Protein AF-A0A8T0FVZ6-F1 (afdb_monomer_lite)

Organism: Argiope bruennichi (NCBI:txid94029)

Radius of gyration: 33.04 Å; chains: 1; bounding box: 65×60×113 Å

Sequence (460 aa):
MGGFFSVVAVYLDGWFRRFFGYTQTLSFTSQSTEALIKEFCECDEVSAKNFYSQILTEIKLAVSIDDLNRFRVLLDVLNSINTYKIPEKVHDYKLHAYKLLGNINLIILACKSVAIKVLEHLCSNDNNVYNLPFLIDGNSISPENTDEDGHNAFYYAIRSNAIKCLKLLTEKWPNSYFEENPDAMDDILSNEYNELMIRRVPLSKDMELFLKKILVDLRFFQDNTAKKSIQNSTEVQDRKTLFFTRMDFVLEKIANITDQFWNKDPDEQFILEAKFIAKNLHVLKCHFSTTKFTYDKLPWEEIEFCLIIFNRACMNRFESDPLYHFVLNKKRILTHLRNFSDRLYALKEELAILNFDNIPMLQLLQRQKVIENEENAIFKDLYEDFAQVRDLYTLEAIRKNVDLALSVDATQKDGQLLIIRVLQVIGENFKNTLDSPKLTDGTAKLLFSALQSGTKDIIS

Foldseek 3Di:
DDDDDDDDPDPPPPPVVPPDPDPDLDPPPDDALVRLLVVLVPDDLSRNLVSLLSLVVQLLVCLLVLPPVSNVSSVSSLVCVCPPDDVVSLVVSQVSSCVVPNKDFSLLSNLQNVNLNSNLVCLDPPHQAGIPPDRDGQVPDDQCDADPVNDGSLLSNLLVLPLSSNVSCVPRPGPPVCVVVVVVVLVNLVVSVVVCVVVVRDGDPVSVVSSVVVNCCSVQVPPPVPDDDDPDVVVLVVVLVVLLVLLVLLLVLLVVLLVPPVPPDDDPVNLVSLVSNLVSLVRNCVLCVQQCLCLLQALSVLLSVLSVLVSCVVVVVDDDDCVNCVLRPPNVNSLLSVLRSVSSVVVSVVCVPDDPVPRHRDPFDAPVCSLPDPSCPSCVSSVVSSQVNLQVVLVVVLVVLVVVLVVDDCVDPVSVVSVLVSLVSNLLQLDCGSNRHHHDPVSSVVVLVPDDPVSNVSSD

pLDDT: mean 79.55, std 16.87, range [24.59, 97.12]

Secondary structure (DSSP, 8-state):
-------STTSSTTTGGGTS--------TT--HHHHHHHHHH--HHHHHHHHHHHHHHHHHHHHTT-HHHHHHHHHHHHHHHHHS-HHHHHHHHHHHHHHH--EEHHHHHHHHT-HHHHHHHTSTT----EESSPPPGGG--TT---TTS--HHHHHHHTT-HHHHHHHHH--GGGHHHH-HHHHHHHHHHHHHHHHHTT----HHHHHHHHHHHHHHHHHS-TTS------HHHHHHHHHHHHHHHHHHHHHHHHHHHHHSSS---HHHHHHHHHHHHHHHHHHHHTTTT-TTTTT--HHHHHHHHHHHHHHHTT-S-S-THHHHHS-HHHHHHHHHHHHHHHHHHHHHHHHS-GGGPPPPP---HHHHHT-GGGGGGHHHHHHHHHHHHHHHHHHHHHHHHHHHTS-TTSHHHHHHHHHHHHHHHHHT-B-SS-B-S-HHHHHHHHHHS-HHHHHHH-

InterPro domains:
  IPR036770 Ankyrin repeat-containing domain superfamily [SSF48403] (60-172)

Structure (mmCIF, N/CA/C/O backbone):
data_AF-A0A8T0FVZ6-F1
#
_entry.id   AF-A0A8T0FVZ6-F1
#
loop_
_atom_site.group_PDB
_atom_site.id
_atom_site.type_symbol
_atom_site.label_atom_id
_atom_site.label_alt_id
_atom_site.label_comp_id
_atom_site.label_asym_id
_atom_site.label_entity_id
_atom_site.label_seq_id
_atom_site.pdbx_PDB_ins_code
_atom_site.Cartn_x
_atom_site.Cartn_y
_atom_site.Cartn_z
_atom_site.occupancy
_atom_site.B_iso_or_equiv
_atom_site.auth_seq_id
_atom_site.auth_comp_id
_atom_site.auth_asym_id
_atom_site.auth_atom_id
_atom_site.pdbx_PDB_model_num
ATOM 1 N N . MET A 1 1 ? 7.847 -33.514 -78.717 1.00 31.59 1 MET A N 1
ATOM 2 C CA . MET A 1 1 ? 8.830 -32.815 -79.575 1.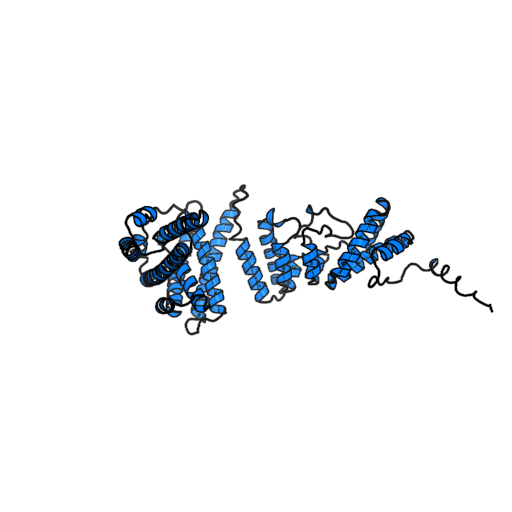00 31.59 1 MET A CA 1
ATOM 3 C C . MET A 1 1 ? 8.555 -31.329 -79.405 1.00 31.59 1 MET A C 1
ATOM 5 O O . MET A 1 1 ? 7.417 -30.955 -79.607 1.00 31.59 1 MET A O 1
ATOM 9 N N . GLY A 1 2 ? 9.419 -30.439 -78.938 1.00 26.64 2 GLY A N 1
ATOM 10 C CA . GLY A 1 2 ? 10.866 -30.455 -78.791 1.00 26.64 2 GLY A CA 1
ATOM 11 C C . GLY A 1 2 ? 11.390 -29.104 -79.290 1.00 26.64 2 GLY A C 1
ATOM 12 O O . GLY A 1 2 ? 11.477 -28.930 -80.495 1.00 26.64 2 GLY A O 1
ATOM 13 N N . GLY A 1 3 ? 11.748 -28.202 -78.367 1.00 28.25 3 GLY A N 1
ATOM 14 C CA . GLY A 1 3 ? 12.878 -27.274 -78.527 1.00 28.25 3 GLY A CA 1
ATOM 15 C C . GLY A 1 3 ? 12.628 -25.795 -78.873 1.00 28.25 3 GLY A C 1
ATOM 16 O O . GLY A 1 3 ? 11.850 -25.486 -79.767 1.00 28.25 3 GLY A O 1
ATOM 17 N N . PHE A 1 4 ? 13.465 -24.963 -78.216 1.00 24.59 4 PHE A N 1
ATOM 18 C CA . PHE A 1 4 ? 13.988 -23.623 -78.573 1.00 24.59 4 PHE A CA 1
ATOM 19 C C . PHE A 1 4 ? 13.168 -22.379 -78.148 1.00 24.59 4 PHE A C 1
ATOM 21 O O . PHE A 1 4 ? 12.011 -22.261 -78.508 1.00 24.59 4 PHE A O 1
ATOM 28 N N . PHE A 1 5 ? 13.662 -21.378 -77.395 1.00 25.83 5 PHE A N 1
ATOM 29 C CA . PHE A 1 5 ? 14.993 -21.015 -76.873 1.00 25.83 5 PHE A CA 1
ATOM 30 C C . PHE A 1 5 ? 14.855 -20.275 -75.520 1.00 25.83 5 PHE A C 1
ATOM 32 O O . PHE A 1 5 ? 14.103 -19.312 -75.397 1.00 25.83 5 PHE A O 1
ATOM 39 N N . SER A 1 6 ? 15.649 -20.704 -74.537 1.00 34.59 6 SER A N 1
ATOM 40 C CA . SER A 1 6 ? 16.190 -19.895 -73.435 1.00 34.59 6 SER A CA 1
ATOM 41 C C . SER A 1 6 ? 17.512 -19.288 -73.922 1.00 34.59 6 SER A C 1
ATOM 43 O O . SER A 1 6 ? 18.196 -19.967 -74.684 1.00 34.59 6 SER A O 1
ATOM 45 N N . VAL A 1 7 ? 17.824 -18.046 -73.519 1.00 31.62 7 VAL A N 1
ATOM 46 C CA . VAL A 1 7 ? 19.154 -17.406 -73.308 1.00 31.62 7 VAL A CA 1
ATOM 47 C C . VAL A 1 7 ? 18.979 -15.891 -73.507 1.00 31.62 7 VAL A C 1
ATOM 49 O O . VAL A 1 7 ? 19.192 -15.417 -74.610 1.00 31.62 7 VAL A O 1
ATOM 52 N N . VAL A 1 8 ? 18.589 -15.137 -72.464 1.00 27.84 8 VAL A N 1
ATOM 53 C CA . VAL A 1 8 ? 18.944 -13.695 -72.295 1.00 27.84 8 VAL A CA 1
ATOM 54 C C . VAL A 1 8 ? 18.952 -13.266 -70.808 1.00 27.84 8 VAL A C 1
ATOM 56 O O . VAL A 1 8 ? 19.707 -12.377 -70.439 1.00 27.84 8 VAL A O 1
ATOM 59 N N . ALA A 1 9 ? 18.201 -13.887 -69.895 1.00 27.88 9 ALA A N 1
ATOM 60 C CA . ALA A 1 9 ? 17.912 -13.235 -68.604 1.00 27.88 9 ALA A CA 1
ATOM 61 C C . ALA A 1 9 ? 18.897 -13.461 -67.426 1.00 27.88 9 ALA A C 1
ATOM 63 O O . ALA A 1 9 ? 18.558 -13.098 -66.307 1.00 27.88 9 ALA A O 1
ATOM 64 N N . VAL A 1 10 ? 20.090 -14.045 -67.614 1.00 32.50 10 VAL A N 1
ATOM 65 C CA . VAL A 1 10 ? 20.961 -14.450 -66.473 1.00 32.50 10 VAL A CA 1
ATOM 66 C C . VAL A 1 10 ? 22.217 -13.581 -66.279 1.00 32.50 10 VAL A C 1
ATOM 68 O O . VAL A 1 10 ? 22.915 -13.734 -65.285 1.00 32.50 10 VAL A O 1
ATOM 71 N N . TYR A 1 11 ? 22.506 -12.608 -67.148 1.00 27.02 11 TYR A N 1
ATOM 72 C CA . TYR A 1 11 ? 23.798 -11.893 -67.093 1.00 27.02 11 TYR A CA 1
ATOM 73 C C . TYR A 1 11 ? 23.769 -10.409 -66.696 1.00 27.02 11 TYR A C 1
ATOM 75 O O . TYR A 1 11 ? 24.818 -9.770 -66.713 1.00 27.02 11 TYR A O 1
ATOM 83 N N . LEU A 1 12 ? 22.626 -9.852 -66.278 1.00 26.50 12 LEU A N 1
ATOM 84 C CA . LEU A 1 12 ? 22.534 -8.425 -65.914 1.00 26.50 12 LEU A CA 1
ATOM 85 C C . LEU A 1 12 ? 22.507 -8.125 -64.405 1.00 26.50 12 LEU A C 1
ATOM 87 O O . LEU A 1 12 ? 22.742 -6.981 -64.025 1.00 26.50 12 LEU A O 1
ATOM 91 N N . ASP A 1 13 ? 22.326 -9.127 -63.541 1.00 33.75 13 ASP A N 1
ATOM 92 C CA . ASP A 1 13 ? 22.116 -8.894 -62.099 1.00 33.75 13 ASP A CA 1
ATOM 93 C C . ASP A 1 13 ? 23.424 -8.789 -61.283 1.00 33.75 13 ASP A C 1
ATOM 95 O O . ASP A 1 13 ? 23.475 -8.207 -60.201 1.00 33.75 13 ASP A O 1
ATOM 99 N N . GLY A 1 14 ? 24.537 -9.298 -61.825 1.00 29.52 14 GLY A N 1
ATOM 100 C CA . GLY A 1 14 ? 25.835 -9.292 -61.139 1.00 29.52 14 GLY A CA 1
ATOM 101 C C . GLY A 1 14 ? 26.641 -7.995 -61.280 1.00 29.52 14 GLY A C 1
ATOM 102 O O . GLY A 1 14 ? 27.536 -7.742 -60.475 1.00 29.52 14 GLY A O 1
ATOM 103 N N . TRP A 1 15 ? 26.362 -7.168 -62.294 1.00 29.00 15 TRP A N 1
ATOM 104 C CA . TRP A 1 15 ? 27.219 -6.017 -62.623 1.00 29.00 15 TRP A CA 1
ATOM 105 C C . TRP A 1 15 ? 26.774 -4.712 -61.950 1.00 29.00 15 TRP A C 1
ATOM 107 O O . TRP A 1 15 ? 27.616 -3.905 -61.561 1.00 29.00 15 TRP A O 1
ATOM 117 N N . PHE A 1 16 ? 25.469 -4.536 -61.714 1.00 26.89 16 PHE A N 1
ATOM 118 C CA . PHE A 1 16 ? 24.936 -3.334 -61.063 1.00 26.89 16 PHE A CA 1
ATOM 119 C C . PHE A 1 16 ? 25.205 -3.271 -59.547 1.00 26.89 16 PHE A C 1
ATOM 121 O O . PHE A 1 16 ? 25.293 -2.174 -59.000 1.00 26.89 16 PHE A O 1
ATOM 128 N N . ARG A 1 17 ? 25.440 -4.410 -58.872 1.00 32.56 17 ARG A N 1
ATOM 129 C CA . ARG A 1 17 ? 25.782 -4.463 -57.432 1.00 32.56 17 ARG A CA 1
ATOM 130 C C . ARG A 1 17 ? 27.179 -3.931 -57.080 1.00 32.56 17 ARG A C 1
ATOM 132 O O . ARG A 1 17 ? 27.451 -3.696 -55.911 1.00 32.56 17 ARG A O 1
ATOM 139 N N . ARG A 1 18 ? 28.080 -3.751 -58.054 1.00 32.06 18 ARG A N 1
ATOM 140 C CA . ARG A 1 18 ? 29.494 -3.411 -57.791 1.00 32.06 18 ARG A CA 1
ATOM 141 C C . ARG A 1 18 ? 29.824 -1.915 -57.776 1.00 32.06 18 ARG A C 1
ATOM 143 O O . ARG A 1 18 ? 30.929 -1.578 -57.370 1.00 32.06 18 ARG A O 1
ATOM 150 N N . PHE A 1 19 ? 28.921 -1.035 -58.218 1.00 28.14 19 PHE A N 1
ATOM 151 C CA . PHE A 1 19 ? 29.257 0.379 -58.468 1.00 28.14 19 PHE A CA 1
ATOM 152 C C . PHE A 1 19 ? 28.488 1.416 -57.642 1.00 28.14 19 PHE A C 1
ATOM 154 O O . PHE A 1 19 ? 28.951 2.549 -57.538 1.00 28.14 19 PHE A O 1
ATOM 161 N N . PHE A 1 20 ? 27.367 1.056 -57.018 1.00 29.03 20 PHE A N 1
ATOM 162 C CA . PHE A 1 20 ? 26.589 1.984 -56.198 1.00 29.03 20 PHE A CA 1
ATOM 163 C C . PHE A 1 20 ? 26.435 1.408 -54.795 1.00 29.03 20 PHE A C 1
ATOM 165 O O . PHE A 1 20 ? 25.881 0.326 -54.621 1.00 29.03 20 PHE A O 1
ATOM 172 N N . GLY A 1 21 ? 26.995 2.110 -53.806 1.00 31.20 21 GLY A N 1
ATOM 173 C CA . GLY A 1 21 ? 26.925 1.723 -52.401 1.00 31.20 21 GLY A CA 1
ATOM 174 C C . GLY A 1 21 ? 25.486 1.472 -51.956 1.00 31.20 21 GLY A C 1
ATOM 175 O O . GLY A 1 21 ? 24.566 2.154 -52.400 1.00 31.20 21 GLY A O 1
ATOM 176 N N . TYR A 1 22 ? 25.317 0.474 -51.089 1.00 35.41 22 TYR A N 1
ATOM 177 C CA . TYR A 1 22 ? 24.046 0.049 -50.507 1.00 35.41 22 TYR A CA 1
ATOM 178 C C . TYR A 1 22 ? 23.214 1.240 -49.991 1.00 35.41 22 TYR A C 1
ATOM 180 O O . TYR A 1 22 ? 23.437 1.740 -48.891 1.00 35.41 22 TYR A O 1
ATOM 188 N N . THR A 1 23 ? 22.226 1.665 -50.778 1.00 33.66 23 THR A N 1
ATOM 189 C CA . THR A 1 23 ? 21.124 2.556 -50.377 1.00 33.66 23 THR A CA 1
ATOM 190 C C . THR A 1 23 ? 19.773 1.903 -50.680 1.00 33.66 23 THR A C 1
ATOM 192 O O . THR A 1 23 ? 18.840 2.544 -51.155 1.00 33.66 23 THR A O 1
ATOM 195 N N . GLN A 1 24 ? 19.649 0.602 -50.404 1.00 41.09 24 GLN A N 1
ATOM 196 C CA . GLN A 1 24 ? 18.349 -0.061 -50.315 1.00 41.09 24 GLN A CA 1
ATOM 197 C C . GLN A 1 24 ? 17.987 -0.248 -48.844 1.00 41.09 24 GLN A C 1
ATOM 199 O O . GLN A 1 24 ? 18.669 -0.951 -48.105 1.00 41.09 24 GLN A O 1
ATOM 204 N N . THR A 1 25 ? 16.898 0.392 -48.429 1.00 39.31 25 THR A N 1
ATOM 205 C CA . THR A 1 25 ? 16.180 0.107 -47.190 1.00 39.31 25 THR A CA 1
ATOM 206 C C . THR A 1 25 ? 15.667 -1.333 -47.239 1.00 39.31 25 THR A C 1
ATOM 208 O O . THR A 1 25 ? 14.602 -1.615 -47.784 1.00 39.31 25 THR A O 1
ATOM 211 N N . LEU A 1 26 ? 16.453 -2.270 -46.704 1.00 48.34 26 LEU A N 1
ATOM 212 C CA . LEU A 1 26 ? 16.016 -3.647 -46.467 1.00 48.34 26 LEU A CA 1
ATOM 213 C C . LEU A 1 26 ? 14.758 -3.668 -45.590 1.00 48.34 26 LEU A C 1
ATOM 215 O O . LEU A 1 26 ? 14.773 -3.258 -44.433 1.00 48.34 26 LEU A O 1
ATOM 219 N N . SER A 1 27 ? 13.656 -4.146 -46.160 1.00 50.47 27 SER A N 1
ATOM 220 C CA . SER A 1 27 ? 12.403 -4.388 -45.451 1.00 50.47 27 SER A CA 1
ATOM 221 C C . SER A 1 27 ? 12.475 -5.755 -44.768 1.00 50.47 27 SER A C 1
ATOM 223 O O . SER A 1 27 ? 12.150 -6.775 -45.372 1.00 50.47 27 SER A O 1
ATOM 225 N N . PHE A 1 28 ? 12.878 -5.784 -43.496 1.00 59.81 28 PHE A N 1
ATOM 226 C CA . PHE A 1 28 ? 13.009 -7.009 -42.684 1.00 59.81 28 PHE A CA 1
ATOM 227 C C . PHE A 1 28 ? 11.670 -7.698 -42.340 1.00 59.81 28 PHE A C 1
ATOM 229 O O . PHE A 1 28 ? 11.648 -8.707 -41.643 1.00 59.81 28 PHE A O 1
ATOM 236 N N . THR A 1 29 ? 10.535 -7.157 -42.787 1.00 52.75 29 THR A N 1
ATOM 237 C CA . THR A 1 29 ? 9.183 -7.472 -42.289 1.00 52.75 29 THR A CA 1
ATOM 238 C C . THR A 1 29 ? 8.629 -8.849 -42.678 1.00 52.75 29 THR A C 1
ATOM 240 O O . THR A 1 29 ? 7.516 -9.175 -42.274 1.00 52.75 29 THR A O 1
ATOM 243 N N . SER A 1 30 ? 9.372 -9.690 -43.407 1.00 55.31 30 SER A N 1
ATOM 244 C CA . SER A 1 30 ? 8.887 -11.016 -43.834 1.00 55.31 30 SER A CA 1
ATOM 245 C C . SER A 1 30 ? 9.951 -12.117 -43.917 1.00 55.31 30 SER A C 1
ATOM 247 O O . SER A 1 30 ? 9.683 -13.169 -44.497 1.00 55.31 30 SER A O 1
ATOM 249 N N . GLN A 1 31 ? 11.164 -11.890 -43.412 1.00 63.78 31 GLN A N 1
ATOM 250 C CA . GLN A 1 31 ? 12.279 -12.828 -43.583 1.00 63.78 31 GLN A CA 1
ATOM 251 C C . GLN A 1 31 ? 12.558 -13.610 -42.293 1.00 63.78 31 GLN A C 1
ATOM 253 O O . GLN A 1 31 ? 12.496 -13.052 -41.200 1.00 63.78 31 GLN A O 1
ATOM 258 N N . SER A 1 32 ? 12.851 -14.909 -42.413 1.00 73.00 32 SER A N 1
ATOM 259 C CA . SER A 1 32 ? 13.257 -15.736 -41.271 1.00 73.00 32 SER A CA 1
ATOM 260 C C . SER A 1 32 ? 14.644 -15.325 -40.762 1.00 73.00 32 SER A C 1
ATOM 262 O O . SER A 1 32 ? 15.465 -14.809 -41.522 1.00 73.00 32 SER A O 1
ATOM 264 N N . THR A 1 33 ? 14.936 -15.609 -39.489 1.00 76.62 33 THR A N 1
ATOM 265 C CA . THR A 1 33 ? 16.260 -15.404 -38.871 1.00 76.62 33 THR A CA 1
ATOM 266 C C . THR A 1 33 ? 17.389 -15.975 -39.741 1.00 76.62 33 THR A C 1
ATOM 268 O O . THR A 1 33 ? 18.405 -15.325 -39.965 1.00 76.62 33 THR A O 1
ATOM 271 N N . GLU A 1 34 ? 17.178 -17.164 -40.310 1.00 78.50 34 GLU A N 1
ATOM 272 C CA . GLU A 1 34 ? 18.126 -17.854 -41.194 1.00 78.50 34 GLU A CA 1
ATOM 273 C C . GLU A 1 34 ? 18.381 -17.103 -42.508 1.00 78.50 34 GLU A C 1
ATOM 275 O O . GLU A 1 34 ? 19.521 -17.035 -42.970 1.00 78.50 34 GLU A O 1
ATOM 280 N N . ALA A 1 35 ? 17.340 -16.513 -43.105 1.00 80.62 35 ALA A N 1
ATOM 281 C CA . ALA A 1 35 ? 17.468 -15.733 -44.333 1.00 80.62 35 ALA A CA 1
ATOM 282 C C . ALA A 1 35 ? 18.298 -14.461 -44.101 1.00 80.62 35 ALA A C 1
ATOM 284 O O . ALA A 1 35 ? 19.191 -14.158 -44.892 1.00 80.62 35 ALA A O 1
ATOM 285 N N . LEU A 1 36 ? 18.069 -13.782 -42.974 1.00 82.44 36 LEU A N 1
ATOM 286 C CA . LEU A 1 36 ? 18.789 -12.565 -42.594 1.00 82.44 36 LEU A CA 1
ATOM 287 C C . LEU A 1 36 ? 20.259 -12.827 -42.256 1.00 82.44 36 LEU A C 1
ATOM 289 O O . LEU A 1 36 ? 21.135 -12.047 -42.629 1.00 82.44 36 LEU A O 1
ATOM 293 N N . ILE A 1 37 ? 20.554 -13.949 -41.594 1.00 81.75 37 ILE A N 1
ATOM 294 C CA . ILE A 1 37 ? 21.938 -14.367 -41.332 1.00 81.75 37 ILE A CA 1
ATOM 295 C C . ILE A 1 37 ? 22.650 -14.698 -42.645 1.00 81.75 37 ILE A C 1
ATOM 297 O O . ILE A 1 37 ? 23.793 -14.284 -42.842 1.00 81.75 37 ILE A O 1
ATOM 301 N N . LYS A 1 38 ? 21.981 -15.410 -43.560 1.00 83.25 38 LYS A N 1
ATOM 302 C CA . LYS A 1 38 ? 22.553 -15.742 -44.868 1.00 83.25 38 LYS A CA 1
ATOM 303 C C . LYS A 1 38 ? 22.879 -14.484 -45.673 1.00 83.25 38 LYS A C 1
ATOM 305 O O . LYS A 1 38 ? 23.983 -14.385 -46.201 1.00 83.25 38 LYS A O 1
ATOM 310 N N . GLU A 1 39 ? 21.964 -13.517 -45.712 1.00 82.38 39 GLU A N 1
ATOM 311 C CA . GLU A 1 39 ? 22.196 -12.231 -46.374 1.00 82.38 39 GLU A CA 1
ATOM 312 C C . GLU A 1 39 ? 23.404 -11.497 -45.773 1.00 82.38 39 GLU A C 1
ATOM 314 O O . GLU A 1 39 ? 24.283 -11.039 -46.503 1.00 82.38 39 GLU A O 1
ATOM 319 N N . PHE A 1 40 ? 23.522 -11.480 -44.443 1.00 82.81 40 PHE A N 1
ATOM 320 C CA . PHE A 1 40 ? 24.686 -10.907 -43.770 1.00 82.81 40 PHE A CA 1
ATOM 321 C C . PHE A 1 40 ? 26.006 -11.621 -44.113 1.00 82.81 40 PHE A C 1
ATOM 323 O O . PHE A 1 40 ? 27.053 -10.975 -44.228 1.00 82.81 40 PHE A O 1
ATOM 330 N N . CYS A 1 41 ? 25.994 -12.949 -44.272 1.00 81.62 41 CYS A N 1
ATOM 331 C CA . CYS A 1 41 ? 27.178 -13.716 -44.668 1.00 81.62 41 CYS A CA 1
ATOM 332 C C . CYS A 1 41 ? 27.658 -13.387 -46.090 1.00 81.62 41 CYS A C 1
ATOM 334 O O . CYS A 1 41 ? 28.847 -13.541 -46.371 1.00 81.62 41 CYS A O 1
ATOM 336 N N . GLU A 1 42 ? 26.762 -12.929 -46.964 1.00 84.81 42 GLU A N 1
ATOM 337 C CA . GLU A 1 42 ? 27.065 -12.546 -48.346 1.00 84.81 42 GLU A CA 1
ATOM 338 C C . GLU A 1 42 ? 27.591 -11.099 -48.466 1.00 84.81 42 GLU A C 1
ATOM 340 O O . GLU A 1 42 ? 28.120 -10.719 -49.513 1.00 84.81 42 GLU A O 1
ATOM 345 N N . CYS A 1 43 ? 27.496 -10.289 -47.404 1.00 82.88 43 CYS A N 1
ATOM 346 C CA . CYS A 1 43 ? 27.966 -8.904 -47.394 1.00 82.88 43 CYS A CA 1
ATOM 347 C C . CYS A 1 43 ? 29.501 -8.772 -47.382 1.00 82.88 43 CYS A C 1
ATOM 349 O O . CYS A 1 43 ? 30.205 -9.436 -46.612 1.00 82.88 43 CYS A O 1
ATOM 351 N N . ASP A 1 44 ? 30.016 -7.800 -48.144 1.00 84.31 44 ASP A N 1
ATOM 352 C CA . ASP A 1 44 ? 31.373 -7.279 -47.948 1.00 84.31 44 ASP A CA 1
ATOM 353 C C . ASP A 1 44 ? 31.487 -6.464 -46.643 1.00 84.31 44 ASP A C 1
ATOM 355 O O . ASP A 1 44 ? 30.519 -6.282 -45.905 1.00 84.31 44 ASP A O 1
ATOM 359 N N . GLU A 1 45 ? 32.686 -5.985 -46.305 1.00 81.88 45 GLU A N 1
ATOM 360 C CA . GLU A 1 45 ? 32.914 -5.326 -45.014 1.00 81.88 45 GLU A CA 1
ATOM 361 C C . GLU A 1 45 ? 32.128 -4.014 -44.838 1.00 81.88 45 GLU A C 1
ATOM 363 O O . GLU A 1 45 ? 31.652 -3.726 -43.738 1.00 81.88 45 GLU A O 1
ATOM 368 N N . VAL A 1 46 ? 31.969 -3.231 -45.908 1.00 84.25 46 VAL A N 1
ATOM 369 C CA . VAL A 1 46 ? 31.226 -1.960 -45.881 1.00 84.25 46 VAL A CA 1
ATOM 370 C C . VAL A 1 46 ? 29.729 -2.236 -45.751 1.00 84.25 46 VAL A C 1
ATOM 372 O O . VAL A 1 46 ? 29.045 -1.637 -44.921 1.00 84.25 46 VAL A O 1
ATOM 375 N N . SER A 1 47 ? 29.232 -3.201 -46.520 1.00 85.12 47 SER A N 1
ATOM 376 C CA . SER A 1 47 ? 27.831 -3.617 -46.514 1.00 85.12 47 SER A CA 1
ATOM 377 C C . SER A 1 47 ? 27.451 -4.257 -45.180 1.00 85.12 47 SER A C 1
ATOM 379 O O . SER A 1 47 ? 26.388 -3.961 -44.646 1.00 85.12 47 SER A O 1
ATOM 381 N N . ALA A 1 48 ? 28.350 -5.038 -44.571 1.00 85.62 48 ALA A N 1
ATOM 382 C CA . ALA A 1 48 ? 28.143 -5.629 -43.250 1.00 85.62 48 ALA A CA 1
ATOM 383 C C . ALA A 1 48 ? 28.045 -4.568 -42.137 1.00 85.62 48 ALA A C 1
ATOM 385 O O . ALA A 1 48 ? 27.213 -4.709 -41.240 1.00 85.62 48 ALA A O 1
ATOM 386 N N . LYS A 1 49 ? 28.843 -3.488 -42.206 1.00 87.44 49 LYS A N 1
ATOM 387 C CA . LYS A 1 49 ? 28.750 -2.340 -41.279 1.00 87.44 49 LYS A CA 1
ATOM 388 C C . LYS A 1 49 ? 27.388 -1.651 -41.376 1.00 87.44 49 LYS A C 1
ATOM 390 O O . LYS A 1 49 ? 26.778 -1.362 -40.348 1.00 87.44 49 LYS A O 1
ATOM 395 N N . ASN A 1 50 ? 26.906 -1.421 -42.597 1.00 86.69 50 ASN A N 1
ATOM 396 C CA . ASN A 1 50 ? 25.602 -0.799 -42.832 1.00 86.69 50 ASN A CA 1
ATOM 397 C C . ASN A 1 50 ? 24.447 -1.714 -42.416 1.00 86.69 50 ASN A C 1
ATOM 399 O O . ASN A 1 50 ? 23.518 -1.249 -41.763 1.00 86.69 50 ASN A O 1
ATOM 403 N N . PHE A 1 51 ? 24.539 -3.010 -42.718 1.00 87.50 51 PHE A N 1
ATOM 404 C CA . PHE A 1 51 ? 23.550 -4.011 -42.319 1.00 87.50 51 PHE A CA 1
ATOM 405 C C . PHE A 1 51 ? 23.414 -4.090 -40.793 1.00 87.50 51 PHE A C 1
ATOM 407 O O . PHE A 1 51 ? 22.303 -4.079 -40.268 1.00 87.50 51 PHE A O 1
ATOM 414 N N . TYR A 1 52 ? 24.540 -4.084 -40.067 1.00 89.69 52 TYR A N 1
ATOM 415 C CA . TYR A 1 52 ? 24.540 -4.066 -38.602 1.00 89.69 52 TYR A CA 1
ATOM 416 C C . TYR A 1 52 ? 23.842 -2.814 -38.051 1.00 89.69 52 TYR A C 1
ATOM 418 O O . TYR A 1 52 ? 22.957 -2.927 -37.204 1.00 89.69 52 TYR A O 1
ATOM 426 N N . SER A 1 53 ? 24.181 -1.623 -38.561 1.00 89.44 53 SER A N 1
ATOM 427 C CA . SER A 1 53 ? 23.496 -0.380 -38.178 1.00 89.44 53 SER A CA 1
ATOM 428 C C . SER A 1 53 ? 21.998 -0.432 -38.491 1.00 89.44 53 SER A C 1
ATOM 430 O O . SER A 1 53 ? 21.188 0.011 -37.680 1.00 89.44 53 SER A O 1
ATOM 432 N N . GLN A 1 54 ? 21.619 -1.011 -39.631 1.00 89.00 54 GLN A N 1
ATOM 433 C CA . GLN A 1 54 ? 20.225 -1.108 -40.039 1.00 89.00 54 GLN A CA 1
ATOM 434 C C . GLN A 1 54 ? 19.413 -2.028 -39.117 1.00 89.00 54 GLN A C 1
ATOM 436 O O . GLN A 1 54 ? 18.304 -1.658 -38.737 1.00 89.00 54 GLN A O 1
ATOM 441 N N . ILE A 1 55 ? 19.970 -3.165 -38.680 1.00 90.38 55 ILE A N 1
ATOM 442 C CA . ILE A 1 55 ? 19.324 -4.024 -37.671 1.00 90.38 55 ILE A CA 1
ATOM 443 C C . ILE A 1 55 ? 19.003 -3.221 -36.410 1.00 90.38 55 ILE A C 1
ATOM 445 O O . ILE A 1 55 ? 17.890 -3.301 -35.896 1.00 90.38 55 ILE A O 1
ATOM 449 N N . LEU A 1 56 ? 19.945 -2.413 -35.919 1.00 91.62 56 LEU A N 1
ATOM 450 C CA . LEU A 1 56 ? 19.719 -1.607 -34.718 1.00 91.62 56 LEU A CA 1
ATOM 451 C C . LEU A 1 56 ? 18.645 -0.539 -34.925 1.00 91.62 56 LEU A C 1
ATOM 453 O O . LEU A 1 56 ? 17.832 -0.311 -34.030 1.00 91.62 56 LEU A O 1
ATOM 457 N N . THR A 1 57 ? 18.609 0.099 -36.097 1.00 91.62 57 THR A N 1
ATOM 458 C CA . THR A 1 57 ? 17.530 1.027 -36.458 1.00 91.62 57 THR A CA 1
ATOM 459 C C . THR A 1 57 ? 16.173 0.328 -36.431 1.00 91.62 57 THR A C 1
ATOM 461 O O . THR A 1 57 ? 15.224 0.854 -35.854 1.00 91.62 57 THR A O 1
ATOM 464 N N . GLU A 1 58 ? 16.081 -0.879 -36.981 1.00 90.69 58 GLU A N 1
ATOM 465 C CA . GLU A 1 58 ? 14.838 -1.649 -36.990 1.00 90.69 58 GLU A CA 1
ATOM 466 C C . GLU A 1 58 ? 14.442 -2.158 -35.602 1.00 90.69 58 GLU A C 1
ATOM 468 O O . GLU A 1 58 ? 13.254 -2.208 -35.293 1.00 90.69 58 GLU A O 1
ATOM 473 N N . ILE A 1 59 ? 15.409 -2.448 -34.725 1.00 92.62 59 ILE A N 1
ATOM 474 C CA . ILE A 1 59 ? 15.145 -2.723 -33.307 1.00 92.62 59 ILE A CA 1
ATOM 475 C C . ILE A 1 59 ? 14.554 -1.481 -32.627 1.00 92.62 59 ILE A C 1
ATOM 477 O O . ILE A 1 59 ? 13.533 -1.601 -31.948 1.00 92.62 59 ILE A O 1
ATOM 481 N N . LYS A 1 60 ? 15.132 -0.283 -32.837 1.00 93.44 60 LYS A N 1
ATOM 482 C CA . LYS A 1 60 ? 14.565 0.975 -32.302 1.00 93.44 60 LYS A CA 1
ATOM 483 C C . LYS A 1 60 ? 13.127 1.173 -32.780 1.00 93.44 60 LYS A C 1
ATOM 485 O O . LYS A 1 60 ? 12.268 1.552 -31.984 1.00 93.44 60 LYS A O 1
ATOM 490 N N . LEU A 1 61 ? 12.857 0.908 -34.060 1.00 93.12 61 LEU A N 1
ATOM 491 C CA . LEU A 1 61 ? 11.517 1.023 -34.634 1.00 93.12 61 LEU A CA 1
ATOM 492 C C . LEU A 1 61 ? 10.551 0.000 -34.032 1.00 93.12 61 LEU A C 1
ATOM 494 O O . LEU A 1 61 ? 9.464 0.393 -33.624 1.00 93.12 61 LEU A O 1
ATOM 498 N N . ALA A 1 62 ? 10.954 -1.269 -33.921 1.00 92.94 62 ALA A N 1
ATOM 499 C CA . ALA A 1 62 ? 10.141 -2.332 -33.331 1.00 92.94 62 ALA A CA 1
ATOM 500 C C . ALA A 1 62 ? 9.756 -2.022 -31.876 1.00 92.94 62 ALA A C 1
ATOM 502 O O . ALA A 1 62 ? 8.595 -2.192 -31.510 1.00 92.94 62 ALA A O 1
ATOM 503 N N . VAL A 1 63 ? 10.695 -1.497 -31.076 1.00 94.25 63 VAL A N 1
ATOM 504 C CA . VAL A 1 63 ? 10.402 -1.004 -29.720 1.00 94.25 63 VAL A CA 1
ATOM 505 C C . VAL A 1 63 ? 9.404 0.147 -29.787 1.00 94.25 63 VAL A C 1
ATOM 507 O O . VAL A 1 63 ? 8.383 0.098 -29.118 1.00 94.25 63 VAL A O 1
ATOM 510 N N . SER A 1 64 ? 9.647 1.143 -30.642 1.00 92.81 64 SER A N 1
ATOM 511 C CA . SER A 1 64 ? 8.809 2.350 -30.722 1.00 92.81 64 SER A CA 1
ATOM 512 C C . SER A 1 64 ? 7.347 2.077 -31.105 1.00 92.81 64 SER A C 1
ATOM 514 O O . SER A 1 64 ? 6.482 2.885 -30.781 1.00 92.81 64 SER A O 1
ATOM 516 N N . ILE A 1 65 ? 7.066 0.967 -31.799 1.00 93.69 65 ILE A N 1
ATOM 517 C CA . ILE A 1 65 ? 5.706 0.547 -32.188 1.00 93.69 65 ILE A CA 1
ATOM 518 C C . ILE A 1 65 ? 5.151 -0.614 -31.340 1.00 93.69 65 ILE A C 1
ATOM 520 O O . ILE A 1 65 ? 4.086 -1.139 -31.658 1.00 93.69 65 ILE A O 1
ATOM 524 N N . ASP A 1 66 ? 5.862 -1.026 -30.284 1.00 94.06 66 ASP A N 1
ATOM 525 C CA . ASP A 1 66 ? 5.518 -2.151 -29.398 1.00 94.06 66 ASP A CA 1
ATOM 526 C C . ASP A 1 66 ? 5.353 -3.518 -30.110 1.00 94.06 66 ASP A C 1
ATOM 528 O O . ASP A 1 66 ? 4.523 -4.356 -29.731 1.00 94.06 66 ASP A O 1
ATOM 532 N N . ASP A 1 67 ? 6.150 -3.770 -31.158 1.00 93.50 67 ASP A N 1
ATOM 533 C CA . ASP A 1 67 ? 6.168 -5.039 -31.901 1.00 93.50 67 ASP A CA 1
ATOM 534 C C . ASP A 1 67 ? 7.178 -6.030 -31.298 1.00 93.50 67 ASP A C 1
ATOM 536 O O . ASP A 1 67 ? 8.332 -6.147 -31.724 1.00 93.50 67 ASP A O 1
ATOM 540 N N . LEU A 1 68 ? 6.711 -6.777 -30.295 1.00 91.56 68 LEU A N 1
ATOM 541 C CA . LEU A 1 68 ? 7.501 -7.779 -29.574 1.00 91.56 68 LEU A CA 1
ATOM 542 C C . LEU A 1 68 ? 8.036 -8.909 -30.473 1.00 91.56 68 LEU A C 1
ATOM 544 O O . LEU A 1 68 ? 9.140 -9.402 -30.243 1.00 91.56 68 LEU A O 1
ATOM 548 N N . ASN A 1 69 ? 7.274 -9.338 -31.483 1.00 90.25 69 ASN A N 1
ATOM 549 C CA . ASN A 1 69 ? 7.683 -10.457 -32.339 1.00 90.25 69 ASN A CA 1
ATOM 550 C C . ASN A 1 69 ? 8.857 -10.045 -33.221 1.00 90.25 69 ASN A C 1
ATOM 552 O O . ASN A 1 69 ? 9.872 -10.741 -33.278 1.00 90.25 69 ASN A O 1
ATOM 556 N N . ARG A 1 70 ? 8.738 -8.877 -33.860 1.00 89.38 70 ARG A N 1
ATOM 557 C CA . ARG A 1 70 ? 9.810 -8.318 -34.680 1.00 89.38 70 ARG A CA 1
ATOM 558 C C . ARG A 1 70 ? 11.048 -8.001 -33.849 1.00 89.38 70 ARG A C 1
ATOM 560 O O . ARG A 1 70 ? 12.158 -8.295 -34.285 1.00 89.38 70 ARG A O 1
ATOM 567 N N . PHE A 1 71 ? 10.856 -7.459 -32.648 1.00 91.44 71 PHE A N 1
ATOM 568 C CA . PHE A 1 71 ? 11.938 -7.195 -31.704 1.00 91.44 71 PHE A CA 1
ATOM 569 C C . PHE A 1 71 ? 12.755 -8.459 -31.385 1.00 91.44 71 PHE A C 1
ATOM 571 O O . PHE A 1 71 ? 13.978 -8.436 -31.511 1.00 91.44 71 PHE A O 1
ATOM 578 N N . ARG A 1 72 ? 12.092 -9.579 -31.059 1.00 89.56 72 ARG A N 1
ATOM 579 C CA . ARG A 1 72 ? 12.758 -10.861 -30.760 1.00 89.56 72 ARG A CA 1
ATOM 580 C C . ARG A 1 72 ? 13.550 -11.406 -31.942 1.00 89.56 72 ARG A C 1
ATOM 582 O O . ARG A 1 72 ? 14.729 -11.703 -31.792 1.00 89.56 72 ARG A O 1
ATOM 589 N N . VAL A 1 73 ? 12.934 -11.453 -33.126 1.00 88.69 73 VAL A N 1
ATOM 590 C CA . VAL A 1 73 ? 13.604 -11.939 -34.345 1.00 88.69 73 VAL A CA 1
ATOM 591 C C . VAL A 1 73 ? 14.866 -11.124 -34.635 1.00 88.69 73 VAL A C 1
ATOM 593 O O . VAL A 1 73 ? 15.916 -11.691 -34.930 1.00 88.69 73 VAL A O 1
ATOM 596 N N . LEU A 1 74 ? 14.796 -9.796 -34.518 1.00 90.00 74 LEU A N 1
ATOM 597 C CA . LEU A 1 74 ? 15.947 -8.928 -34.773 1.00 90.00 74 LEU A CA 1
ATOM 598 C C . LEU A 1 74 ? 17.051 -9.080 -33.716 1.00 90.00 74 LEU A C 1
ATOM 600 O O . LEU A 1 74 ? 18.229 -9.033 -34.073 1.00 90.00 74 LEU A O 1
ATOM 604 N N . LEU A 1 75 ? 16.700 -9.296 -32.443 1.00 89.19 75 LEU A N 1
ATOM 605 C CA . LEU A 1 75 ? 17.680 -9.609 -31.399 1.00 89.19 75 LEU A CA 1
ATOM 606 C C . LEU A 1 75 ? 18.375 -10.954 -31.642 1.00 89.19 75 LEU A C 1
ATOM 608 O O . LEU A 1 75 ? 19.592 -11.036 -31.487 1.00 89.19 75 LEU A O 1
ATOM 612 N N . ASP A 1 76 ? 17.644 -11.979 -32.080 1.00 88.12 76 ASP A N 1
ATOM 613 C CA . ASP A 1 76 ? 18.219 -13.290 -32.399 1.00 88.12 76 ASP A CA 1
ATOM 614 C C . ASP A 1 76 ? 19.206 -13.205 -33.570 1.00 88.12 76 ASP A C 1
ATOM 616 O O . ASP A 1 76 ? 20.302 -13.775 -33.515 1.00 88.12 76 ASP A O 1
ATOM 620 N N . VAL A 1 77 ? 18.862 -12.437 -34.611 1.00 87.94 77 VAL A N 1
ATOM 621 C CA . VAL A 1 77 ? 19.776 -12.147 -35.728 1.00 87.94 77 VAL A CA 1
ATOM 622 C C . VAL A 1 77 ? 21.014 -11.402 -35.228 1.00 87.94 77 VAL A C 1
ATOM 624 O O . VAL A 1 77 ? 22.136 -11.782 -35.564 1.00 87.94 77 VAL A O 1
ATOM 627 N N . LEU A 1 78 ? 20.838 -10.373 -34.394 1.00 89.12 78 LEU A N 1
ATOM 628 C CA . LEU A 1 78 ? 21.944 -9.588 -33.844 1.00 89.12 78 LEU A CA 1
ATOM 629 C C . LEU A 1 78 ? 22.894 -10.450 -32.996 1.00 89.12 78 LEU A C 1
ATOM 631 O O . LEU A 1 78 ? 24.115 -10.364 -33.147 1.00 89.12 78 LEU A O 1
ATOM 635 N N . ASN A 1 79 ? 22.344 -11.308 -32.136 1.00 87.25 79 ASN A N 1
ATOM 636 C CA . ASN A 1 79 ? 23.105 -12.254 -31.324 1.00 87.25 79 ASN A CA 1
ATOM 637 C C . ASN A 1 79 ? 23.861 -13.251 -32.207 1.00 87.25 79 ASN A C 1
ATOM 639 O O . ASN A 1 79 ? 25.059 -13.456 -32.016 1.00 87.25 79 ASN A O 1
ATOM 643 N N . SER A 1 80 ? 23.203 -13.784 -33.237 1.00 85.81 80 SER A N 1
ATOM 644 C CA . SER A 1 80 ? 23.833 -14.686 -34.204 1.00 85.81 80 SER A CA 1
ATOM 645 C C . SER A 1 80 ? 25.019 -14.015 -34.902 1.00 85.81 80 SER A C 1
ATOM 647 O O . SER A 1 80 ? 26.116 -14.570 -34.917 1.00 85.81 80 SER A O 1
ATOM 649 N N . ILE A 1 81 ? 24.858 -12.777 -35.380 1.00 84.88 81 ILE A N 1
ATOM 650 C CA . ILE A 1 81 ? 25.943 -11.992 -35.992 1.00 84.88 81 ILE A CA 1
ATOM 651 C C . ILE A 1 81 ? 27.111 -11.791 -35.019 1.00 84.88 81 ILE A C 1
ATOM 653 O O . ILE A 1 81 ? 28.271 -11.956 -35.408 1.00 84.88 81 ILE A O 1
ATOM 657 N N . ASN A 1 82 ? 26.809 -11.474 -33.757 1.00 83.31 82 ASN A N 1
ATOM 658 C CA . ASN A 1 82 ? 27.816 -11.283 -32.715 1.00 83.31 82 ASN A CA 1
ATOM 659 C C . ASN A 1 82 ? 28.600 -12.568 -32.400 1.00 83.31 82 ASN A C 1
ATOM 661 O O . ASN A 1 82 ? 29.772 -12.476 -32.046 1.00 83.31 82 ASN A O 1
ATOM 665 N N . THR A 1 83 ? 27.981 -13.743 -32.549 1.00 80.06 83 THR A N 1
ATOM 666 C CA . THR A 1 83 ? 28.640 -15.049 -32.344 1.00 80.06 83 THR A CA 1
ATOM 667 C C . THR A 1 83 ? 29.386 -15.572 -33.576 1.00 80.06 83 THR A C 1
ATOM 669 O O . THR A 1 83 ? 30.332 -16.342 -33.434 1.00 80.06 83 THR A O 1
ATOM 672 N N . TYR A 1 84 ? 28.982 -15.169 -34.785 1.00 69.56 84 TYR A N 1
ATOM 673 C CA . TYR A 1 84 ? 29.420 -15.799 -36.035 1.00 69.56 84 TYR A CA 1
ATOM 674 C C . TYR A 1 84 ? 30.766 -15.285 -36.584 1.00 69.56 84 TYR A C 1
ATOM 676 O O . TYR A 1 84 ? 31.458 -16.017 -37.290 1.00 69.56 84 TYR A O 1
ATOM 684 N N . LYS A 1 85 ? 31.161 -14.030 -36.315 1.00 64.50 85 LYS A N 1
ATOM 685 C CA . LYS A 1 85 ? 32.388 -13.429 -36.889 1.00 64.50 85 LYS A CA 1
ATOM 686 C C . LYS A 1 85 ? 33.525 -13.269 -35.875 1.00 64.50 85 LYS A C 1
ATOM 688 O O . LYS A 1 85 ? 33.309 -13.216 -34.672 1.00 64.50 85 LYS A O 1
ATOM 693 N N . ILE A 1 86 ? 34.748 -13.136 -36.408 1.00 67.69 86 ILE A N 1
ATOM 694 C CA . ILE A 1 86 ? 35.967 -12.786 -35.658 1.00 67.69 86 ILE A CA 1
ATOM 695 C C . ILE A 1 86 ? 35.657 -11.577 -34.748 1.00 67.69 86 ILE A C 1
ATOM 697 O O . ILE A 1 86 ? 35.216 -10.551 -35.281 1.00 67.69 86 ILE A O 1
ATOM 701 N N . PRO A 1 87 ? 35.894 -11.667 -33.424 1.00 71.50 87 PRO A N 1
ATOM 702 C CA . PRO A 1 87 ? 35.498 -10.647 -32.446 1.00 71.50 87 PRO A CA 1
ATOM 703 C C . PRO A 1 87 ? 35.915 -9.213 -32.804 1.00 71.50 87 PRO A C 1
ATOM 705 O O . PRO A 1 87 ? 35.154 -8.272 -32.588 1.00 71.50 87 PRO A O 1
ATOM 708 N N . GLU A 1 88 ? 37.085 -9.050 -33.424 1.00 71.81 88 GLU A N 1
ATOM 709 C CA . GLU A 1 88 ? 37.634 -7.761 -33.869 1.00 71.81 88 GLU A CA 1
ATOM 710 C C . GLU A 1 88 ? 36.755 -7.079 -34.934 1.00 71.81 88 GLU A C 1
ATOM 712 O O . GLU A 1 88 ? 36.461 -5.891 -34.834 1.00 71.81 88 GLU A O 1
ATOM 717 N N . LYS A 1 89 ? 36.231 -7.835 -35.911 1.00 79.94 89 LYS A N 1
ATOM 718 C CA . LYS A 1 89 ? 35.359 -7.276 -36.963 1.00 79.94 89 LYS A CA 1
ATOM 719 C C . LYS A 1 89 ? 33.988 -6.877 -36.424 1.00 79.94 89 LYS A C 1
ATOM 721 O O . LYS A 1 89 ? 33.420 -5.879 -36.855 1.00 79.94 89 LYS A O 1
ATOM 726 N N . VAL A 1 90 ? 33.453 -7.651 -35.480 1.00 82.06 90 VAL A N 1
ATOM 727 C CA . VAL A 1 90 ? 32.186 -7.328 -34.803 1.00 82.06 90 VAL A CA 1
ATOM 728 C C . VAL A 1 90 ? 32.342 -6.061 -33.962 1.00 82.06 90 VAL A C 1
ATOM 730 O O . VAL A 1 90 ? 31.436 -5.227 -33.930 1.00 82.06 90 VAL A O 1
ATOM 733 N N . HIS A 1 91 ? 33.496 -5.882 -33.315 1.00 85.19 91 HIS A N 1
ATOM 734 C CA . HIS A 1 91 ? 33.801 -4.662 -32.578 1.00 85.19 91 HIS A CA 1
ATOM 735 C C . HIS A 1 91 ? 33.786 -3.423 -33.487 1.00 85.19 91 HIS A C 1
ATOM 737 O O . HIS A 1 91 ? 33.136 -2.433 -33.151 1.00 85.19 91 HIS A O 1
ATOM 743 N N . ASP A 1 92 ? 34.388 -3.503 -34.678 1.00 86.88 92 ASP A N 1
ATOM 744 C CA . ASP A 1 92 ? 34.352 -2.411 -35.660 1.00 86.88 92 ASP A CA 1
ATOM 745 C C . ASP A 1 92 ? 32.927 -2.068 -36.120 1.00 86.88 92 ASP A C 1
ATOM 747 O O . ASP A 1 92 ? 32.594 -0.895 -36.312 1.00 86.88 92 ASP A O 1
ATOM 751 N N . TYR A 1 93 ? 32.060 -3.074 -36.275 1.00 88.50 93 TYR A N 1
ATOM 752 C CA . TYR A 1 93 ? 30.653 -2.861 -36.633 1.00 88.50 93 TYR A CA 1
ATOM 753 C C . TYR A 1 93 ? 29.894 -2.151 -35.509 1.00 88.50 93 TYR A C 1
ATOM 755 O O . TYR A 1 93 ? 29.159 -1.196 -35.767 1.00 88.50 93 TYR A O 1
ATOM 763 N N . LYS A 1 94 ? 30.127 -2.556 -34.255 1.00 88.38 94 LYS A N 1
ATOM 764 C CA . LYS A 1 94 ? 29.562 -1.901 -33.068 1.00 88.38 94 LYS A CA 1
ATOM 765 C C . LYS A 1 94 ? 30.030 -0.454 -32.942 1.00 88.38 94 LYS A C 1
ATOM 767 O O . LYS A 1 94 ? 29.206 0.424 -32.703 1.00 88.38 94 LYS A O 1
ATOM 772 N N . LEU A 1 95 ? 31.319 -0.186 -33.160 1.00 88.00 95 LEU A N 1
ATOM 773 C CA . LEU A 1 95 ? 31.877 1.167 -33.116 1.00 88.00 95 LEU A CA 1
ATOM 774 C C . LEU A 1 95 ? 31.275 2.062 -34.210 1.00 88.00 95 LEU A C 1
ATOM 776 O O . LEU A 1 95 ? 30.950 3.222 -33.959 1.00 88.00 95 LEU A O 1
ATOM 780 N N . HIS A 1 96 ? 31.110 1.525 -35.422 1.00 88.62 96 HIS A N 1
ATOM 781 C CA . HIS A 1 96 ? 30.455 2.229 -36.522 1.00 88.62 96 HIS A CA 1
ATOM 782 C C . HIS A 1 96 ? 28.996 2.567 -36.188 1.00 88.62 96 HIS A C 1
ATOM 784 O O . HIS A 1 96 ? 28.587 3.720 -36.311 1.00 88.62 96 HIS A O 1
ATOM 790 N N . ALA A 1 97 ? 28.236 1.585 -35.703 1.00 88.56 97 ALA A N 1
ATOM 791 C CA . ALA A 1 97 ? 26.857 1.781 -35.281 1.00 88.56 97 ALA A CA 1
ATOM 792 C C . ALA A 1 97 ? 26.723 2.800 -34.142 1.00 88.56 97 ALA A C 1
ATOM 794 O O . ALA A 1 97 ? 25.839 3.649 -34.191 1.00 88.56 97 ALA A O 1
ATOM 795 N N . TYR A 1 98 ? 27.623 2.765 -33.158 1.00 88.19 98 TYR A N 1
ATOM 796 C CA . TYR A 1 98 ? 27.633 3.708 -32.040 1.00 88.19 98 TYR A CA 1
ATOM 797 C C . TYR A 1 98 ? 27.824 5.152 -32.513 1.00 88.19 98 TYR A C 1
ATOM 799 O O . TYR A 1 98 ? 27.108 6.046 -32.075 1.00 88.19 98 TYR A O 1
ATOM 807 N N . LYS A 1 99 ? 28.741 5.382 -33.463 1.00 88.25 99 LYS A N 1
ATOM 808 C CA . LYS A 1 99 ? 28.956 6.714 -34.052 1.00 88.25 99 LYS A CA 1
ATOM 809 C C . LYS A 1 99 ? 27.724 7.251 -34.787 1.00 88.25 99 LYS A C 1
ATOM 811 O O . LYS A 1 99 ? 27.572 8.463 -34.875 1.00 88.25 99 LYS A O 1
ATOM 816 N N . LEU A 1 100 ? 26.888 6.371 -35.339 1.00 87.06 100 LEU A N 1
ATOM 817 C CA . LEU A 1 100 ? 25.703 6.751 -36.112 1.00 87.06 100 LEU A CA 1
ATOM 818 C C . LEU A 1 100 ? 24.442 6.905 -35.258 1.00 87.06 100 LEU A C 1
ATOM 820 O O . LEU A 1 100 ? 23.642 7.797 -35.516 1.00 87.06 100 LEU A O 1
ATOM 824 N N . LEU A 1 101 ? 24.233 6.003 -34.299 1.00 85.81 101 LEU A N 1
ATOM 825 C CA . LEU A 1 101 ? 22.959 5.848 -33.589 1.00 85.81 101 LEU A CA 1
ATOM 826 C C . LEU A 1 101 ? 23.031 6.181 -32.097 1.00 85.81 101 LEU A C 1
ATOM 828 O O . LEU A 1 101 ? 21.987 6.149 -31.442 1.00 85.81 101 LEU A O 1
ATOM 832 N N . GLY A 1 102 ? 24.230 6.453 -31.578 1.00 85.44 102 GLY A N 1
ATOM 833 C CA . GLY A 1 102 ? 24.472 6.639 -30.154 1.00 85.44 102 GLY A CA 1
ATOM 834 C C . GLY A 1 102 ? 24.299 5.349 -29.352 1.00 85.44 102 GLY A C 1
ATOM 835 O O . GLY A 1 102 ? 24.272 4.239 -29.896 1.00 85.44 102 GLY A O 1
ATOM 836 N N . ASN A 1 103 ? 24.192 5.506 -28.032 1.00 86.88 103 ASN A N 1
ATOM 837 C CA . ASN A 1 103 ? 23.791 4.419 -27.148 1.00 86.88 103 ASN A CA 1
ATOM 838 C C . ASN A 1 103 ? 22.262 4.320 -27.120 1.00 86.88 103 ASN A C 1
ATOM 840 O O . ASN A 1 103 ? 21.562 5.312 -26.932 1.00 86.88 103 ASN A O 1
ATOM 844 N N . ILE A 1 104 ? 21.741 3.111 -27.279 1.00 89.00 104 ILE A N 1
ATOM 845 C CA . ILE A 1 104 ? 20.309 2.837 -27.285 1.00 89.00 104 ILE A CA 1
ATOM 846 C C . ILE A 1 104 ? 19.989 2.066 -26.011 1.00 89.00 104 ILE A C 1
ATOM 848 O O . ILE A 1 104 ? 20.181 0.852 -25.961 1.00 89.00 104 ILE A O 1
ATOM 852 N N . ASN A 1 105 ? 19.469 2.764 -25.003 1.00 91.75 105 ASN A N 1
ATOM 853 C CA . ASN A 1 105 ? 18.889 2.119 -23.831 1.00 91.75 105 ASN A CA 1
ATOM 854 C C . ASN A 1 105 ? 17.449 1.693 -24.149 1.00 91.75 105 ASN A C 1
ATOM 856 O O . ASN A 1 105 ? 16.557 2.528 -24.328 1.00 91.75 105 ASN A O 1
ATOM 860 N N . LEU A 1 106 ? 17.230 0.382 -24.238 1.00 92.50 106 LEU A N 1
ATOM 861 C CA . LEU A 1 106 ? 15.958 -0.197 -24.663 1.00 92.50 106 LEU A CA 1
ATOM 862 C C . LEU A 1 106 ? 14.837 0.023 -23.638 1.00 92.50 106 LEU A C 1
ATOM 864 O O . LEU A 1 106 ? 13.689 0.187 -24.046 1.00 92.50 106 LEU A O 1
ATOM 868 N N . ILE A 1 107 ? 15.152 0.094 -22.338 1.00 93.62 107 ILE A N 1
ATOM 869 C CA . ILE A 1 107 ? 14.159 0.365 -21.282 1.00 93.62 107 ILE A CA 1
ATOM 870 C C . ILE A 1 107 ? 13.677 1.812 -21.377 1.00 93.62 107 ILE A C 1
ATOM 872 O O . ILE A 1 107 ? 12.471 2.058 -21.403 1.00 93.62 107 ILE A O 1
ATOM 876 N N . ILE A 1 108 ? 14.604 2.772 -21.491 1.00 94.25 108 ILE A N 1
ATOM 877 C CA . ILE A 1 108 ? 14.246 4.191 -21.636 1.00 94.25 108 ILE A CA 1
ATOM 878 C C . ILE A 1 108 ? 13.426 4.393 -22.914 1.00 94.25 108 ILE A C 1
ATOM 880 O O . ILE A 1 108 ? 12.378 5.037 -22.875 1.00 94.25 108 ILE A O 1
ATOM 884 N N . LEU A 1 109 ? 13.849 3.787 -24.031 1.00 94.50 109 LEU A N 1
ATOM 885 C CA . LEU A 1 109 ? 13.131 3.872 -25.303 1.00 94.50 109 LEU A CA 1
ATOM 886 C C . LEU A 1 109 ? 11.716 3.283 -25.210 1.00 94.50 109 LEU A C 1
ATOM 888 O O . LEU A 1 109 ? 10.770 3.895 -25.712 1.00 94.50 109 LEU A O 1
ATOM 892 N N . ALA A 1 110 ? 11.553 2.132 -24.551 1.00 95.50 110 ALA A N 1
ATOM 893 C CA . ALA A 1 110 ? 10.249 1.508 -24.354 1.00 95.50 110 ALA A CA 1
ATOM 894 C C . ALA A 1 110 ? 9.328 2.378 -23.482 1.00 95.50 110 ALA A C 1
ATOM 896 O O . ALA A 1 110 ? 8.164 2.570 -23.824 1.00 95.50 110 ALA A O 1
ATOM 897 N N . CYS A 1 111 ? 9.844 2.990 -22.412 1.00 95.88 111 CYS A N 1
ATOM 898 C CA . CYS A 1 111 ? 9.069 3.922 -21.588 1.00 95.88 111 CYS A CA 1
ATOM 899 C C . CYS A 1 111 ? 8.689 5.199 -22.348 1.00 95.88 111 CYS A C 1
ATOM 901 O O . CYS A 1 111 ? 7.548 5.650 -22.258 1.00 95.88 111 CYS A O 1
ATOM 903 N N . LYS A 1 112 ? 9.617 5.754 -23.137 1.00 94.94 112 LYS A N 1
ATOM 904 C CA . LYS A 1 112 ? 9.405 6.952 -23.966 1.00 94.94 112 LYS A CA 1
ATOM 905 C C . LYS A 1 112 ? 8.324 6.751 -25.029 1.00 94.94 112 LYS A C 1
ATOM 907 O O . LYS A 1 112 ? 7.570 7.677 -25.314 1.00 94.94 112 LYS A O 1
ATOM 912 N N . SER A 1 113 ? 8.240 5.546 -25.590 1.00 94.19 113 SER A N 1
ATOM 913 C CA . SER A 1 113 ? 7.257 5.159 -26.614 1.00 94.19 113 SER A CA 1
ATOM 914 C C . SER A 1 113 ? 6.007 4.464 -26.060 1.00 94.19 113 SER A C 1
ATOM 916 O O . SER A 1 113 ? 5.084 4.181 -26.818 1.00 94.19 113 SER A O 1
ATOM 918 N N . VAL A 1 114 ? 5.938 4.227 -24.744 1.00 94.69 114 VAL A N 1
ATOM 919 C CA . VAL A 1 114 ? 4.848 3.484 -24.081 1.00 94.69 114 VAL A CA 1
ATOM 920 C C . VAL A 1 114 ? 4.691 2.058 -24.646 1.00 94.69 114 VAL A C 1
ATOM 922 O O . VAL A 1 114 ? 3.589 1.525 -24.780 1.00 94.69 114 VAL A O 1
ATOM 925 N N . ALA A 1 115 ? 5.813 1.416 -24.973 1.00 95.56 115 ALA A N 1
ATOM 926 C CA . ALA A 1 115 ? 5.875 0.072 -25.538 1.00 95.56 115 ALA A CA 1
ATOM 927 C C . ALA A 1 115 ? 5.779 -1.005 -24.447 1.00 95.56 115 ALA A C 1
ATOM 929 O O . ALA A 1 115 ? 6.779 -1.551 -23.977 1.00 95.56 115 ALA A O 1
ATOM 930 N N . ILE A 1 116 ? 4.554 -1.276 -23.994 1.00 94.44 116 ILE A N 1
ATOM 931 C CA . ILE A 1 116 ? 4.276 -2.133 -22.835 1.00 94.44 116 ILE A CA 1
ATOM 932 C C . ILE A 1 116 ? 4.734 -3.580 -23.035 1.00 94.44 116 ILE A C 1
ATOM 934 O O . ILE A 1 116 ? 5.287 -4.163 -22.103 1.00 94.44 116 ILE A O 1
ATOM 938 N N . LYS A 1 117 ? 4.475 -4.189 -24.199 1.00 94.50 117 LYS A N 1
ATOM 939 C CA . LYS A 1 117 ? 4.808 -5.604 -24.444 1.00 94.50 117 LYS A CA 1
ATOM 940 C C . LYS A 1 117 ? 6.314 -5.800 -24.519 1.00 94.50 117 LYS A C 1
ATOM 942 O O . LYS A 1 117 ? 6.835 -6.780 -23.987 1.00 94.50 117 LYS A O 1
ATOM 947 N N . VAL A 1 118 ? 7.004 -4.870 -25.175 1.00 93.69 118 VAL A N 1
ATOM 948 C CA . VAL A 1 118 ? 8.465 -4.878 -25.258 1.00 93.69 118 VAL A CA 1
ATOM 949 C C . VAL A 1 118 ? 9.072 -4.617 -23.879 1.00 93.69 118 VAL A C 1
ATOM 951 O O . VAL A 1 118 ? 9.949 -5.371 -23.472 1.00 93.69 118 VAL A O 1
ATOM 954 N N . LEU A 1 119 ? 8.561 -3.644 -23.114 1.00 94.69 119 LEU A N 1
ATOM 955 C CA . LEU A 1 119 ? 9.019 -3.373 -21.746 1.00 94.69 119 LEU A CA 1
ATOM 956 C C . LEU A 1 119 ? 8.833 -4.584 -20.821 1.00 94.69 119 LEU A C 1
ATOM 958 O O . LEU A 1 119 ? 9.744 -4.942 -20.084 1.00 94.69 119 LEU A O 1
ATOM 962 N N . GLU A 1 120 ? 7.679 -5.249 -20.884 1.00 93.62 120 GLU A N 1
ATOM 963 C CA . GLU A 1 120 ? 7.402 -6.451 -20.091 1.00 93.62 120 GLU A CA 1
ATOM 964 C C . GLU A 1 120 ? 8.376 -7.594 -20.414 1.00 93.62 120 GLU A C 1
ATOM 966 O O . GLU A 1 120 ? 8.799 -8.316 -19.512 1.00 93.62 120 GLU A O 1
ATOM 971 N N . HIS A 1 121 ? 8.780 -7.731 -21.681 1.00 91.94 121 HIS A N 1
ATOM 972 C CA . HIS A 1 121 ? 9.817 -8.681 -22.074 1.00 91.94 121 HIS A CA 1
ATOM 973 C C . HIS A 1 121 ? 11.217 -8.251 -21.617 1.00 91.94 121 HIS A C 1
ATOM 975 O O . HIS A 1 121 ? 11.976 -9.093 -21.141 1.00 91.94 121 HIS A O 1
ATOM 981 N N . LEU A 1 122 ? 11.557 -6.964 -21.709 1.00 90.69 122 LEU A N 1
ATOM 982 C CA . LEU A 1 122 ? 12.843 -6.448 -21.233 1.00 90.69 122 LEU A CA 1
ATOM 983 C C . LEU A 1 122 ? 13.011 -6.656 -19.721 1.00 90.69 122 LEU A C 1
ATOM 985 O O . LEU A 1 122 ? 14.093 -7.021 -19.286 1.00 90.69 122 LEU A O 1
ATOM 989 N N . CYS A 1 123 ? 11.941 -6.483 -18.946 1.00 87.44 123 CYS A N 1
ATOM 990 C CA . CYS A 1 123 ? 11.890 -6.705 -17.497 1.00 87.44 123 CYS A CA 1
ATOM 991 C C . CYS A 1 123 ? 11.712 -8.184 -17.089 1.00 87.44 123 CYS A C 1
ATOM 993 O O . CYS A 1 123 ? 11.482 -8.476 -15.916 1.00 87.44 123 CYS A O 1
ATOM 995 N N . SER A 1 124 ? 11.742 -9.127 -18.036 1.00 85.50 124 SER A N 1
ATOM 996 C CA . SER A 1 124 ? 11.655 -10.560 -17.728 1.00 85.50 124 SER A CA 1
ATOM 997 C C . SER A 1 124 ? 13.031 -11.146 -17.402 1.00 85.50 124 SER A C 1
ATOM 999 O O . SER A 1 124 ? 14.040 -10.703 -17.944 1.00 85.50 124 SER A O 1
ATOM 1001 N N . ASN A 1 125 ? 13.066 -12.180 -16.554 1.00 71.75 125 ASN A N 1
ATOM 1002 C CA . ASN A 1 125 ? 14.309 -12.835 -16.115 1.00 71.75 125 ASN A CA 1
ATOM 1003 C C . ASN A 1 125 ? 15.127 -13.456 -17.262 1.00 71.75 125 ASN A C 1
ATOM 1005 O O . ASN A 1 125 ? 16.303 -13.753 -17.078 1.00 71.75 125 ASN A O 1
ATOM 1009 N N . ASP A 1 126 ? 14.511 -13.643 -18.429 1.00 71.62 126 ASP A N 1
ATOM 1010 C CA . ASP A 1 126 ? 15.126 -14.267 -19.601 1.00 71.62 126 ASP A CA 1
ATOM 1011 C C . ASP A 1 126 ? 15.837 -13.253 -20.518 1.00 71.62 126 ASP A C 1
ATOM 1013 O O . ASP A 1 126 ? 16.353 -13.643 -21.566 1.00 71.62 126 ASP A O 1
ATOM 1017 N N . ASN A 1 127 ? 15.834 -11.954 -20.177 1.00 78.06 127 ASN A N 1
ATOM 1018 C CA . ASN A 1 127 ? 16.454 -10.913 -20.995 1.00 78.06 127 ASN A CA 1
ATOM 1019 C C . ASN A 1 127 ? 17.784 -10.403 -20.418 1.00 78.06 127 ASN A C 1
ATOM 1021 O O . ASN A 1 127 ? 17.922 -10.103 -19.233 1.00 78.06 127 ASN A O 1
ATOM 1025 N N . ASN A 1 128 ? 18.758 -10.222 -21.310 1.00 75.38 128 ASN A N 1
ATOM 1026 C CA . ASN A 1 128 ? 20.129 -9.831 -20.972 1.00 75.38 128 ASN A CA 1
ATOM 1027 C C . ASN A 1 128 ? 20.575 -8.610 -21.793 1.00 75.38 128 ASN A C 1
ATOM 1029 O O . ASN A 1 128 ? 21.683 -8.105 -21.619 1.00 75.38 128 ASN A O 1
ATOM 1033 N N . VAL A 1 129 ? 19.742 -8.169 -22.741 1.00 83.69 129 VAL A N 1
ATOM 1034 C CA . VAL A 1 129 ? 20.077 -7.127 -23.709 1.00 83.69 129 VAL A CA 1
ATOM 1035 C C . VAL A 1 129 ? 19.291 -5.875 -23.363 1.00 83.69 129 VAL A C 1
ATOM 1037 O O . VAL A 1 129 ? 18.084 -5.797 -23.584 1.00 83.69 129 VAL A O 1
ATOM 1040 N N . TYR A 1 130 ? 19.996 -4.891 -22.814 1.00 85.56 130 TYR A N 1
ATOM 1041 C CA . TYR A 1 130 ? 19.396 -3.629 -22.381 1.00 85.56 130 TYR A CA 1
ATOM 1042 C C . TYR A 1 130 ? 19.958 -2.406 -23.100 1.00 85.56 130 TYR A C 1
ATOM 1044 O O . TYR A 1 130 ? 19.260 -1.405 -23.251 1.00 85.56 130 TYR A O 1
ATOM 1052 N N . ASN A 1 131 ? 21.207 -2.495 -23.559 1.00 87.44 131 ASN A N 1
ATOM 1053 C CA . ASN A 1 131 ? 21.894 -1.430 -24.272 1.00 87.44 131 ASN A CA 1
ATOM 1054 C C . ASN A 1 131 ? 22.449 -1.957 -25.593 1.00 87.44 131 ASN A C 1
ATOM 1056 O O . ASN A 1 131 ? 22.927 -3.091 -25.676 1.00 87.44 131 ASN A O 1
ATOM 1060 N N . LEU A 1 132 ? 22.372 -1.124 -26.626 1.00 88.50 132 LEU A N 1
ATOM 1061 C CA . LEU A 1 132 ? 22.896 -1.391 -27.961 1.00 88.50 132 LEU A CA 1
ATOM 1062 C C . LEU A 1 132 ? 23.696 -0.173 -28.445 1.00 88.50 132 LEU A C 1
ATOM 1064 O O . LEU A 1 132 ? 23.321 0.952 -28.126 1.00 88.50 132 LEU A O 1
ATOM 1068 N N . PRO A 1 133 ? 24.770 -0.349 -29.238 1.00 82.25 133 PRO A N 1
ATOM 1069 C CA . PRO A 1 133 ? 25.261 -1.598 -29.839 1.00 82.25 133 PRO A CA 1
ATOM 1070 C C . PRO A 1 133 ? 26.158 -2.444 -28.924 1.00 82.25 133 PRO A C 1
ATOM 1072 O O . PRO A 1 133 ? 26.508 -3.574 -29.280 1.00 82.25 133 PRO A O 1
ATOM 1075 N N . PHE A 1 134 ? 26.565 -1.895 -27.779 1.00 81.94 134 PHE A N 1
ATOM 1076 C CA . PHE A 1 134 ? 27.404 -2.577 -26.805 1.00 81.94 134 PHE A CA 1
ATOM 1077 C C . PHE A 1 134 ? 26.535 -3.180 -25.708 1.00 81.94 134 PHE A C 1
ATOM 1079 O O . PHE A 1 134 ? 25.809 -2.468 -25.019 1.00 81.94 134 PHE A O 1
ATOM 1086 N N . LEU A 1 135 ? 26.644 -4.498 -25.551 1.00 68.81 135 LEU A N 1
ATOM 1087 C CA . LEU A 1 135 ? 26.067 -5.200 -24.417 1.00 68.81 135 LEU A CA 1
ATOM 1088 C C . LEU A 1 135 ? 26.856 -4.781 -23.179 1.00 68.81 135 LEU A C 1
ATOM 1090 O O . LEU A 1 135 ? 28.078 -4.935 -23.156 1.00 68.81 135 LEU A O 1
ATOM 1094 N N . ILE A 1 136 ? 26.169 -4.226 -22.188 1.00 62.72 136 ILE A N 1
ATOM 1095 C CA . ILE A 1 136 ? 26.744 -4.048 -20.858 1.00 62.72 136 ILE A CA 1
ATOM 1096 C C . ILE A 1 136 ? 26.358 -5.284 -20.043 1.00 62.72 136 ILE A C 1
ATOM 1098 O O . ILE A 1 136 ? 25.252 -5.800 -20.223 1.00 62.72 136 ILE A O 1
ATOM 1102 N N . ASP A 1 137 ? 27.257 -5.777 -19.190 1.00 57.50 137 ASP A N 1
ATOM 1103 C CA . ASP A 1 137 ? 26.963 -6.907 -18.301 1.00 57.50 137 ASP A CA 1
ATOM 1104 C C . ASP A 1 137 ? 25.680 -6.634 -17.513 1.00 57.50 137 ASP A C 1
ATOM 1106 O O . ASP A 1 137 ? 25.480 -5.514 -17.043 1.00 57.50 137 ASP A O 1
ATOM 1110 N N . GLY A 1 138 ? 24.810 -7.640 -17.367 1.00 52.12 138 GLY A N 1
ATOM 1111 C CA . GLY A 1 138 ? 23.472 -7.491 -16.775 1.00 52.12 138 GLY A CA 1
ATOM 1112 C C . GLY A 1 138 ? 23.457 -6.640 -15.501 1.00 52.12 138 GLY A C 1
ATOM 1113 O O . GLY A 1 138 ? 22.630 -5.743 -15.392 1.00 52.12 138 GLY A O 1
ATOM 1114 N N . ASN A 1 139 ? 24.459 -6.793 -14.630 1.00 54.69 139 ASN A N 1
ATOM 1115 C CA . ASN A 1 139 ? 24.619 -6.084 -13.350 1.00 54.69 139 ASN A CA 1
ATOM 1116 C C . ASN A 1 139 ? 24.872 -4.561 -13.436 1.00 54.69 139 ASN A C 1
ATOM 1118 O O . ASN A 1 139 ? 25.079 -3.918 -12.413 1.00 54.69 139 ASN A O 1
ATOM 1122 N N . SER A 1 140 ? 24.908 -3.971 -14.628 1.00 62.25 140 SER A N 1
ATOM 1123 C CA . SER A 1 140 ? 25.333 -2.578 -14.846 1.00 62.25 140 SER A CA 1
ATOM 1124 C C . SER A 1 140 ? 24.209 -1.607 -15.221 1.00 62.25 140 SER A C 1
ATOM 1126 O O . SER A 1 140 ? 24.468 -0.410 -15.377 1.00 62.25 140 SER A O 1
ATOM 1128 N N . ILE A 1 141 ? 22.973 -2.086 -15.419 1.00 80.25 141 ILE A N 1
ATOM 1129 C CA . ILE A 1 141 ? 21.874 -1.196 -15.804 1.00 80.25 141 ILE A CA 1
ATOM 1130 C C . ILE A 1 141 ? 21.368 -0.396 -14.603 1.00 80.25 141 ILE A C 1
ATOM 1132 O O . ILE A 1 141 ? 20.592 -0.883 -13.782 1.00 80.25 141 ILE A O 1
ATOM 1136 N N . SER A 1 142 ? 21.798 0.862 -14.531 1.00 86.19 142 SER A N 1
ATOM 1137 C CA . SER A 1 142 ? 21.313 1.800 -13.524 1.00 86.19 142 SER A CA 1
ATOM 1138 C C . SER A 1 142 ? 19.971 2.417 -13.942 1.00 86.19 142 SER A C 1
ATOM 1140 O O . SER A 1 142 ? 19.823 2.833 -15.101 1.00 86.19 142 SER A O 1
ATOM 1142 N N . PRO A 1 143 ? 18.996 2.519 -13.020 1.00 89.25 143 PRO A N 1
ATOM 1143 C CA . PRO A 1 143 ? 17.749 3.250 -13.245 1.00 89.25 143 PRO A CA 1
ATOM 1144 C C . PRO A 1 143 ? 17.932 4.761 -13.420 1.00 89.25 143 PRO A C 1
ATOM 1146 O O . PRO A 1 143 ? 17.046 5.415 -13.968 1.00 89.25 143 PRO A O 1
ATOM 1149 N N . GLU A 1 144 ? 19.088 5.302 -13.033 1.00 87.56 144 GLU A N 1
ATOM 1150 C CA . GLU A 1 144 ? 19.440 6.713 -13.221 1.00 87.56 144 GLU A CA 1
ATOM 1151 C C . GLU A 1 144 ? 20.003 7.020 -14.614 1.00 87.56 144 GLU A C 1
ATOM 1153 O O . GLU A 1 144 ? 20.230 8.183 -14.941 1.00 87.56 144 GLU A O 1
ATOM 1158 N N . ASN A 1 145 ? 20.230 6.003 -15.454 1.00 89.25 145 ASN A N 1
ATOM 1159 C CA . ASN A 1 145 ? 20.708 6.229 -16.814 1.00 89.25 145 ASN A CA 1
ATOM 1160 C C . ASN A 1 145 ? 19.734 7.140 -17.573 1.00 89.25 145 ASN A C 1
ATOM 1162 O O . ASN A 1 145 ? 18.529 6.885 -17.613 1.00 89.25 145 ASN A O 1
ATOM 1166 N N . THR A 1 146 ? 20.278 8.169 -18.215 1.00 89.88 146 THR A N 1
ATOM 1167 C CA . THR A 1 146 ? 19.524 9.142 -19.006 1.00 89.88 146 THR A CA 1
ATOM 1168 C C . THR A 1 146 ? 19.757 8.943 -20.501 1.00 89.88 146 THR A C 1
ATOM 1170 O O . THR A 1 146 ? 20.788 8.412 -20.924 1.00 89.88 146 THR A O 1
ATOM 1173 N N . ASP A 1 147 ? 18.768 9.320 -21.312 1.00 88.62 147 ASP A N 1
ATOM 1174 C CA . ASP A 1 147 ? 18.929 9.409 -22.763 1.00 88.62 147 ASP A CA 1
ATOM 1175 C C . ASP A 1 147 ? 19.549 10.749 -23.194 1.00 88.62 147 ASP A C 1
ATOM 1177 O O . ASP A 1 147 ? 19.974 11.565 -22.377 1.00 88.62 147 ASP A O 1
ATOM 1181 N N . GLU A 1 148 ? 19.609 10.976 -24.507 1.00 86.12 148 GLU A N 1
ATOM 1182 C CA . GLU A 1 148 ? 20.135 12.206 -25.114 1.00 86.12 148 GLU A CA 1
ATOM 1183 C C . GLU A 1 148 ? 19.379 13.473 -24.671 1.00 86.12 148 GLU A C 1
ATOM 1185 O O . GLU A 1 148 ? 19.954 14.560 -24.692 1.00 86.12 148 GLU A O 1
ATOM 1190 N N . ASP A 1 149 ? 18.124 13.333 -24.223 1.00 85.88 149 ASP A N 1
ATOM 1191 C CA . ASP A 1 149 ? 17.310 14.434 -23.699 1.00 85.88 149 ASP A CA 1
ATOM 1192 C C . ASP A 1 149 ? 17.540 14.669 -22.192 1.00 85.88 149 ASP A C 1
ATOM 1194 O O . ASP A 1 149 ? 16.938 15.567 -21.600 1.00 85.88 149 ASP A O 1
ATOM 1198 N N . GLY A 1 150 ? 18.417 13.882 -21.559 1.00 87.75 150 GLY A N 1
ATOM 1199 C CA . GLY A 1 150 ? 18.741 13.991 -20.140 1.00 87.75 150 GLY A CA 1
ATOM 1200 C C . GLY A 1 150 ? 17.680 13.400 -19.211 1.00 87.75 150 GLY A C 1
ATOM 1201 O O . GLY A 1 150 ? 17.678 13.724 -18.026 1.00 87.75 150 GLY A O 1
ATOM 1202 N N . HIS A 1 151 ? 16.787 12.542 -19.717 1.00 92.12 151 HIS A N 1
ATOM 1203 C CA . HIS A 1 151 ? 15.702 11.945 -18.938 1.00 92.12 151 HIS A CA 1
ATOM 1204 C C . HIS A 1 151 ? 15.843 10.423 -18.831 1.00 92.12 151 HIS A C 1
ATOM 1206 O O . HIS A 1 151 ? 16.275 9.752 -19.770 1.00 92.12 151 HIS A O 1
ATOM 1212 N N . ASN A 1 152 ? 15.469 9.865 -17.678 1.00 94.38 152 ASN A N 1
ATOM 1213 C CA . ASN A 1 152 ? 15.529 8.424 -17.428 1.00 94.38 152 ASN A CA 1
ATOM 1214 C C . ASN A 1 152 ? 14.189 7.720 -17.718 1.00 94.38 152 ASN A C 1
ATOM 1216 O O . ASN A 1 152 ? 13.192 8.323 -18.124 1.00 94.38 152 ASN A O 1
ATOM 1220 N N . ALA A 1 153 ? 14.157 6.401 -17.515 1.00 95.06 153 ALA A N 1
ATOM 1221 C CA . ALA A 1 153 ? 12.973 5.585 -17.776 1.00 95.06 153 ALA A CA 1
ATOM 1222 C C . ALA A 1 153 ? 11.769 5.969 -16.894 1.00 95.06 153 ALA A C 1
ATOM 1224 O O . ALA A 1 153 ? 10.628 5.924 -17.364 1.00 95.06 153 ALA A O 1
ATOM 1225 N N . PHE A 1 154 ? 12.014 6.364 -15.640 1.00 95.69 154 PHE A N 1
ATOM 1226 C CA . PHE A 1 154 ? 10.972 6.743 -14.685 1.00 95.69 154 PHE A CA 1
ATOM 1227 C C . PHE A 1 154 ? 10.304 8.065 -15.069 1.00 95.69 154 PHE A C 1
ATOM 1229 O O . PHE A 1 154 ? 9.073 8.139 -15.050 1.00 95.69 154 PHE A O 1
ATOM 1236 N N . TYR A 1 155 ? 11.079 9.050 -15.537 1.00 95.94 155 TYR A N 1
ATOM 1237 C CA . TYR A 1 155 ? 10.552 10.294 -16.102 1.00 95.94 155 TYR A CA 1
ATOM 1238 C C . TYR A 1 155 ? 9.494 10.017 -17.174 1.00 95.94 155 TYR A C 1
ATOM 1240 O O . TYR A 1 155 ? 8.358 10.494 -17.096 1.00 95.94 155 TYR A O 1
ATOM 1248 N N . TYR A 1 156 ? 9.848 9.203 -18.174 1.00 96.00 156 TYR A N 1
ATOM 1249 C CA . TYR A 1 156 ? 8.960 8.894 -19.292 1.00 96.00 156 TYR A CA 1
ATOM 1250 C C . TYR A 1 156 ? 7.754 8.049 -18.868 1.00 96.00 156 TYR A C 1
ATOM 1252 O O . TYR A 1 156 ? 6.636 8.281 -19.343 1.00 96.00 156 TYR A O 1
ATOM 1260 N N . ALA A 1 157 ? 7.944 7.111 -17.936 1.00 95.88 157 ALA A N 1
ATOM 1261 C CA . ALA A 1 157 ? 6.854 6.306 -17.397 1.00 95.88 157 ALA A CA 1
ATOM 1262 C C . ALA A 1 157 ? 5.801 7.170 -16.681 1.00 95.88 157 ALA A C 1
ATOM 1264 O O . ALA A 1 157 ? 4.608 6.995 -16.929 1.00 95.88 157 ALA A O 1
ATOM 1265 N N . ILE A 1 158 ? 6.222 8.140 -15.862 1.00 95.19 158 ILE A N 1
ATOM 1266 C CA . ILE A 1 158 ? 5.303 9.059 -15.172 1.00 95.19 158 ILE A CA 1
ATOM 1267 C C . ILE A 1 158 ? 4.660 10.020 -16.184 1.00 95.19 158 ILE A C 1
ATOM 1269 O O . ILE A 1 158 ? 3.433 10.130 -16.247 1.00 95.19 158 ILE A O 1
ATOM 1273 N N . ARG A 1 159 ? 5.472 10.662 -17.037 1.00 94.81 159 ARG A N 1
ATOM 1274 C CA . ARG A 1 159 ? 5.028 11.633 -18.054 1.00 94.81 159 ARG A CA 1
ATOM 1275 C C . ARG A 1 159 ? 3.956 11.082 -18.991 1.00 94.81 159 ARG A C 1
ATOM 1277 O O . ARG A 1 159 ? 3.055 11.813 -19.396 1.00 94.81 159 ARG A O 1
ATOM 1284 N N . SER A 1 160 ? 4.069 9.813 -19.373 1.00 92.44 160 SER A N 1
ATOM 1285 C CA . SER A 1 160 ? 3.139 9.177 -20.311 1.00 92.44 160 SER A CA 1
ATOM 1286 C C . SER A 1 160 ? 1.745 8.920 -19.727 1.00 92.44 160 SER A C 1
ATOM 1288 O O . SER A 1 160 ? 0.843 8.545 -20.472 1.00 92.44 160 SER A O 1
ATOM 1290 N N . ASN A 1 161 ? 1.547 9.099 -18.412 1.00 89.75 161 ASN A N 1
ATOM 1291 C CA . ASN A 1 161 ? 0.341 8.683 -17.685 1.00 89.75 161 ASN A CA 1
ATOM 1292 C C . ASN A 1 161 ? 0.017 7.178 -17.807 1.00 89.75 161 ASN A C 1
ATOM 1294 O O . ASN A 1 161 ? -1.061 6.733 -17.412 1.00 89.75 161 ASN A O 1
ATOM 1298 N N . ALA A 1 162 ? 0.956 6.362 -18.292 1.00 91.38 162 ALA A N 1
ATOM 1299 C CA . ALA A 1 162 ? 0.789 4.923 -18.397 1.00 91.38 162 ALA A CA 1
ATOM 1300 C C . ALA A 1 162 ? 1.165 4.245 -17.073 1.00 91.38 162 ALA A C 1
ATOM 1302 O O . ALA A 1 162 ? 2.299 3.811 -16.874 1.00 91.38 162 ALA A O 1
ATOM 1303 N N . ILE A 1 163 ? 0.189 4.097 -16.171 1.00 90.25 163 ILE A N 1
ATOM 1304 C CA . ILE A 1 163 ? 0.371 3.443 -14.857 1.00 90.25 163 ILE A CA 1
ATOM 1305 C C . ILE A 1 163 ? 1.037 2.066 -14.997 1.00 90.25 163 ILE A C 1
ATOM 1307 O O . ILE A 1 163 ? 1.876 1.693 -14.180 1.00 90.25 163 ILE A O 1
ATOM 1311 N N . LYS A 1 164 ? 0.708 1.319 -16.060 1.00 93.50 164 LYS A N 1
ATOM 1312 C CA . LYS A 1 164 ? 1.304 0.004 -16.324 1.00 93.50 164 LYS A CA 1
ATOM 1313 C C . LYS A 1 164 ? 2.816 0.076 -16.593 1.00 93.50 164 LYS A C 1
ATOM 1315 O O . LYS A 1 164 ? 3.516 -0.817 -16.129 1.00 93.50 164 LYS A O 1
ATOM 1320 N N . CYS A 1 165 ? 3.321 1.116 -17.270 1.00 93.19 165 CYS A N 1
ATOM 1321 C CA . CYS A 1 165 ? 4.767 1.324 -17.444 1.00 93.19 165 CYS A CA 1
ATOM 1322 C C . CYS A 1 165 ? 5.444 1.483 -16.088 1.00 93.19 165 CYS A C 1
ATOM 1324 O O . CYS A 1 165 ? 6.360 0.735 -15.764 1.00 93.19 165 CYS A O 1
ATOM 1326 N N . LEU A 1 166 ? 4.954 2.430 -15.281 1.00 94.25 166 LEU A N 1
ATOM 1327 C CA . LEU A 1 166 ? 5.547 2.729 -13.982 1.00 94.25 166 LEU A CA 1
ATOM 1328 C C . LEU A 1 166 ? 5.512 1.505 -13.062 1.00 94.25 166 LEU A C 1
ATOM 1330 O O . LEU A 1 166 ? 6.516 1.177 -12.444 1.00 94.25 166 LEU A O 1
ATOM 1334 N N . LYS A 1 167 ? 4.391 0.778 -13.054 1.00 92.81 167 LYS A N 1
ATOM 1335 C CA . LYS A 1 167 ? 4.240 -0.460 -12.288 1.00 92.81 167 LYS A CA 1
ATOM 1336 C C . LYS A 1 167 ? 5.276 -1.522 -12.679 1.00 92.81 167 LYS A C 1
ATOM 1338 O O . LYS A 1 167 ? 5.867 -2.142 -11.800 1.00 92.81 167 LYS A O 1
ATOM 1343 N N . LEU A 1 168 ? 5.509 -1.724 -13.981 1.00 93.06 168 LEU A N 1
ATOM 1344 C CA . LEU A 1 168 ? 6.519 -2.671 -14.467 1.00 93.06 168 LEU A CA 1
ATOM 1345 C C . LEU A 1 168 ? 7.925 -2.284 -13.998 1.00 93.06 168 LEU A C 1
ATOM 1347 O O . LEU A 1 168 ? 8.653 -3.154 -13.530 1.00 93.06 168 LEU A O 1
ATOM 1351 N N . LEU A 1 169 ? 8.277 -0.995 -14.057 1.00 92.56 169 LEU A N 1
ATOM 1352 C CA . LEU A 1 169 ? 9.574 -0.521 -13.568 1.00 92.56 169 LEU A CA 1
ATOM 1353 C C . LEU A 1 169 ? 9.730 -0.719 -12.058 1.00 92.56 169 LEU A C 1
ATOM 1355 O O . LEU A 1 169 ? 10.794 -1.132 -11.611 1.00 92.56 169 LEU A O 1
ATOM 1359 N N . THR A 1 170 ? 8.680 -0.454 -11.276 1.00 89.62 170 THR A N 1
ATOM 1360 C CA . THR A 1 170 ? 8.754 -0.561 -9.814 1.00 89.62 170 THR A CA 1
ATOM 1361 C C . THR A 1 170 ? 8.782 -2.002 -9.310 1.00 89.62 170 THR A C 1
ATOM 1363 O O . THR A 1 170 ? 9.370 -2.267 -8.269 1.00 89.62 170 THR A O 1
ATOM 1366 N N . GLU A 1 171 ? 8.133 -2.933 -10.017 1.00 88.50 171 GLU A N 1
ATOM 1367 C CA . GLU A 1 171 ? 7.982 -4.326 -9.565 1.00 88.50 171 GLU A CA 1
ATOM 1368 C C . GLU A 1 171 ? 8.994 -5.288 -10.197 1.00 88.50 171 GLU A C 1
ATOM 1370 O O . GLU A 1 171 ? 9.266 -6.341 -9.629 1.00 88.50 171 GLU A O 1
ATOM 1375 N N . LYS A 1 172 ? 9.501 -4.974 -11.395 1.00 88.50 172 LYS A N 1
ATOM 1376 C CA . LYS A 1 172 ? 10.299 -5.898 -12.214 1.00 88.50 172 LYS A CA 1
ATOM 1377 C C . LYS A 1 172 ? 11.531 -5.229 -12.819 1.00 88.50 172 LYS A C 1
ATOM 1379 O O . LYS A 1 172 ? 11.900 -5.510 -13.960 1.00 88.50 172 LYS A O 1
ATOM 1384 N N . TRP A 1 173 ? 12.160 -4.307 -12.094 1.00 89.88 173 TRP A N 1
ATOM 1385 C CA . TRP A 1 173 ? 13.430 -3.769 -12.569 1.00 89.88 173 TRP A CA 1
ATOM 1386 C C . TRP A 1 173 ? 14.469 -4.898 -12.706 1.00 89.88 173 TRP A C 1
ATOM 1388 O O . TRP A 1 173 ? 14.564 -5.735 -11.802 1.00 89.88 173 TRP A O 1
ATOM 1398 N N . PRO A 1 174 ? 15.249 -4.943 -13.802 1.00 85.88 174 PRO A N 1
ATOM 1399 C CA . PRO A 1 174 ? 16.247 -5.986 -14.018 1.00 85.88 174 PRO A CA 1
ATOM 1400 C C . PRO A 1 174 ? 17.228 -6.189 -12.858 1.00 85.88 174 PRO A C 1
ATOM 1402 O O . PRO A 1 174 ? 17.637 -5.238 -12.190 1.00 85.88 174 PRO A O 1
ATOM 1405 N N . ASN A 1 175 ? 17.655 -7.441 -12.675 1.00 78.94 175 ASN A N 1
ATOM 1406 C CA . ASN A 1 175 ? 18.634 -7.883 -11.669 1.00 78.94 175 ASN A CA 1
ATOM 1407 C C . ASN A 1 175 ? 18.278 -7.530 -10.220 1.00 78.94 175 ASN A C 1
ATOM 1409 O O . ASN A 1 175 ? 19.176 -7.404 -9.395 1.00 78.94 175 ASN A O 1
ATOM 1413 N N . SER A 1 176 ? 16.994 -7.331 -9.910 1.00 78.38 176 SER A N 1
ATOM 1414 C CA . SER A 1 176 ? 16.556 -7.004 -8.550 1.00 78.38 176 SER A CA 1
ATOM 1415 C C . SER A 1 176 ? 17.254 -5.768 -7.954 1.00 78.38 176 SER A C 1
ATOM 1417 O O . SER A 1 176 ? 17.430 -5.682 -6.742 1.00 78.38 176 SER A O 1
ATOM 1419 N N . TYR A 1 177 ? 17.631 -4.780 -8.778 1.00 83.00 177 TYR A N 1
ATOM 1420 C CA . TYR A 1 177 ? 18.394 -3.596 -8.337 1.00 83.00 177 TYR A CA 1
ATOM 1421 C C . TYR A 1 177 ? 17.824 -2.925 -7.074 1.00 83.00 177 TYR A C 1
ATOM 1423 O O . TYR A 1 177 ? 18.568 -2.541 -6.171 1.00 83.00 177 TYR A O 1
ATOM 1431 N N . PHE A 1 178 ? 16.496 -2.807 -7.001 1.00 82.44 178 PHE A N 1
ATOM 1432 C CA . PHE A 1 178 ? 15.795 -2.181 -5.878 1.00 82.44 178 PHE A CA 1
ATOM 1433 C C . PHE A 1 178 ? 15.652 -3.084 -4.645 1.00 82.44 178 PHE A C 1
ATOM 1435 O O . PHE A 1 178 ? 15.373 -2.579 -3.564 1.00 82.44 178 PHE A O 1
ATOM 1442 N N . GLU A 1 179 ? 15.870 -4.397 -4.764 1.00 78.44 179 GLU A N 1
ATOM 1443 C CA . GLU A 1 179 ? 16.021 -5.273 -3.593 1.00 78.44 179 GLU A CA 1
ATOM 1444 C C . GLU A 1 179 ? 17.376 -5.028 -2.911 1.00 78.44 179 GLU A C 1
ATOM 1446 O O . GLU A 1 179 ? 17.486 -5.089 -1.687 1.00 78.44 179 GLU A O 1
ATOM 1451 N N . GLU A 1 180 ? 18.411 -4.710 -3.695 1.00 75.06 180 GLU A N 1
ATOM 1452 C CA . GLU A 1 180 ? 19.748 -4.399 -3.181 1.00 75.06 180 GLU A CA 1
ATOM 1453 C C . GLU A 1 180 ? 19.876 -2.948 -2.682 1.00 75.06 180 GLU A C 1
ATOM 1455 O O . GLU A 1 180 ? 20.647 -2.692 -1.747 1.00 75.06 180 GLU A O 1
ATOM 1460 N N . ASN A 1 181 ? 19.101 -2.030 -3.276 1.00 74.31 181 ASN A N 1
ATOM 1461 C CA . ASN A 1 181 ? 19.091 -0.586 -3.014 1.00 74.31 181 ASN A CA 1
ATOM 1462 C C . ASN A 1 181 ? 17.650 -0.083 -2.764 1.00 74.31 181 ASN A C 1
ATOM 1464 O O . ASN A 1 181 ? 17.068 0.563 -3.641 1.00 74.31 181 ASN A O 1
ATOM 1468 N N . PRO A 1 182 ? 17.051 -0.377 -1.594 1.00 67.12 182 PRO A N 1
ATOM 1469 C CA . PRO A 1 182 ? 15.644 -0.067 -1.317 1.00 67.12 182 PRO A CA 1
ATOM 1470 C C . PRO A 1 182 ? 15.340 1.439 -1.342 1.00 67.12 182 PRO A C 1
ATOM 1472 O O . PRO A 1 182 ? 14.318 1.851 -1.889 1.00 67.12 182 PRO A O 1
ATOM 1475 N N . ASP A 1 183 ? 16.264 2.268 -0.847 1.00 70.94 183 ASP A N 1
ATOM 1476 C CA . ASP A 1 183 ? 16.075 3.724 -0.777 1.00 70.94 183 ASP A CA 1
ATOM 1477 C C . ASP A 1 183 ? 16.133 4.401 -2.166 1.00 70.94 183 ASP A C 1
ATOM 1479 O O . ASP A 1 183 ? 15.480 5.418 -2.397 1.00 70.94 183 ASP A O 1
ATOM 1483 N N . ALA A 1 184 ? 16.828 3.795 -3.140 1.00 82.19 184 ALA A N 1
ATOM 1484 C CA . ALA A 1 184 ? 17.025 4.381 -4.471 1.00 82.19 184 ALA A CA 1
ATOM 1485 C C . ALA A 1 184 ? 15.709 4.581 -5.241 1.00 82.19 184 ALA A C 1
ATOM 1487 O O . ALA A 1 184 ? 15.593 5.487 -6.066 1.00 82.19 184 ALA A O 1
ATOM 1488 N N . MET A 1 185 ? 14.695 3.749 -4.981 1.00 86.50 185 MET A N 1
ATOM 1489 C CA . MET A 1 185 ? 13.392 3.891 -5.633 1.00 86.50 185 MET A CA 1
ATOM 1490 C C . MET A 1 185 ? 12.693 5.190 -5.217 1.00 86.50 185 MET A C 1
ATOM 1492 O O . MET A 1 185 ? 12.095 5.861 -6.060 1.00 86.50 185 MET A O 1
ATOM 1496 N N . ASP A 1 186 ? 12.751 5.544 -3.929 1.00 81.25 186 ASP A N 1
ATOM 1497 C CA . ASP A 1 186 ? 12.120 6.766 -3.429 1.00 81.25 186 ASP A CA 1
ATOM 1498 C C . ASP A 1 186 ? 12.798 8.005 -4.018 1.00 81.25 186 ASP A C 1
ATOM 1500 O O . ASP A 1 186 ? 12.114 8.885 -4.549 1.00 81.25 186 ASP A O 1
ATOM 1504 N N . ASP A 1 187 ? 14.131 8.033 -4.003 1.00 82.25 187 ASP A N 1
ATOM 1505 C CA . ASP A 1 187 ? 14.923 9.141 -4.538 1.00 82.25 187 ASP A CA 1
ATOM 1506 C C . ASP A 1 187 ? 14.630 9.382 -6.022 1.00 82.25 187 ASP A C 1
ATOM 1508 O O . ASP A 1 187 ? 14.313 10.505 -6.427 1.00 82.25 187 ASP A O 1
ATOM 1512 N N . ILE A 1 188 ? 14.653 8.322 -6.836 1.00 90.81 188 ILE A N 1
ATOM 1513 C CA . ILE A 1 188 ? 14.410 8.418 -8.281 1.00 90.81 188 ILE A CA 1
ATOM 1514 C C . ILE A 1 188 ? 12.988 8.903 -8.556 1.00 90.81 188 ILE A C 1
ATOM 1516 O O . ILE A 1 188 ? 12.795 9.874 -9.288 1.00 90.81 188 ILE A O 1
ATOM 1520 N N . LEU A 1 189 ? 11.978 8.278 -7.944 1.00 90.56 189 LEU A N 1
ATOM 1521 C CA . LEU A 1 189 ? 10.585 8.674 -8.161 1.00 90.56 189 LEU A CA 1
ATOM 1522 C C . LEU A 1 189 ? 10.320 10.114 -7.712 1.00 90.56 189 LEU A C 1
ATOM 1524 O O . LEU A 1 189 ? 9.574 10.836 -8.375 1.00 90.56 189 LEU A O 1
ATOM 1528 N N . SER A 1 190 ? 10.938 10.540 -6.612 1.00 80.44 190 SER A N 1
ATOM 1529 C CA . SER A 1 190 ? 10.812 11.899 -6.083 1.00 80.44 190 SER A CA 1
ATOM 1530 C C . SER A 1 190 ? 11.453 12.930 -6.996 1.00 80.44 190 SER A C 1
ATOM 1532 O O . SER A 1 190 ? 10.832 13.953 -7.293 1.00 80.44 190 SER A O 1
ATOM 1534 N N . ASN A 1 191 ? 12.672 12.654 -7.461 1.00 84.75 191 ASN A N 1
ATOM 1535 C CA . ASN A 1 191 ? 13.407 13.536 -8.356 1.00 84.75 191 ASN A CA 1
ATOM 1536 C C . ASN A 1 191 ? 12.664 13.707 -9.680 1.00 84.75 191 ASN A C 1
ATOM 1538 O O . ASN A 1 191 ? 12.395 14.840 -10.081 1.00 84.75 191 ASN A O 1
ATOM 1542 N N . GLU A 1 192 ? 12.228 12.611 -10.303 1.00 90.81 192 GLU A N 1
ATOM 1543 C CA . GLU A 1 192 ? 11.512 12.690 -11.578 1.00 90.81 192 GLU A CA 1
ATOM 1544 C C . GLU A 1 192 ? 10.144 13.356 -11.448 1.00 90.81 192 GLU A C 1
ATOM 1546 O O . GLU A 1 192 ? 9.734 14.129 -12.318 1.00 90.81 192 GLU A O 1
ATOM 1551 N N . TYR A 1 193 ? 9.435 13.115 -10.343 1.00 86.50 193 TYR A N 1
ATOM 1552 C CA . TYR A 1 193 ? 8.185 13.814 -10.071 1.00 86.50 193 TYR A CA 1
ATOM 1553 C C . TYR A 1 193 ? 8.398 15.320 -9.919 1.00 86.50 193 TYR A C 1
ATOM 1555 O O . TYR A 1 193 ? 7.692 16.109 -10.548 1.00 86.50 193 TYR A O 1
ATOM 1563 N N . ASN A 1 194 ? 9.388 15.730 -9.124 1.00 74.50 194 ASN A N 1
ATOM 1564 C CA . ASN A 1 194 ? 9.713 17.139 -8.928 1.00 74.50 194 ASN A CA 1
ATOM 1565 C C . ASN A 1 194 ? 10.117 17.806 -10.247 1.00 74.50 194 ASN A C 1
ATOM 1567 O O . ASN A 1 194 ? 9.636 18.898 -10.549 1.00 74.50 194 ASN A O 1
ATOM 1571 N N . GLU A 1 195 ? 10.921 17.130 -11.068 1.00 82.00 195 GLU A N 1
ATOM 1572 C CA . GLU A 1 195 ? 11.327 17.612 -12.389 1.00 82.00 195 GLU A CA 1
ATOM 1573 C C . GLU A 1 195 ? 10.112 17.827 -13.312 1.00 82.00 195 GLU A C 1
ATOM 1575 O O . GLU A 1 195 ? 9.998 18.857 -13.987 1.00 82.00 195 GLU A O 1
ATOM 1580 N N . LEU A 1 196 ? 9.143 16.904 -13.300 1.00 85.81 196 LEU A N 1
ATOM 1581 C CA . LEU A 1 196 ? 7.884 17.042 -14.044 1.00 85.81 196 LEU A CA 1
ATOM 1582 C C . LEU A 1 196 ? 7.039 18.222 -13.550 1.00 85.81 196 LEU A C 1
ATOM 1584 O O . LEU A 1 196 ? 6.488 18.965 -14.371 1.00 85.81 196 LEU A O 1
ATOM 1588 N N . MET A 1 197 ? 6.975 18.432 -12.233 1.00 71.88 197 MET A N 1
ATOM 1589 C CA . MET A 1 197 ? 6.253 19.554 -11.628 1.00 71.88 197 MET A CA 1
ATOM 1590 C C . MET A 1 197 ? 6.903 20.903 -11.964 1.00 71.88 197 MET A C 1
ATOM 1592 O O . MET A 1 197 ? 6.198 21.841 -12.346 1.00 71.88 197 MET A O 1
ATOM 1596 N N . ILE A 1 198 ? 8.238 20.997 -11.898 1.00 71.19 198 ILE A N 1
ATOM 1597 C CA . ILE A 1 198 ? 9.007 22.197 -12.277 1.00 71.19 198 ILE A CA 1
ATOM 1598 C C . ILE A 1 198 ? 8.746 22.548 -13.745 1.00 71.19 198 ILE A C 1
ATOM 1600 O O . ILE A 1 198 ? 8.483 23.706 -14.081 1.00 71.19 198 ILE A O 1
ATOM 1604 N N . ARG A 1 199 ? 8.741 21.535 -14.617 1.00 80.44 199 ARG A N 1
ATOM 1605 C CA . ARG A 1 199 ? 8.459 21.679 -16.054 1.00 80.44 199 ARG A CA 1
ATOM 1606 C C . ARG A 1 199 ? 6.972 21.842 -16.379 1.00 80.44 199 ARG A C 1
ATOM 1608 O O . ARG A 1 199 ? 6.630 21.993 -17.551 1.00 80.44 199 ARG A O 1
ATOM 1615 N N . ARG A 1 200 ? 6.095 21.841 -15.366 1.00 76.06 200 ARG A N 1
ATOM 1616 C CA . ARG A 1 200 ? 4.632 21.966 -15.486 1.00 76.06 200 ARG A CA 1
ATOM 1617 C C . ARG A 1 200 ? 4.027 20.957 -16.466 1.00 76.06 200 ARG A C 1
ATOM 1619 O O . ARG A 1 200 ? 3.124 21.290 -17.234 1.00 76.06 200 ARG A O 1
ATOM 1626 N N . VAL A 1 201 ? 4.542 19.729 -16.462 1.00 82.62 201 VAL A N 1
ATOM 1627 C CA . VAL A 1 201 ? 4.002 18.647 -17.287 1.00 82.62 201 VAL A CA 1
ATOM 1628 C C . VAL A 1 201 ? 2.686 18.173 -16.663 1.00 82.62 201 VAL A C 1
ATOM 1630 O O . VAL A 1 201 ? 2.683 17.794 -15.494 1.00 82.62 201 VAL A O 1
ATOM 1633 N N . PRO A 1 202 ? 1.558 18.198 -17.396 1.00 78.38 202 PRO A N 1
ATOM 1634 C CA . PRO A 1 202 ? 0.275 17.802 -16.836 1.00 78.38 202 PRO A CA 1
ATOM 1635 C C . PRO A 1 202 ? 0.236 16.291 -16.590 1.00 78.38 202 PRO A C 1
ATOM 1637 O O . PRO A 1 202 ? 0.440 15.490 -17.507 1.00 78.38 202 PRO A O 1
ATOM 1640 N N . LEU A 1 203 ? -0.081 15.910 -15.355 1.00 86.62 203 LEU A N 1
ATOM 1641 C CA . LEU A 1 203 ? -0.333 14.529 -14.966 1.00 86.62 203 LEU A CA 1
ATOM 1642 C C . LEU A 1 203 ? -1.833 14.309 -14.764 1.00 86.62 203 LEU A C 1
ATOM 1644 O O . LEU A 1 203 ? -2.589 15.201 -14.382 1.00 86.62 203 LEU A O 1
ATOM 1648 N N . SER A 1 204 ? -2.277 13.096 -15.066 1.00 83.25 204 SER A N 1
ATOM 164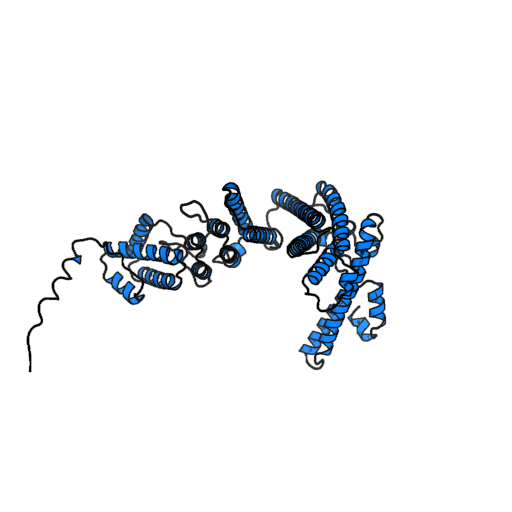9 C CA . SER A 1 204 ? -3.615 12.638 -14.721 1.00 83.25 204 SER A CA 1
ATOM 1650 C C . SER A 1 204 ? -3.716 12.445 -13.210 1.00 83.25 204 SER A C 1
ATOM 1652 O O . SER A 1 204 ? -2.751 12.044 -12.555 1.00 83.25 204 SER A O 1
ATOM 1654 N N . LYS A 1 205 ? -4.913 12.666 -12.657 1.00 72.62 205 LYS A N 1
ATOM 1655 C CA . LYS A 1 205 ? -5.173 12.431 -11.230 1.00 72.62 205 LYS A CA 1
ATOM 1656 C C . LYS A 1 205 ? -4.834 10.997 -10.817 1.00 72.62 205 LYS A C 1
ATOM 1658 O O . LYS A 1 205 ? -4.291 10.793 -9.738 1.00 72.62 205 LYS A O 1
ATOM 1663 N N . ASP A 1 206 ? -5.098 10.022 -11.685 1.00 67.75 206 ASP A N 1
ATOM 1664 C CA . ASP A 1 206 ? -4.820 8.611 -11.409 1.00 67.75 206 ASP A CA 1
ATOM 1665 C C . ASP A 1 206 ? -3.317 8.329 -11.309 1.00 67.75 206 ASP A C 1
ATOM 1667 O O . ASP A 1 206 ? -2.891 7.619 -10.398 1.00 67.75 206 ASP A O 1
ATOM 1671 N N . MET A 1 207 ? -2.500 8.922 -12.188 1.00 87.25 207 MET A N 1
ATOM 1672 C CA . MET A 1 207 ? -1.040 8.813 -12.108 1.00 87.25 207 MET A CA 1
ATOM 1673 C C . MET A 1 207 ? -0.498 9.498 -10.848 1.00 87.25 207 MET A C 1
ATOM 1675 O O . MET A 1 207 ? 0.316 8.908 -10.140 1.00 87.25 207 MET A O 1
ATOM 1679 N N . GLU A 1 208 ? -0.980 10.701 -10.516 1.00 75.25 208 GLU A N 1
ATOM 1680 C CA . GLU A 1 208 ? -0.575 11.396 -9.286 1.00 75.25 208 GLU A CA 1
ATOM 1681 C C . GLU A 1 208 ? -0.918 10.592 -8.028 1.00 75.25 208 GLU A C 1
ATOM 1683 O O . GLU A 1 208 ? -0.093 10.467 -7.122 1.00 75.25 208 GLU A O 1
ATOM 1688 N N . LEU A 1 209 ? -2.132 10.037 -7.960 1.00 67.38 209 LEU A N 1
ATOM 1689 C CA . LEU A 1 209 ? -2.567 9.200 -6.842 1.00 67.38 209 LEU A CA 1
ATOM 1690 C C . LEU A 1 209 ? -1.735 7.921 -6.748 1.00 67.38 209 LEU A C 1
ATOM 1692 O O . LEU A 1 209 ? -1.340 7.529 -5.649 1.00 67.38 209 LEU A O 1
ATOM 1696 N N . PHE A 1 210 ? -1.454 7.281 -7.884 1.00 75.62 210 PHE A N 1
ATOM 1697 C CA . PHE A 1 210 ? -0.647 6.067 -7.935 1.00 75.62 210 PHE A CA 1
ATOM 1698 C C . PHE A 1 210 ? 0.794 6.321 -7.476 1.00 75.62 210 PHE A C 1
ATOM 1700 O O . PHE A 1 210 ? 1.306 5.580 -6.639 1.00 75.62 210 PHE A O 1
ATOM 1707 N N . LEU A 1 211 ? 1.417 7.405 -7.937 1.00 80.62 211 LEU A N 1
ATOM 1708 C CA . LEU A 1 211 ? 2.773 7.783 -7.552 1.00 80.62 211 LEU A CA 1
ATOM 1709 C C . LEU A 1 211 ? 2.867 8.179 -6.076 1.00 80.62 211 LEU A C 1
ATOM 1711 O O . LEU A 1 211 ? 3.731 7.679 -5.361 1.00 80.62 211 LEU A O 1
ATOM 1715 N N . LYS A 1 212 ? 1.938 9.013 -5.587 1.00 76.19 212 LYS A N 1
ATOM 1716 C CA . LYS A 1 212 ? 1.861 9.371 -4.160 1.00 76.19 212 LYS A CA 1
ATOM 1717 C C . LYS A 1 212 ? 1.679 8.131 -3.294 1.00 76.19 212 LYS A C 1
ATOM 1719 O O . LYS A 1 212 ? 2.297 8.035 -2.240 1.00 76.19 212 LYS A O 1
ATOM 1724 N N . LYS A 1 213 ? 0.870 7.166 -3.743 1.00 75.12 213 LYS A N 1
ATOM 1725 C CA . LYS A 1 213 ? 0.724 5.881 -3.060 1.00 75.12 213 LYS A CA 1
ATOM 1726 C C . LYS A 1 213 ? 2.053 5.122 -3.012 1.00 75.12 213 LYS A C 1
ATOM 1728 O O . LYS A 1 213 ? 2.404 4.677 -1.929 1.00 75.12 213 LYS A O 1
ATOM 1733 N N . ILE A 1 214 ? 2.780 4.996 -4.127 1.00 78.00 214 ILE A N 1
ATOM 1734 C CA . ILE A 1 214 ? 4.083 4.305 -4.157 1.00 78.00 214 ILE A CA 1
ATOM 1735 C C . ILE A 1 214 ? 5.086 4.989 -3.225 1.00 78.00 214 ILE A C 1
ATOM 1737 O O . ILE A 1 214 ? 5.674 4.316 -2.392 1.00 78.00 214 ILE A O 1
ATOM 1741 N N . LEU A 1 215 ? 5.236 6.313 -3.300 1.00 77.06 215 LEU A N 1
ATOM 1742 C CA . LEU A 1 215 ? 6.156 7.068 -2.439 1.00 77.06 215 LEU A CA 1
ATOM 1743 C C . LEU A 1 215 ? 5.805 6.915 -0.950 1.00 77.06 215 LEU A C 1
ATOM 1745 O O . LEU A 1 215 ? 6.679 6.727 -0.108 1.00 77.06 215 LEU A O 1
ATOM 1749 N N . VAL A 1 216 ? 4.510 6.942 -0.613 1.00 67.00 216 VAL A N 1
ATOM 1750 C CA . VAL A 1 216 ? 4.030 6.664 0.750 1.00 67.00 216 VAL A CA 1
ATOM 1751 C C . VAL A 1 216 ? 4.253 5.203 1.144 1.00 67.00 216 VAL A C 1
ATOM 1753 O O . VAL A 1 216 ? 4.446 4.919 2.321 1.00 67.00 216 VAL A O 1
ATOM 1756 N N . ASP A 1 217 ? 4.212 4.272 0.199 1.00 69.19 217 ASP A N 1
ATOM 1757 C CA . ASP A 1 217 ? 4.467 2.862 0.471 1.00 69.19 217 ASP A CA 1
ATOM 1758 C C . ASP A 1 217 ? 5.968 2.618 0.736 1.00 69.19 217 ASP A C 1
ATOM 1760 O O . ASP A 1 217 ? 6.318 2.004 1.744 1.00 69.19 217 ASP A O 1
ATOM 1764 N N . LEU A 1 218 ? 6.851 3.192 -0.087 1.00 69.12 218 LEU A N 1
ATOM 1765 C CA . LEU A 1 218 ? 8.311 3.094 0.036 1.00 69.12 218 LEU A CA 1
ATOM 1766 C C . LEU A 1 218 ? 8.826 3.710 1.339 1.00 69.12 218 LEU A C 1
ATOM 1768 O O . LEU A 1 218 ? 9.444 3.023 2.144 1.00 69.12 218 LEU A O 1
ATOM 1772 N N . ARG A 1 219 ? 8.482 4.974 1.609 1.00 67.56 219 ARG A N 1
ATOM 1773 C CA . ARG A 1 219 ? 9.006 5.733 2.760 1.00 67.56 219 ARG A CA 1
ATOM 1774 C C . ARG A 1 219 ? 8.581 5.209 4.129 1.00 67.56 219 ARG A C 1
ATOM 1776 O O . ARG A 1 219 ? 9.032 5.726 5.149 1.00 67.56 219 ARG A O 1
ATOM 1783 N N . PHE A 1 220 ? 7.632 4.277 4.177 1.00 53.84 220 PHE A N 1
ATOM 1784 C CA . PHE A 1 220 ? 6.947 3.962 5.428 1.00 53.84 220 PHE A CA 1
ATOM 1785 C C . PHE A 1 220 ? 6.595 2.495 5.650 1.00 53.84 220 PHE A C 1
ATOM 1787 O O . PHE A 1 220 ? 6.275 2.151 6.786 1.00 53.84 220 PHE A O 1
ATOM 1794 N N . PHE A 1 221 ? 6.611 1.647 4.619 1.00 53.62 221 PHE A N 1
ATOM 1795 C CA . PHE A 1 221 ? 6.279 0.223 4.751 1.00 53.62 221 PHE A CA 1
ATOM 1796 C C . PHE A 1 221 ? 7.400 -0.712 4.287 1.00 53.62 221 PHE A C 1
ATOM 1798 O O . PHE A 1 221 ? 7.313 -1.909 4.558 1.00 53.62 221 PHE A O 1
ATOM 1805 N N . GLN A 1 222 ? 8.449 -0.211 3.623 1.00 56.03 222 GLN A N 1
ATOM 1806 C CA . GLN A 1 222 ? 9.674 -0.989 3.471 1.00 56.03 222 GLN A CA 1
ATOM 1807 C C . GLN A 1 222 ? 10.434 -0.945 4.798 1.00 56.03 222 GLN A C 1
ATOM 1809 O O . GLN A 1 222 ? 10.946 0.088 5.223 1.00 56.03 222 GLN A O 1
ATOM 1814 N N . ASP A 1 223 ? 10.436 -2.079 5.495 1.00 41.03 223 ASP A N 1
ATOM 1815 C CA . ASP A 1 223 ? 11.234 -2.292 6.692 1.00 41.03 223 ASP A CA 1
ATOM 1816 C C . ASP A 1 223 ? 12.722 -2.079 6.355 1.00 41.03 223 ASP A C 1
ATOM 1818 O O . ASP A 1 223 ? 13.402 -2.996 5.893 1.00 41.03 223 ASP A O 1
ATOM 1822 N N . ASN A 1 224 ? 13.280 -0.909 6.684 1.00 43.81 224 ASN A N 1
ATOM 1823 C CA . ASN A 1 224 ? 14.733 -0.677 6.749 1.00 43.81 224 ASN A CA 1
ATOM 1824 C C . ASN A 1 224 ? 15.380 -1.447 7.928 1.00 43.81 224 ASN A C 1
ATOM 1826 O O . ASN A 1 224 ? 16.294 -0.975 8.604 1.00 43.81 224 ASN A O 1
ATOM 1830 N N . THR A 1 225 ? 14.898 -2.661 8.212 1.00 38.16 225 THR A N 1
ATOM 1831 C CA . THR A 1 225 ? 15.418 -3.546 9.260 1.00 38.16 225 THR A CA 1
ATOM 1832 C C . THR A 1 225 ? 16.604 -4.386 8.784 1.00 38.16 225 THR A C 1
ATOM 1834 O O . THR A 1 225 ? 17.308 -4.964 9.611 1.00 38.16 225 THR A O 1
ATOM 1837 N N . ALA A 1 226 ? 16.912 -4.380 7.483 1.00 37.81 226 ALA A N 1
ATOM 1838 C CA . ALA A 1 226 ? 18.022 -5.130 6.902 1.00 37.81 226 ALA A CA 1
ATOM 1839 C C . ALA A 1 226 ? 19.118 -4.234 6.291 1.00 37.81 226 ALA A C 1
ATOM 1841 O O . ALA A 1 226 ? 19.505 -4.445 5.150 1.00 37.81 226 ALA A O 1
ATOM 1842 N N . LYS A 1 227 ? 19.636 -3.255 7.051 1.00 36.47 227 LYS A N 1
ATOM 1843 C CA . LYS A 1 227 ? 21.049 -2.796 7.026 1.00 36.47 227 LYS A CA 1
ATOM 1844 C C . LYS A 1 227 ? 21.253 -1.669 8.049 1.00 36.47 227 LYS A C 1
ATOM 1846 O O . LYS A 1 227 ? 20.962 -0.506 7.809 1.00 36.47 227 LYS A O 1
ATOM 1851 N N . LYS A 1 228 ? 21.799 -2.017 9.219 1.00 48.31 228 LYS A N 1
ATOM 1852 C CA . LYS A 1 228 ? 22.452 -1.045 10.110 1.00 48.31 228 LYS A CA 1
ATOM 1853 C C . LYS A 1 228 ? 23.791 -0.646 9.492 1.00 48.31 228 LYS A C 1
ATOM 1855 O O . LYS A 1 228 ? 24.606 -1.536 9.290 1.00 48.31 228 LYS A O 1
ATOM 1860 N N . SER A 1 229 ? 24.050 0.651 9.340 1.00 38.09 229 SER A N 1
ATOM 1861 C CA . SER A 1 229 ? 25.162 1.350 10.012 1.00 38.09 229 SER A CA 1
ATOM 1862 C C . SER A 1 229 ? 25.431 2.697 9.341 1.00 38.09 229 SER A C 1
ATOM 1864 O O . SER A 1 229 ? 26.055 2.741 8.289 1.00 38.09 229 SER A O 1
ATOM 1866 N N . ILE A 1 230 ? 24.966 3.771 9.975 1.00 35.78 230 ILE A N 1
ATOM 1867 C CA . ILE A 1 230 ? 25.656 5.032 10.292 1.00 35.78 230 ILE A CA 1
ATOM 1868 C C . ILE A 1 230 ? 24.518 5.947 10.755 1.00 35.78 230 ILE A C 1
ATOM 1870 O O . ILE A 1 230 ? 23.731 6.428 9.951 1.00 35.78 230 ILE A O 1
ATOM 1874 N N . GLN A 1 231 ? 24.380 6.127 12.071 1.00 41.38 231 GLN A N 1
ATOM 1875 C CA . GLN A 1 231 ? 23.508 7.167 12.611 1.00 41.38 231 GLN A CA 1
ATOM 1876 C C . GLN A 1 231 ? 24.096 8.520 12.206 1.00 41.38 231 GLN A C 1
ATOM 1878 O O . GLN A 1 231 ? 24.994 9.035 12.871 1.00 41.38 231 GLN A O 1
ATOM 1883 N N . ASN A 1 232 ? 23.594 9.080 11.110 1.00 37.69 232 ASN A N 1
ATOM 1884 C CA . ASN A 1 232 ? 23.747 10.495 10.821 1.00 37.69 232 ASN A CA 1
ATOM 1885 C C . ASN A 1 232 ? 22.566 11.237 11.455 1.00 37.69 232 ASN A C 1
ATOM 1887 O O . ASN A 1 232 ? 21.416 10.815 11.349 1.00 37.69 232 ASN A O 1
ATOM 1891 N N . SER A 1 233 ? 22.845 12.363 12.110 1.00 45.25 233 SER A N 1
ATOM 1892 C CA . SER A 1 233 ? 21.839 13.244 12.721 1.00 45.25 233 SER A CA 1
ATOM 1893 C C . SER A 1 233 ? 20.794 13.771 11.725 1.00 45.25 233 SER A C 1
ATOM 1895 O O . SER A 1 233 ? 19.711 14.180 12.137 1.00 45.25 233 SER A O 1
ATOM 1897 N N . THR A 1 234 ? 21.088 13.721 10.424 1.00 49.03 234 THR A N 1
ATOM 1898 C CA . THR A 1 234 ? 20.162 14.018 9.324 1.00 49.03 234 THR A CA 1
ATOM 1899 C C . THR A 1 234 ? 19.012 13.009 9.230 1.00 49.03 234 THR A C 1
ATOM 1901 O O . THR A 1 234 ? 17.868 13.421 9.104 1.00 49.03 234 THR A O 1
ATOM 1904 N N . GLU A 1 235 ? 19.262 11.710 9.422 1.00 45.56 235 GLU A N 1
ATOM 1905 C CA . GLU A 1 235 ? 18.243 10.657 9.255 1.00 45.56 235 GLU A CA 1
ATOM 1906 C C . GLU A 1 235 ? 17.165 10.695 10.362 1.00 45.56 235 GLU A C 1
ATOM 1908 O O . GLU A 1 235 ? 15.988 10.412 10.135 1.00 45.56 235 GLU A O 1
ATOM 1913 N N . VAL A 1 236 ? 17.543 11.096 11.584 1.00 47.12 236 VAL A N 1
ATOM 1914 C CA . VAL A 1 236 ? 16.606 11.292 12.710 1.00 47.12 236 VAL A CA 1
ATOM 1915 C C . VAL A 1 236 ? 15.746 12.540 12.495 1.00 47.12 236 VAL A C 1
ATOM 1917 O O . VAL A 1 236 ? 14.536 12.515 12.752 1.00 47.12 236 VAL A O 1
ATOM 1920 N N . GLN A 1 237 ? 16.350 13.614 11.977 1.00 52.34 237 GLN A N 1
ATOM 1921 C CA . GLN A 1 237 ? 15.633 14.827 11.592 1.00 52.34 237 GLN A CA 1
ATOM 1922 C C . GLN A 1 237 ? 14.628 14.532 10.468 1.00 52.34 237 GLN A C 1
ATOM 1924 O O . GLN A 1 237 ? 13.496 15.019 10.526 1.00 52.34 237 GLN A O 1
ATOM 1929 N N . ASP A 1 238 ? 14.990 13.668 9.519 1.00 61.44 238 ASP A N 1
ATOM 1930 C CA . ASP A 1 238 ? 14.111 13.235 8.432 1.00 61.44 238 ASP A CA 1
ATOM 1931 C C . ASP A 1 238 ? 12.944 12.383 8.946 1.00 61.44 238 ASP A C 1
ATOM 1933 O O . ASP A 1 238 ? 11.796 12.649 8.593 1.00 61.44 238 ASP A O 1
ATOM 1937 N N . ARG A 1 239 ? 13.171 11.446 9.880 1.00 64.00 239 ARG A N 1
ATOM 1938 C CA . ARG A 1 239 ? 12.091 10.639 10.493 1.00 64.00 239 ARG A CA 1
ATOM 1939 C C . ARG A 1 239 ? 11.090 11.478 11.283 1.00 64.00 239 ARG A C 1
ATOM 1941 O O . ARG A 1 239 ? 9.883 11.272 11.150 1.00 64.00 239 ARG A O 1
ATOM 1948 N N . LYS A 1 240 ? 11.566 12.433 12.090 1.00 74.19 240 LYS A N 1
ATOM 1949 C CA . LYS A 1 240 ? 10.699 13.355 12.845 1.00 74.19 240 LYS A CA 1
ATOM 1950 C C . LYS A 1 240 ? 9.907 14.258 11.891 1.00 74.19 240 LYS A C 1
ATOM 1952 O O . LYS A 1 240 ? 8.697 14.410 12.052 1.00 74.19 240 LYS A O 1
ATOM 1957 N N . THR A 1 241 ? 10.563 14.794 10.862 1.00 75.38 241 THR A N 1
ATOM 1958 C CA . THR A 1 241 ? 9.917 15.602 9.812 1.00 75.38 241 THR A CA 1
ATOM 1959 C C . THR A 1 241 ? 8.842 14.804 9.074 1.00 75.38 241 THR A C 1
ATOM 1961 O O . THR A 1 241 ? 7.721 15.282 8.886 1.00 75.38 241 THR A O 1
ATOM 1964 N N . LEU A 1 242 ? 9.142 13.558 8.718 1.00 73.25 242 LEU A N 1
ATOM 1965 C CA . LEU A 1 242 ? 8.233 12.654 8.028 1.00 73.25 242 LEU A CA 1
ATOM 1966 C C . LEU A 1 242 ? 7.025 12.269 8.901 1.00 73.25 242 LEU A C 1
ATOM 1968 O O . LEU A 1 242 ? 5.889 12.250 8.419 1.00 73.25 242 LEU A O 1
ATOM 1972 N N . PHE A 1 243 ? 7.251 12.021 10.195 1.00 80.81 243 PHE A N 1
ATOM 1973 C CA . PHE A 1 243 ? 6.193 11.775 11.173 1.00 80.81 243 PHE A CA 1
ATOM 1974 C C . PHE A 1 243 ? 5.221 12.962 11.254 1.00 80.81 243 PHE A C 1
ATOM 1976 O O . PHE A 1 243 ? 4.008 12.778 11.130 1.00 80.81 243 PHE A O 1
ATOM 1983 N N . PHE A 1 244 ? 5.740 14.190 11.364 1.00 84.56 244 PHE A N 1
ATOM 1984 C CA . PHE A 1 244 ? 4.897 15.389 11.368 1.00 84.56 244 PHE A CA 1
ATOM 1985 C C . PHE A 1 244 ? 4.181 15.628 10.045 1.00 84.56 244 PHE A C 1
ATOM 1987 O O . PHE A 1 244 ? 2.997 15.951 10.063 1.00 84.56 244 PHE A O 1
ATOM 1994 N N . THR A 1 245 ? 4.850 15.390 8.917 1.00 83.62 245 THR A N 1
ATOM 1995 C CA . THR A 1 245 ? 4.234 15.481 7.584 1.00 83.62 245 THR A CA 1
ATOM 1996 C C . THR A 1 245 ? 3.033 14.541 7.470 1.00 83.62 245 THR A C 1
ATOM 1998 O O . THR A 1 245 ? 2.006 14.890 6.892 1.00 83.62 245 THR A O 1
ATOM 2001 N N . ARG A 1 246 ? 3.119 13.348 8.069 1.00 83.94 246 ARG A N 1
ATOM 2002 C CA . ARG A 1 246 ? 2.005 12.398 8.110 1.00 83.94 246 ARG A CA 1
ATOM 2003 C C . ARG A 1 246 ? 0.874 12.859 9.025 1.00 83.94 246 ARG A C 1
ATOM 2005 O O . ARG A 1 246 ? -0.286 12.691 8.655 1.00 83.94 246 ARG A O 1
ATOM 2012 N N . MET A 1 247 ? 1.186 13.427 10.191 1.00 90.06 247 MET A N 1
ATOM 2013 C CA . MET A 1 247 ? 0.159 14.038 11.042 1.00 90.06 247 MET A CA 1
ATOM 2014 C C . MET A 1 247 ? -0.571 15.150 10.287 1.00 90.06 247 MET A C 1
ATOM 2016 O O . MET A 1 247 ? -1.797 15.156 10.280 1.00 90.06 247 MET A O 1
ATOM 2020 N N . ASP A 1 248 ? 0.164 16.019 9.589 1.00 89.69 248 ASP A N 1
ATOM 2021 C CA . ASP A 1 248 ? -0.411 17.087 8.764 1.00 89.69 248 ASP A CA 1
ATOM 2022 C C . ASP A 1 248 ? -1.302 16.543 7.657 1.00 89.69 248 ASP A C 1
ATOM 2024 O O . ASP A 1 248 ? -2.427 17.004 7.491 1.00 89.69 248 ASP A O 1
ATOM 2028 N N . PHE A 1 249 ? -0.851 15.500 6.961 1.00 87.88 249 PHE A N 1
ATOM 2029 C CA . PHE A 1 249 ? -1.661 14.839 5.948 1.00 87.88 249 PHE A CA 1
ATOM 2030 C C . PHE A 1 249 ? -2.960 14.264 6.532 1.00 87.88 249 PHE A C 1
ATOM 2032 O O . PHE A 1 249 ? -4.031 14.446 5.957 1.00 87.88 249 PHE A O 1
ATOM 2039 N N . VAL A 1 250 ? -2.901 13.586 7.685 1.00 93.38 250 VAL A N 1
ATOM 2040 C CA . VAL A 1 250 ? -4.103 13.059 8.356 1.00 93.38 250 VAL A CA 1
ATOM 2041 C C . VAL A 1 250 ? -5.049 14.191 8.748 1.00 93.38 250 VAL A C 1
ATOM 2043 O O . VAL A 1 250 ? -6.245 14.087 8.483 1.00 93.38 250 VAL A O 1
ATOM 2046 N N . LEU A 1 251 ? -4.526 15.273 9.329 1.00 95.25 251 LEU A N 1
ATOM 2047 C CA . LEU A 1 251 ? -5.305 16.454 9.702 1.00 95.25 251 LEU A CA 1
ATOM 2048 C C . LEU A 1 251 ? -5.980 17.089 8.479 1.00 95.25 251 LEU A C 1
ATOM 2050 O O . LEU A 1 251 ? -7.182 17.343 8.513 1.00 95.25 251 LEU A O 1
ATOM 2054 N N . GLU A 1 252 ? -5.244 17.268 7.379 1.00 92.38 252 GLU A N 1
ATOM 2055 C CA . GLU A 1 252 ? -5.769 17.798 6.117 1.00 92.38 252 GLU A CA 1
ATOM 2056 C C . GLU A 1 252 ? -6.892 16.910 5.570 1.00 92.38 252 GLU A C 1
ATOM 2058 O O . GLU A 1 252 ? -7.958 17.401 5.195 1.00 92.38 252 GLU A O 1
ATOM 2063 N N . LYS A 1 253 ? -6.694 15.586 5.560 1.00 91.56 253 LYS A N 1
ATOM 2064 C CA . LYS A 1 253 ? -7.711 14.650 5.070 1.00 91.56 253 LYS A CA 1
ATOM 2065 C C . LYS A 1 253 ? -8.949 14.611 5.955 1.00 91.56 253 LYS A C 1
ATOM 2067 O O . LYS A 1 253 ? -10.058 14.545 5.421 1.00 91.56 253 LYS A O 1
ATOM 2072 N N . ILE A 1 254 ? -8.785 14.689 7.275 1.00 96.56 254 ILE A N 1
ATOM 2073 C CA . ILE A 1 254 ? -9.911 14.783 8.211 1.00 96.56 254 ILE A CA 1
ATOM 2074 C C . ILE A 1 254 ? -10.681 16.091 8.001 1.00 96.56 254 ILE A C 1
ATOM 2076 O O . ILE A 1 254 ? -11.910 16.062 7.932 1.00 96.56 254 ILE A O 1
ATOM 2080 N N . ALA A 1 255 ? -9.993 17.224 7.853 1.00 93.88 255 ALA A N 1
ATOM 2081 C CA . ALA A 1 255 ? -10.646 18.498 7.561 1.00 93.88 255 ALA A CA 1
ATOM 2082 C C . ALA A 1 255 ? -11.433 18.410 6.245 1.00 93.88 255 ALA A C 1
ATOM 2084 O O . ALA A 1 255 ? -12.634 18.674 6.213 1.00 93.88 255 ALA A O 1
ATOM 2085 N N . ASN A 1 256 ? -10.794 17.899 5.190 1.00 91.12 256 ASN A N 1
ATOM 2086 C CA . ASN A 1 256 ? -11.406 17.758 3.876 1.00 91.12 256 ASN A CA 1
ATOM 2087 C C . ASN A 1 256 ? -12.663 16.870 3.894 1.00 91.12 256 ASN A C 1
ATOM 2089 O O . ASN A 1 256 ? -13.704 17.256 3.359 1.00 91.12 256 ASN A O 1
ATOM 2093 N N . ILE A 1 257 ? -12.598 15.692 4.529 1.00 93.94 257 ILE A N 1
ATOM 2094 C CA . ILE A 1 257 ? -13.752 14.784 4.589 1.00 93.94 257 ILE A CA 1
ATOM 2095 C C . ILE A 1 257 ? -14.880 15.374 5.445 1.00 93.94 257 ILE A C 1
ATOM 2097 O O . ILE A 1 257 ? -16.054 15.250 5.095 1.00 93.94 257 ILE A O 1
ATOM 2101 N N . THR A 1 258 ? -14.533 16.067 6.531 1.00 93.50 258 THR A N 1
ATOM 2102 C CA . THR A 1 258 ? -15.508 16.696 7.426 1.00 93.50 258 THR A CA 1
ATOM 2103 C C . THR A 1 258 ? -16.226 17.844 6.730 1.00 93.50 258 THR A C 1
ATOM 2105 O O . THR A 1 258 ? -17.452 17.898 6.781 1.00 93.50 258 THR A O 1
ATOM 2108 N N . ASP A 1 259 ? -15.504 18.708 6.019 1.00 91.88 259 ASP A N 1
ATOM 2109 C CA . ASP A 1 259 ? -16.076 19.881 5.355 1.00 91.88 259 ASP A CA 1
ATOM 2110 C C . ASP A 1 259 ? -16.908 19.503 4.126 1.00 91.88 259 ASP A C 1
ATOM 2112 O O . ASP A 1 259 ? -18.018 20.007 3.931 1.00 91.88 259 ASP A O 1
ATOM 2116 N N . GLN A 1 260 ? -16.409 18.580 3.298 1.00 91.50 260 GLN A N 1
ATOM 2117 C CA . GLN A 1 260 ? -17.092 18.199 2.062 1.00 91.50 260 GLN A CA 1
ATOM 2118 C C . GLN A 1 260 ? -18.314 17.303 2.303 1.00 91.50 260 GLN A C 1
ATOM 2120 O O . GLN A 1 260 ? -19.311 17.427 1.582 1.00 91.50 260 GLN A O 1
ATOM 2125 N N . PHE A 1 261 ? -18.257 16.411 3.301 1.00 91.69 261 PHE A N 1
ATOM 2126 C CA . PHE A 1 261 ? -19.242 15.337 3.480 1.00 91.69 261 PHE A CA 1
ATOM 2127 C C . PHE A 1 261 ? -20.119 15.463 4.725 1.00 91.69 261 PHE A C 1
ATOM 2129 O O . PHE A 1 261 ? -20.941 14.579 4.978 1.00 91.69 261 PHE A O 1
ATOM 2136 N N . TRP A 1 262 ? -20.055 16.578 5.462 1.00 91.50 262 TRP A N 1
ATOM 2137 C CA . TRP A 1 262 ? -20.981 16.808 6.579 1.00 91.50 262 TRP A CA 1
ATOM 2138 C C . TRP A 1 262 ? -22.448 16.648 6.146 1.00 91.50 262 TRP A C 1
ATOM 2140 O O . TRP A 1 262 ? -23.215 15.874 6.726 1.00 91.50 262 TRP A O 1
ATOM 2150 N N . ASN A 1 263 ? -22.809 17.312 5.043 1.00 89.75 263 ASN A N 1
ATOM 2151 C CA . ASN A 1 263 ? -24.173 17.362 4.509 1.00 89.75 263 ASN A CA 1
ATOM 2152 C C . ASN A 1 263 ? -24.388 16.496 3.256 1.00 89.75 263 ASN A C 1
ATOM 2154 O O . ASN A 1 263 ? -25.499 16.461 2.738 1.00 89.75 263 ASN A O 1
ATOM 2158 N N . LYS A 1 264 ? -23.352 15.805 2.764 1.00 88.62 264 LYS A N 1
ATOM 2159 C CA . LYS A 1 264 ? -23.431 14.930 1.580 1.00 88.62 264 LYS A CA 1
ATOM 2160 C C . LYS A 1 264 ? -23.307 13.469 1.971 1.00 88.62 264 LYS A C 1
ATOM 2162 O O . LYS A 1 264 ? -22.667 13.162 2.976 1.00 88.62 264 LYS A O 1
ATOM 2167 N N . ASP A 1 265 ? -23.926 12.580 1.213 1.00 85.75 265 ASP A N 1
ATOM 2168 C CA . ASP A 1 265 ? -23.774 11.148 1.452 1.00 85.75 265 ASP A CA 1
ATOM 2169 C C . ASP A 1 265 ? -22.372 10.663 1.059 1.00 85.75 265 ASP A C 1
ATOM 2171 O O . ASP A 1 265 ? -21.733 11.285 0.206 1.00 85.75 265 ASP A O 1
ATOM 2175 N N . PRO A 1 266 ? -21.863 9.593 1.698 1.00 85.88 266 PRO A N 1
ATOM 2176 C CA . PRO A 1 266 ? -20.559 9.041 1.363 1.00 85.88 266 PRO A CA 1
ATOM 2177 C C . PRO A 1 266 ? -20.559 8.510 -0.073 1.00 85.88 266 PRO A C 1
ATOM 2179 O O . PRO A 1 266 ? -21.358 7.639 -0.414 1.00 85.88 266 PRO A O 1
ATOM 2182 N N . ASP A 1 267 ? -19.647 9.015 -0.897 1.00 84.69 267 ASP A N 1
ATOM 2183 C CA . ASP A 1 267 ? -19.393 8.538 -2.255 1.00 84.69 267 ASP A CA 1
ATOM 2184 C C . ASP A 1 267 ? -18.027 7.827 -2.342 1.00 84.69 267 ASP A C 1
ATOM 2186 O O . ASP A 1 267 ? -17.370 7.541 -1.334 1.00 84.69 267 ASP A O 1
ATOM 2190 N N . GLU A 1 268 ? -17.576 7.517 -3.557 1.00 83.94 268 GLU A N 1
ATOM 2191 C CA . GLU A 1 268 ? -16.268 6.890 -3.778 1.00 83.94 268 GLU A CA 1
ATOM 2192 C C . GLU A 1 268 ? -15.103 7.746 -3.259 1.00 83.94 268 GLU A C 1
ATOM 2194 O O . GLU A 1 268 ? -14.124 7.198 -2.741 1.00 83.94 268 GLU A O 1
ATOM 2199 N N . GLN A 1 269 ? -15.221 9.077 -3.336 1.00 85.94 269 GLN A N 1
ATOM 2200 C CA . GLN A 1 269 ? -14.208 10.000 -2.835 1.00 85.94 269 GLN A CA 1
ATOM 2201 C C . GLN A 1 269 ? -14.150 9.961 -1.307 1.00 85.94 269 GLN A C 1
ATOM 2203 O O . GLN A 1 269 ? -13.052 9.879 -0.754 1.00 85.94 269 GLN A O 1
ATOM 2208 N N . PHE A 1 270 ? -15.299 9.940 -0.619 1.00 89.44 270 PHE A N 1
ATOM 2209 C CA . PHE A 1 270 ? -15.339 9.739 0.833 1.00 89.44 270 PHE A CA 1
ATOM 2210 C C . PHE A 1 270 ? -14.590 8.460 1.220 1.00 89.44 270 PHE A C 1
ATOM 2212 O O . PHE A 1 270 ? -13.715 8.482 2.086 1.00 89.44 270 PHE A O 1
ATOM 2219 N N . ILE A 1 271 ? -14.917 7.340 0.564 1.00 85.12 271 ILE A N 1
ATOM 2220 C CA . ILE A 1 271 ? -14.334 6.029 0.882 1.00 85.12 271 ILE A CA 1
ATOM 2221 C C . ILE A 1 271 ? -12.818 6.040 0.651 1.00 85.12 271 ILE A C 1
ATOM 2223 O O . ILE A 1 271 ? -12.067 5.446 1.428 1.00 85.12 271 ILE A O 1
ATOM 2227 N N . LEU A 1 272 ? -12.353 6.697 -0.413 1.00 81.56 272 LEU A N 1
ATOM 2228 C CA . LEU A 1 272 ? -10.931 6.828 -0.713 1.00 81.56 272 LEU A CA 1
ATOM 2229 C C . LEU A 1 272 ? -10.196 7.621 0.377 1.00 81.56 272 LEU A C 1
ATOM 2231 O O . LEU A 1 272 ? -9.187 7.146 0.901 1.00 81.56 272 LEU A O 1
ATOM 2235 N N . GLU A 1 273 ? -10.718 8.786 0.758 1.00 86.12 273 GLU A N 1
ATOM 2236 C CA . GLU A 1 273 ? -10.114 9.633 1.794 1.00 86.12 273 GLU A CA 1
ATOM 2237 C C . GLU A 1 273 ? -10.120 8.942 3.160 1.00 86.12 273 GLU A C 1
ATOM 2239 O O . GLU A 1 273 ? -9.097 8.888 3.843 1.00 86.12 273 GLU A O 1
ATOM 2244 N N . ALA A 1 274 ? -11.232 8.305 3.525 1.00 88.44 274 ALA A N 1
ATOM 2245 C CA . ALA A 1 274 ? -11.342 7.529 4.753 1.00 88.44 274 ALA A CA 1
ATOM 2246 C C . ALA A 1 274 ? -10.338 6.361 4.798 1.00 88.44 274 ALA A C 1
ATOM 2248 O O . ALA A 1 274 ? -9.766 6.072 5.850 1.00 88.44 274 ALA A O 1
ATOM 2249 N N . LYS A 1 275 ? -10.066 5.695 3.666 1.00 84.38 275 LYS A N 1
ATOM 2250 C CA . LYS A 1 275 ? -9.012 4.667 3.584 1.00 84.38 275 LYS A CA 1
ATOM 2251 C C . LYS A 1 275 ? -7.620 5.255 3.781 1.00 84.38 275 LYS A C 1
ATOM 2253 O O . LYS A 1 275 ? -6.804 4.638 4.465 1.00 84.38 275 LYS A O 1
ATOM 2258 N N . PHE A 1 276 ? -7.342 6.421 3.198 1.00 84.69 276 PHE A N 1
ATOM 2259 C CA . PHE A 1 276 ? -6.066 7.102 3.403 1.00 84.69 276 PHE A CA 1
ATOM 2260 C C . PHE A 1 276 ? -5.871 7.504 4.862 1.00 84.69 276 PHE A C 1
ATOM 2262 O O . PHE A 1 276 ? -4.790 7.268 5.399 1.00 84.69 276 PHE A O 1
ATOM 2269 N N . ILE A 1 277 ? -6.906 8.035 5.517 1.00 91.12 277 ILE A N 1
ATOM 2270 C CA . ILE A 1 277 ? -6.872 8.358 6.947 1.00 91.12 277 ILE A CA 1
ATOM 2271 C C . ILE A 1 277 ? -6.563 7.093 7.754 1.00 91.12 277 ILE A C 1
ATOM 2273 O O . ILE A 1 277 ? -5.551 7.065 8.449 1.00 91.12 277 ILE A O 1
ATOM 2277 N N . ALA A 1 278 ? -7.345 6.018 7.596 1.00 87.50 278 ALA A N 1
ATOM 2278 C CA . ALA A 1 278 ? -7.137 4.763 8.330 1.00 87.50 278 ALA A CA 1
ATOM 2279 C C . ALA A 1 278 ? -5.713 4.209 8.151 1.00 87.50 278 ALA A C 1
ATOM 2281 O O . ALA A 1 278 ? -5.042 3.866 9.123 1.00 87.50 278 ALA A O 1
ATOM 2282 N N . LYS A 1 279 ? -5.212 4.185 6.910 1.00 83.31 279 LYS A N 1
ATOM 2283 C CA . LYS A 1 279 ? -3.862 3.697 6.604 1.00 83.31 279 LYS A CA 1
ATOM 2284 C C . LYS A 1 279 ? -2.771 4.561 7.241 1.00 83.31 279 LYS A C 1
ATOM 2286 O O . LYS A 1 279 ? -1.755 4.036 7.686 1.00 83.31 279 LYS A O 1
ATOM 2291 N N . ASN A 1 280 ? -2.948 5.880 7.276 1.00 85.31 280 ASN A N 1
ATOM 2292 C CA . ASN A 1 280 ? -1.959 6.763 7.887 1.00 85.31 280 ASN A CA 1
ATOM 2293 C C . ASN A 1 280 ? -2.008 6.721 9.418 1.00 85.31 280 ASN A C 1
ATOM 2295 O O . ASN A 1 280 ? -0.943 6.730 10.034 1.00 85.31 280 ASN A O 1
ATOM 2299 N N . LEU A 1 281 ? -3.200 6.589 10.011 1.00 89.62 281 LEU A N 1
ATOM 2300 C CA . LEU A 1 281 ? -3.381 6.352 11.445 1.00 89.62 281 LEU A CA 1
ATOM 2301 C C . LEU A 1 281 ? -2.670 5.078 11.896 1.00 89.62 281 LEU A C 1
ATOM 2303 O O . LEU A 1 281 ? -1.921 5.133 12.864 1.00 89.62 281 LEU A O 1
ATOM 2307 N N . HIS A 1 282 ? -2.824 3.980 11.148 1.00 83.12 282 HIS A N 1
ATOM 2308 C CA . HIS A 1 282 ? -2.140 2.716 11.425 1.00 83.12 282 HIS A CA 1
ATOM 2309 C C . HIS A 1 282 ? -0.628 2.902 11.605 1.00 83.12 282 HIS A C 1
ATOM 2311 O O . HIS A 1 282 ? -0.035 2.452 12.580 1.00 83.12 282 HIS A O 1
ATOM 2317 N N . VAL A 1 283 ? 0.006 3.625 10.683 1.00 77.81 283 VAL A N 1
ATOM 2318 C CA . VAL A 1 283 ? 1.456 3.854 10.731 1.00 77.81 283 VAL A CA 1
ATOM 2319 C C . VAL A 1 283 ? 1.852 4.811 11.853 1.00 77.81 283 VAL A C 1
ATOM 2321 O O . VAL A 1 283 ? 2.835 4.551 12.543 1.00 77.81 283 VAL A O 1
ATOM 2324 N N . LEU A 1 284 ? 1.101 5.902 12.063 1.00 84.94 284 LEU A N 1
ATOM 2325 C CA . LEU A 1 284 ? 1.351 6.817 13.187 1.00 84.94 284 LEU A CA 1
ATOM 2326 C C . LEU A 1 284 ? 1.281 6.066 14.523 1.00 84.94 284 LEU A C 1
ATOM 2328 O O . LEU A 1 284 ? 2.136 6.243 15.389 1.00 84.94 284 LEU A O 1
ATOM 2332 N N . LYS A 1 285 ? 0.299 5.174 14.646 1.00 82.75 285 LYS A N 1
ATOM 2333 C CA . LYS A 1 285 ? 0.100 4.284 15.785 1.00 82.75 285 LYS A CA 1
ATOM 2334 C C . LYS A 1 285 ? 1.257 3.293 15.968 1.00 82.75 285 LYS A C 1
ATOM 2336 O O . LYS A 1 285 ? 1.712 3.097 17.096 1.00 82.75 285 LYS A O 1
ATOM 2341 N N . CYS A 1 286 ? 1.760 2.696 14.884 1.00 75.25 286 CYS A N 1
ATOM 2342 C CA . CYS A 1 286 ? 2.916 1.792 14.918 1.00 75.25 286 CYS A CA 1
ATOM 2343 C C . CYS A 1 286 ? 4.211 2.493 15.347 1.00 75.25 286 CYS A C 1
ATOM 2345 O O . CYS A 1 286 ? 5.038 1.876 16.009 1.00 75.25 286 CYS A O 1
ATOM 2347 N N . HIS A 1 287 ? 4.381 3.783 15.041 1.00 74.81 287 HIS A N 1
ATOM 2348 C CA . HIS A 1 287 ? 5.594 4.521 15.410 1.00 74.81 287 HIS A CA 1
ATOM 2349 C C . HIS A 1 287 ? 5.852 4.529 16.929 1.00 74.81 287 HIS A C 1
ATOM 2351 O O . HIS A 1 287 ? 6.997 4.447 17.369 1.00 74.81 287 HIS A O 1
ATOM 2357 N N . PHE A 1 288 ? 4.788 4.561 17.738 1.00 73.19 288 PHE A N 1
ATOM 2358 C CA . PHE A 1 288 ? 4.872 4.523 19.201 1.00 73.19 288 PHE A CA 1
ATOM 2359 C C . PHE A 1 288 ? 4.356 3.214 19.807 1.00 73.19 288 PHE A C 1
ATOM 2361 O O . PHE A 1 288 ? 4.067 3.178 21.000 1.00 73.19 288 PHE A O 1
ATOM 2368 N N . SER A 1 289 ? 4.233 2.124 19.040 1.00 67.69 289 SER A N 1
ATOM 2369 C CA . SER A 1 289 ? 3.685 0.864 19.573 1.00 67.69 289 SER A CA 1
ATOM 2370 C C . SER A 1 289 ? 4.567 0.246 20.665 1.00 67.69 289 SER A C 1
ATOM 2372 O O . SER A 1 289 ? 4.050 -0.303 21.637 1.00 67.69 289 SER A O 1
ATOM 2374 N N . THR A 1 290 ? 5.894 0.373 20.546 1.00 63.53 290 THR A N 1
ATOM 2375 C CA . THR A 1 290 ? 6.858 -0.172 21.519 1.00 63.53 290 THR A CA 1
ATOM 2376 C C . THR A 1 290 ? 6.901 0.644 22.810 1.00 63.53 290 THR A C 1
ATOM 2378 O O . THR A 1 290 ? 6.975 0.078 23.897 1.00 63.53 290 THR A O 1
ATOM 2381 N N . THR A 1 291 ? 6.845 1.976 22.710 1.00 68.50 291 THR A N 1
ATOM 2382 C CA . THR A 1 291 ? 6.909 2.878 23.874 1.00 68.50 291 THR A CA 1
ATOM 2383 C C . THR A 1 291 ? 5.537 3.153 24.476 1.00 68.50 291 THR A C 1
ATOM 2385 O O . THR A 1 291 ? 5.462 3.583 25.621 1.00 68.50 291 THR A O 1
ATOM 2388 N N . LYS A 1 292 ? 4.456 2.928 23.718 1.00 74.00 292 LYS A N 1
ATOM 2389 C CA . LYS A 1 292 ? 3.055 3.222 24.065 1.00 74.00 292 LYS A CA 1
ATOM 2390 C C . LYS A 1 292 ? 2.810 4.676 24.485 1.00 74.00 292 LYS A C 1
ATOM 2392 O O . LYS A 1 292 ? 1.776 4.982 25.062 1.00 74.00 292 LYS A O 1
ATOM 2397 N N . PHE A 1 293 ? 3.733 5.579 24.152 1.00 79.31 293 PHE A N 1
ATOM 2398 C CA . PHE A 1 293 ? 3.824 6.941 24.691 1.00 79.31 293 PHE A CA 1
ATOM 2399 C C . PHE A 1 293 ? 2.607 7.836 24.408 1.00 79.31 293 PHE A C 1
ATOM 2401 O O . PHE A 1 293 ? 2.395 8.824 25.100 1.00 79.31 293 PHE A O 1
ATOM 2408 N N . THR A 1 294 ? 1.833 7.523 23.369 1.00 84.19 294 THR A N 1
ATOM 2409 C CA . THR A 1 294 ? 0.675 8.322 22.946 1.00 84.19 294 THR A CA 1
ATOM 2410 C C . THR A 1 294 ? -0.659 7.603 23.141 1.00 84.19 294 THR A C 1
ATOM 2412 O O . THR A 1 294 ? -1.698 8.166 22.801 1.00 84.19 294 THR A O 1
ATOM 2415 N N . TYR A 1 295 ? -0.653 6.372 23.664 1.00 83.25 295 TYR A N 1
ATOM 2416 C CA . TYR A 1 295 ? -1.853 5.530 23.777 1.00 83.25 295 TYR A CA 1
ATOM 2417 C C . TYR A 1 295 ? -2.769 5.944 24.932 1.00 83.25 295 TYR A C 1
ATOM 2419 O O . TYR A 1 295 ? -3.927 5.549 24.964 1.00 83.25 295 TYR A O 1
ATOM 2427 N N . ASP A 1 296 ? -2.265 6.730 25.878 1.00 85.12 296 ASP A N 1
ATOM 2428 C CA . ASP A 1 296 ? -3.049 7.375 26.930 1.00 85.12 296 ASP A CA 1
ATOM 2429 C C . ASP A 1 296 ? -3.672 8.705 26.484 1.00 85.12 296 ASP A C 1
ATOM 2431 O O . ASP A 1 296 ? -4.644 9.151 27.093 1.00 85.12 296 ASP A O 1
ATOM 2435 N N . LYS A 1 297 ? -3.137 9.317 25.418 1.00 87.81 297 LYS A N 1
ATOM 2436 C CA . LYS A 1 297 ? -3.540 10.643 24.919 1.00 87.81 297 LYS A CA 1
ATOM 2437 C C . LYS A 1 297 ? -4.464 10.607 23.707 1.00 87.81 297 LYS A C 1
ATOM 2439 O O . LYS A 1 297 ? -5.212 11.560 23.488 1.00 87.81 297 LYS A O 1
ATOM 2444 N N . LEU A 1 298 ? -4.357 9.567 22.879 1.00 91.12 298 LEU A N 1
ATOM 2445 C CA . LEU A 1 298 ? -5.134 9.418 21.652 1.00 91.12 298 LEU A CA 1
ATOM 2446 C C . LEU A 1 298 ? -5.709 8.002 21.512 1.00 91.12 298 LEU A C 1
ATOM 2448 O O . LEU A 1 298 ? -4.971 7.024 21.663 1.00 91.12 298 LEU A O 1
ATOM 2452 N N . PRO A 1 299 ? -6.994 7.882 21.133 1.00 92.12 299 PRO A N 1
ATOM 2453 C CA . PRO A 1 299 ? -7.666 6.603 20.933 1.00 92.12 299 PRO A CA 1
ATOM 2454 C C . PRO A 1 299 ? -7.373 6.037 19.532 1.00 92.12 299 PRO A C 1
ATOM 2456 O O . PRO A 1 299 ? -8.248 5.984 18.664 1.00 92.12 299 PRO A O 1
ATOM 2459 N N . TRP A 1 300 ? -6.105 5.693 19.273 1.00 90.19 300 TRP A N 1
ATOM 2460 C CA . TRP A 1 300 ? -5.632 5.264 17.949 1.00 90.19 300 TRP A CA 1
ATOM 2461 C C . TRP A 1 300 ? -6.378 4.040 17.412 1.00 90.19 300 TRP A C 1
ATOM 2463 O O . TRP A 1 300 ? -6.815 4.043 16.260 1.00 90.19 300 TRP A O 1
ATOM 2473 N N . GLU A 1 301 ? -6.516 3.002 18.240 1.00 87.00 301 GLU A N 1
ATOM 2474 C CA . GLU A 1 301 ? -7.162 1.746 17.848 1.00 87.00 301 GLU A CA 1
ATOM 2475 C C . GLU A 1 301 ? -8.646 1.958 17.551 1.00 87.00 301 GLU A C 1
ATOM 2477 O O . GLU A 1 301 ? -9.178 1.415 16.585 1.00 87.00 301 GLU A O 1
ATOM 2482 N N . GLU A 1 302 ? -9.316 2.777 18.359 1.00 92.50 302 GLU A N 1
ATOM 2483 C CA . GLU A 1 302 ? -10.748 3.010 18.266 1.00 92.50 302 GLU A CA 1
ATOM 2484 C C . GLU A 1 302 ? -11.107 3.741 16.983 1.00 92.50 302 GLU A C 1
ATOM 2486 O O . GLU A 1 302 ? -12.008 3.310 16.259 1.00 92.50 302 GLU A O 1
ATOM 2491 N N . ILE A 1 303 ? -10.399 4.834 16.680 1.00 95.19 303 ILE A N 1
ATOM 2492 C CA . ILE A 1 303 ? -10.706 5.631 15.495 1.00 95.19 303 ILE A CA 1
ATOM 2493 C C . ILE A 1 303 ? -10.348 4.877 14.209 1.00 95.19 303 ILE A C 1
ATOM 2495 O O . ILE A 1 303 ? -11.137 4.884 13.262 1.00 95.19 303 ILE A O 1
ATOM 2499 N N . GLU A 1 304 ? -9.208 4.174 14.179 1.00 92.81 304 GLU A N 1
ATOM 2500 C CA . GLU A 1 304 ? -8.797 3.358 13.032 1.00 92.81 304 GLU A CA 1
ATOM 2501 C C . GLU A 1 304 ? -9.814 2.240 12.782 1.00 92.81 304 GLU A C 1
ATOM 2503 O O . GLU A 1 304 ? -10.305 2.079 11.660 1.00 92.81 304 GLU A O 1
ATOM 2508 N N . PHE A 1 305 ? -10.182 1.499 13.831 1.00 88.50 305 PHE A N 1
ATOM 2509 C CA . PHE A 1 305 ? -11.126 0.394 13.733 1.00 88.50 305 PHE A CA 1
ATOM 2510 C C . PHE A 1 305 ? -12.509 0.862 13.279 1.00 88.50 305 PHE A C 1
ATOM 2512 O O . PHE A 1 305 ? -13.044 0.328 12.304 1.00 88.50 305 PHE A O 1
ATOM 2519 N N . CYS A 1 306 ? -13.076 1.883 13.928 1.00 92.31 306 CYS A N 1
ATOM 2520 C CA . CYS A 1 306 ? -14.390 2.415 13.568 1.00 92.31 306 CYS A CA 1
ATOM 2521 C C . CYS A 1 306 ? -14.423 2.900 12.112 1.00 92.31 306 CYS A C 1
ATOM 2523 O O . CYS A 1 306 ? -15.386 2.624 11.393 1.00 92.31 306 CYS A O 1
ATOM 2525 N N . LEU A 1 307 ? -13.352 3.546 11.638 1.00 92.19 307 LEU A N 1
ATOM 2526 C CA . LEU A 1 307 ? -13.251 4.003 10.253 1.00 92.19 307 LEU A CA 1
ATOM 2527 C C . LEU A 1 307 ? -13.154 2.838 9.255 1.00 92.19 307 LEU A C 1
ATOM 2529 O O . LEU A 1 307 ? -13.783 2.872 8.195 1.00 92.19 307 LEU A O 1
ATOM 2533 N N . ILE A 1 308 ? -12.409 1.778 9.589 1.00 87.56 308 ILE A N 1
ATOM 2534 C CA . ILE A 1 308 ? -12.318 0.562 8.765 1.00 87.56 308 ILE A CA 1
ATOM 2535 C C . ILE A 1 308 ? -13.677 -0.133 8.665 1.00 87.56 308 ILE A C 1
ATOM 2537 O O . ILE A 1 308 ? -14.087 -0.505 7.561 1.00 87.56 308 ILE A O 1
ATOM 2541 N N . ILE A 1 309 ? -14.374 -0.313 9.790 1.00 84.00 309 ILE A N 1
ATOM 2542 C CA . ILE A 1 309 ? -15.691 -0.958 9.806 1.00 84.00 309 ILE A CA 1
ATOM 2543 C C . ILE A 1 309 ? -16.695 -0.133 9.001 1.00 84.00 309 ILE A C 1
ATOM 2545 O O . ILE A 1 309 ? -17.365 -0.688 8.129 1.00 84.00 309 ILE A O 1
ATOM 2549 N N . PHE A 1 310 ? -16.725 1.187 9.203 1.00 87.62 310 PHE A N 1
ATOM 2550 C CA . PHE A 1 310 ? -17.580 2.085 8.429 1.00 87.62 310 PHE A CA 1
ATOM 2551 C C . PHE A 1 310 ? -17.327 1.965 6.920 1.00 87.62 310 PHE A C 1
ATOM 2553 O O . PHE A 1 310 ? -18.257 1.747 6.146 1.00 87.62 310 PHE A O 1
ATOM 2560 N N . ASN A 1 311 ? -16.060 2.009 6.495 1.00 85.06 311 ASN A N 1
ATOM 2561 C CA . ASN A 1 311 ? -15.691 1.867 5.086 1.00 85.06 311 ASN A CA 1
ATOM 2562 C C . ASN A 1 311 ? -16.134 0.526 4.491 1.00 85.06 311 ASN A C 1
ATOM 2564 O O . ASN A 1 311 ? -16.622 0.479 3.361 1.00 85.06 311 ASN A O 1
ATOM 2568 N N . ARG A 1 312 ? -15.966 -0.579 5.228 1.00 79.81 312 ARG A N 1
ATOM 2569 C CA . ARG A 1 312 ? -16.417 -1.904 4.771 1.00 79.81 312 ARG A CA 1
ATOM 2570 C C . ARG A 1 312 ? -17.933 -1.957 4.612 1.00 79.81 312 ARG A C 1
ATOM 2572 O O . ARG A 1 312 ? -18.407 -2.559 3.646 1.00 79.81 312 ARG A O 1
ATOM 2579 N N . ALA A 1 313 ? -18.659 -1.313 5.522 1.00 78.62 313 ALA A N 1
ATOM 2580 C CA . ALA A 1 313 ? -20.109 -1.222 5.481 1.00 78.62 313 ALA A CA 1
ATOM 2581 C C . ALA A 1 313 ? -20.583 -0.408 4.260 1.00 78.62 313 ALA A C 1
ATOM 2583 O O . ALA A 1 313 ? -21.407 -0.891 3.491 1.00 78.62 313 ALA A O 1
ATOM 2584 N N . CYS A 1 314 ? -19.971 0.751 3.979 1.00 78.69 314 CYS A N 1
ATOM 2585 C CA . CYS A 1 314 ? -20.258 1.544 2.772 1.00 78.69 314 CYS A CA 1
ATOM 2586 C C . CYS A 1 314 ? -19.977 0.798 1.457 1.00 78.69 314 CYS A C 1
ATOM 2588 O O . CYS A 1 314 ? -20.617 1.063 0.445 1.00 78.69 314 CYS A O 1
ATOM 2590 N N . MET A 1 315 ? -19.020 -0.133 1.451 1.00 72.25 315 MET A N 1
ATOM 2591 C CA . MET A 1 315 ? -18.665 -0.915 0.263 1.00 72.25 315 MET A CA 1
ATOM 2592 C C . MET A 1 315 ? -19.516 -2.183 0.071 1.00 72.25 315 MET A C 1
ATOM 2594 O O . MET A 1 315 ? -19.180 -2.989 -0.797 1.00 72.25 315 MET A O 1
ATOM 2598 N N . ASN A 1 316 ? -20.560 -2.404 0.881 1.00 67.75 316 ASN A N 1
ATOM 2599 C CA . ASN A 1 316 ? -21.357 -3.641 0.898 1.00 67.75 316 ASN A CA 1
ATOM 2600 C C . ASN A 1 316 ? -20.504 -4.919 1.055 1.00 67.75 316 ASN A C 1
ATOM 2602 O O . ASN A 1 316 ? -20.880 -5.990 0.588 1.00 67.75 316 ASN A O 1
ATOM 2606 N N . ARG A 1 317 ? -19.324 -4.812 1.687 1.00 57.25 317 ARG A N 1
ATOM 2607 C CA . ARG A 1 317 ? -18.410 -5.949 1.928 1.00 57.25 317 ARG A CA 1
ATOM 2608 C C . ARG A 1 317 ? -18.653 -6.632 3.273 1.00 57.25 317 ARG A C 1
ATOM 2610 O O . ARG A 1 317 ? -17.969 -7.601 3.588 1.00 57.25 317 ARG A O 1
ATOM 2617 N N . PHE A 1 318 ? -19.587 -6.113 4.067 1.00 55.53 318 PHE A N 1
ATOM 2618 C CA . PHE A 1 318 ? -20.145 -6.824 5.207 1.00 55.53 318 PHE A CA 1
ATOM 2619 C C . PHE A 1 318 ? -21.327 -7.652 4.720 1.00 55.53 318 PHE A C 1
ATOM 2621 O O . PHE A 1 318 ? -22.371 -7.114 4.355 1.00 55.53 318 PHE A O 1
ATOM 2628 N N . GLU A 1 319 ? -21.158 -8.968 4.719 1.00 50.66 319 GLU A N 1
ATOM 2629 C CA . GLU A 1 319 ? -22.281 -9.885 4.624 1.00 50.66 319 GLU A CA 1
ATOM 2630 C C . GLU A 1 319 ? -23.123 -9.722 5.902 1.00 50.66 319 GLU A C 1
ATOM 2632 O O . GLU A 1 319 ? -22.845 -10.316 6.937 1.00 50.66 319 GLU A O 1
ATOM 2637 N N . SER A 1 320 ? -24.186 -8.917 5.826 1.00 49.06 320 SER A N 1
ATOM 2638 C CA . SER A 1 320 ? -25.394 -9.048 6.658 1.00 49.06 320 SER A CA 1
ATOM 2639 C C . SER A 1 320 ? -25.305 -8.789 8.176 1.00 49.06 320 SER A C 1
ATOM 2641 O O . SER A 1 320 ? -25.797 -9.603 8.952 1.00 49.06 320 SER A O 1
ATOM 2643 N N . ASP A 1 321 ? -24.843 -7.610 8.616 1.00 59.38 321 ASP A N 1
ATOM 2644 C CA . ASP A 1 321 ? -25.337 -7.078 9.901 1.00 59.38 321 ASP A CA 1
ATOM 2645 C C . ASP A 1 321 ? -25.616 -5.556 9.867 1.00 59.38 321 ASP A C 1
ATOM 2647 O O . ASP A 1 321 ? -24.696 -4.737 9.972 1.00 59.38 321 ASP A O 1
ATOM 2651 N N . PRO A 1 322 ? -26.892 -5.141 9.724 1.00 63.59 322 PRO A N 1
ATOM 2652 C CA . PRO A 1 322 ? -27.303 -3.740 9.807 1.00 63.59 322 PRO A CA 1
ATOM 2653 C C . PRO A 1 322 ? -26.938 -3.066 11.137 1.00 63.59 322 PRO A C 1
ATOM 2655 O O . PRO A 1 322 ? -26.900 -1.835 11.192 1.00 63.59 322 PRO A O 1
ATOM 2658 N N . LEU A 1 323 ? -26.673 -3.837 12.202 1.00 68.31 323 LEU A N 1
ATOM 2659 C CA . LEU A 1 323 ? -26.380 -3.325 13.545 1.00 68.31 323 LEU A CA 1
ATOM 2660 C C . LEU A 1 323 ? -25.178 -2.376 13.567 1.00 68.31 323 LEU A C 1
ATOM 2662 O O . LEU A 1 323 ? -25.201 -1.375 14.285 1.00 68.31 323 LEU A O 1
ATOM 2666 N N . TYR A 1 324 ? -24.183 -2.597 12.705 1.00 74.56 324 TYR A N 1
ATOM 2667 C CA . TYR A 1 324 ? -23.040 -1.691 12.592 1.00 74.56 324 TYR A CA 1
ATOM 2668 C C . TYR A 1 324 ? -23.432 -0.289 12.118 1.00 74.56 324 TYR A C 1
ATOM 2670 O O . TYR A 1 324 ? -22.875 0.689 12.610 1.00 74.56 324 TYR A O 1
ATOM 2678 N N . HIS A 1 325 ? -24.412 -0.166 11.217 1.00 70.06 325 HIS A N 1
ATOM 2679 C CA . HIS A 1 325 ? -24.888 1.131 10.725 1.00 70.06 325 HIS A CA 1
ATOM 2680 C C . HIS A 1 325 ? -25.689 1.909 11.772 1.00 70.06 325 HIS A C 1
ATOM 2682 O O . HIS A 1 325 ? -25.714 3.142 11.731 1.00 70.06 325 HIS A O 1
ATOM 2688 N N . PHE A 1 326 ? -26.328 1.207 12.714 1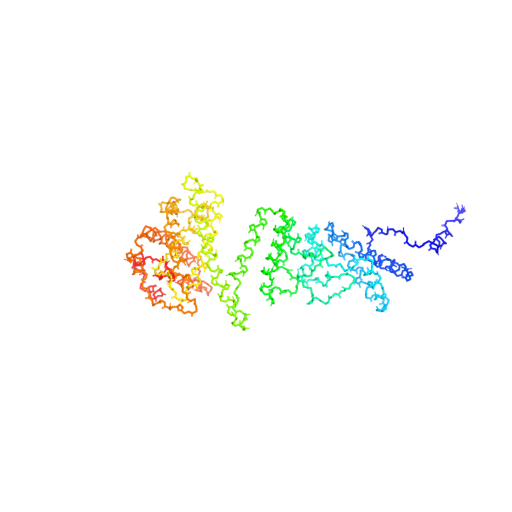.00 73.62 326 PHE A N 1
ATOM 2689 C CA . PHE A 1 326 ? -27.022 1.851 13.828 1.00 73.62 326 PHE A CA 1
ATOM 2690 C C . PHE A 1 326 ? -26.038 2.508 14.797 1.00 73.62 326 PHE A C 1
ATOM 2692 O O . PHE A 1 326 ? -26.304 3.611 15.274 1.00 73.62 326 PHE A O 1
ATOM 2699 N N . VAL A 1 327 ? -24.888 1.870 15.040 1.00 83.44 327 VAL A N 1
ATOM 2700 C CA . VAL A 1 327 ? -23.854 2.414 15.928 1.00 83.44 327 VAL A CA 1
ATOM 2701 C C . VAL A 1 327 ? -22.973 3.431 15.193 1.00 83.44 327 VAL A C 1
ATOM 2703 O O . VAL A 1 327 ? -22.850 4.564 15.651 1.00 83.44 327 VAL A O 1
ATOM 2706 N N . LEU A 1 328 ? -22.418 3.076 14.028 1.00 86.81 328 LEU A N 1
ATOM 2707 C CA . LEU A 1 328 ? -21.494 3.899 13.237 1.00 86.81 328 LEU A CA 1
ATOM 2708 C C . LEU A 1 328 ? -22.163 4.433 11.966 1.00 86.81 328 LEU A C 1
ATOM 2710 O O . LEU A 1 328 ? -22.002 3.900 10.868 1.00 86.81 328 LEU A O 1
ATOM 2714 N N . ASN A 1 329 ? -22.886 5.540 12.104 1.00 88.44 329 ASN A N 1
ATOM 2715 C CA . ASN A 1 329 ? -23.359 6.311 10.955 1.00 88.44 329 ASN A CA 1
ATOM 2716 C C . ASN A 1 329 ? -22.370 7.431 10.577 1.00 88.44 329 ASN A C 1
ATOM 2718 O O . ASN A 1 329 ? -21.497 7.807 11.363 1.00 88.44 329 ASN A O 1
ATOM 2722 N N . LYS A 1 330 ? -22.543 8.005 9.377 1.00 91.06 330 LYS A N 1
ATOM 2723 C CA . LYS A 1 330 ? -21.682 9.072 8.834 1.00 91.06 330 LYS A CA 1
ATOM 2724 C C . LYS A 1 330 ? -21.467 10.211 9.830 1.00 91.06 330 LYS A C 1
ATOM 2726 O O . LYS A 1 330 ? -20.339 10.638 10.041 1.00 91.06 330 LYS A O 1
ATOM 2731 N N . LYS A 1 331 ? -22.547 10.695 10.454 1.00 92.00 331 LYS A N 1
ATOM 2732 C CA . LYS A 1 331 ? -22.480 11.819 11.393 1.00 92.00 331 LYS A CA 1
ATOM 2733 C C . LYS A 1 331 ? -21.591 11.476 12.586 1.00 92.00 331 LYS A C 1
ATOM 2735 O O . LYS A 1 331 ? -20.764 12.297 12.956 1.00 92.00 331 LYS A O 1
ATOM 2740 N N . ARG A 1 332 ? -21.719 10.269 13.149 1.00 93.69 332 ARG A N 1
ATOM 2741 C CA . ARG A 1 332 ? -20.867 9.833 14.266 1.00 93.69 332 ARG A CA 1
ATOM 2742 C C . ARG A 1 332 ? -19.405 9.706 13.861 1.00 93.69 332 ARG A C 1
ATOM 2744 O O . ARG A 1 332 ? -18.561 10.250 14.557 1.00 93.69 332 ARG A O 1
ATOM 2751 N N . ILE A 1 333 ? -19.109 9.087 12.716 1.00 94.88 333 ILE A N 1
ATOM 2752 C CA . ILE A 1 333 ? -17.729 8.980 12.215 1.00 94.88 333 ILE A CA 1
ATOM 2753 C C . ILE A 1 333 ? -17.098 10.360 12.010 1.00 94.88 333 ILE A C 1
ATOM 2755 O O . ILE A 1 333 ? -15.971 10.575 12.443 1.00 94.88 333 ILE A O 1
ATOM 2759 N N . LEU A 1 334 ? -17.818 11.310 11.409 1.00 96.12 334 LEU A N 1
ATOM 2760 C CA . LEU A 1 334 ? -17.302 12.667 11.217 1.00 96.12 334 LEU A CA 1
ATOM 2761 C C . LEU A 1 334 ? -17.080 13.405 12.548 1.00 96.12 334 LEU A C 1
ATOM 2763 O O . LEU A 1 334 ? -16.071 14.090 12.692 1.00 96.12 334 LEU A O 1
ATOM 2767 N N . THR A 1 335 ? -17.968 13.241 13.536 1.00 96.12 335 THR A N 1
ATOM 2768 C CA . THR A 1 335 ? -17.752 13.778 14.893 1.00 96.12 335 THR A CA 1
ATOM 2769 C C . THR A 1 335 ? -16.500 13.173 15.529 1.00 96.12 335 THR A C 1
ATOM 2771 O O . THR A 1 335 ? -15.658 13.912 16.034 1.00 96.12 335 THR A O 1
ATOM 2774 N N . HIS A 1 336 ? -16.344 11.848 15.469 1.00 96.69 336 HIS A N 1
ATOM 2775 C CA . HIS A 1 336 ? -15.188 11.155 16.042 1.00 96.69 336 HIS A CA 1
ATOM 2776 C C . HIS A 1 336 ? -13.881 11.600 15.387 1.00 96.69 336 HIS A C 1
ATOM 2778 O O . HIS A 1 336 ? -12.912 11.874 16.089 1.00 96.69 336 HIS A O 1
ATOM 2784 N N . LEU A 1 337 ? -13.867 11.740 14.056 1.00 97.12 337 LEU A N 1
ATOM 2785 C CA . LEU A 1 337 ? -12.711 12.249 13.318 1.00 97.12 337 LEU A CA 1
ATOM 2786 C C . LEU A 1 337 ? -12.377 13.693 13.703 1.00 97.12 337 LEU A C 1
ATOM 2788 O O . LEU A 1 337 ? -11.202 13.984 13.895 1.00 97.12 337 LEU A O 1
ATOM 2792 N N . ARG A 1 338 ? -13.377 14.568 13.873 1.00 96.31 338 ARG A N 1
ATOM 2793 C CA . ARG A 1 338 ? -13.160 15.956 14.313 1.00 96.31 338 ARG A CA 1
ATOM 2794 C C . ARG A 1 338 ? -12.554 16.021 15.718 1.00 96.31 338 ARG A C 1
ATOM 2796 O O . ARG A 1 338 ? -11.519 16.652 15.905 1.00 96.31 338 ARG A O 1
ATOM 2803 N N . ASN A 1 339 ? -13.142 15.321 16.690 1.00 95.56 339 ASN A N 1
ATOM 2804 C CA . ASN A 1 339 ? -12.604 15.291 18.056 1.00 95.56 339 ASN A CA 1
ATOM 2805 C C . ASN A 1 339 ? -11.172 14.732 18.068 1.00 95.56 339 ASN A C 1
ATOM 2807 O O . ASN A 1 339 ? -10.301 15.222 18.788 1.00 95.56 339 ASN A O 1
ATOM 2811 N N . PHE A 1 340 ? -10.919 13.710 17.245 1.00 96.81 340 PHE A N 1
ATOM 2812 C CA . PHE A 1 340 ? -9.593 13.131 17.085 1.00 96.81 340 PHE A CA 1
ATOM 2813 C C . PHE A 1 340 ? -8.601 14.120 16.461 1.00 96.81 340 PHE A C 1
ATOM 2815 O O . PHE A 1 340 ? -7.491 14.245 16.974 1.00 96.81 340 PHE A O 1
ATOM 2822 N N . SER A 1 341 ? -8.975 14.846 15.399 1.00 96.56 341 SER A N 1
ATOM 2823 C CA . SER A 1 341 ? -8.091 15.832 14.765 1.00 96.56 341 SER A CA 1
ATOM 2824 C C . SER A 1 341 ? -7.721 16.969 15.708 1.00 96.56 341 SER A C 1
ATOM 2826 O O . SER A 1 341 ? -6.558 17.365 15.734 1.00 96.56 341 SER A O 1
ATOM 2828 N N . ASP A 1 342 ? -8.664 17.442 16.525 1.00 94.44 342 ASP A N 1
ATOM 2829 C CA . ASP A 1 342 ? -8.413 18.525 17.480 1.00 94.44 342 ASP A CA 1
ATOM 2830 C C . ASP A 1 342 ? -7.347 18.108 18.506 1.00 94.44 342 ASP A C 1
ATOM 2832 O O . ASP A 1 342 ? -6.384 18.838 18.764 1.00 94.44 342 ASP A O 1
ATOM 2836 N N . ARG A 1 343 ? -7.448 16.881 19.038 1.00 94.44 343 ARG A N 1
ATOM 2837 C CA . ARG A 1 343 ? -6.443 16.351 19.970 1.00 94.44 343 ARG A CA 1
ATOM 2838 C C . ARG A 1 343 ? -5.134 15.980 19.277 1.00 94.44 343 ARG A C 1
ATOM 2840 O O . ARG A 1 343 ? -4.074 16.176 19.867 1.00 94.44 343 ARG A O 1
ATOM 2847 N N . LEU A 1 344 ? -5.184 15.471 18.044 1.00 94.94 344 LEU A N 1
ATOM 2848 C CA . LEU A 1 344 ? -3.996 15.154 17.249 1.00 94.94 344 LEU A CA 1
ATOM 2849 C C . LEU A 1 344 ? -3.173 16.415 16.971 1.00 94.94 344 LEU A C 1
ATOM 2851 O O . LEU A 1 344 ? -1.949 16.369 17.068 1.00 94.94 344 LEU A O 1
ATOM 2855 N N . TYR A 1 345 ? -3.838 17.534 16.675 1.00 94.12 345 TYR A N 1
ATOM 2856 C CA . TYR A 1 345 ? -3.195 18.829 16.491 1.00 94.12 345 TYR A CA 1
ATOM 2857 C C . TYR A 1 345 ? -2.495 19.293 17.778 1.00 94.12 345 TYR A C 1
ATOM 2859 O O . TYR A 1 345 ? -1.306 19.600 17.744 1.00 94.12 345 TYR A O 1
ATOM 2867 N N . ALA A 1 346 ? -3.176 19.243 18.929 1.00 91.81 346 ALA A N 1
ATOM 2868 C CA . ALA A 1 346 ? -2.561 19.584 20.217 1.00 91.81 346 ALA A CA 1
ATOM 2869 C C . ALA A 1 346 ? -1.359 18.676 20.550 1.00 91.81 346 ALA A C 1
ATOM 2871 O O . ALA A 1 346 ? -0.291 19.154 20.929 1.00 91.81 346 ALA A O 1
ATOM 2872 N N . LEU A 1 347 ? -1.492 17.362 20.330 1.00 90.56 347 LEU A N 1
ATOM 2873 C CA . LEU A 1 347 ? -0.392 16.418 20.529 1.00 90.56 347 LEU A CA 1
ATOM 2874 C C . LEU A 1 347 ? 0.789 16.713 19.594 1.00 90.56 347 LEU A C 1
ATOM 2876 O O . LEU A 1 347 ? 1.940 16.533 19.985 1.00 90.56 347 LEU A O 1
ATOM 2880 N N . LYS A 1 348 ? 0.527 17.167 18.364 1.00 91.25 348 LYS A N 1
ATOM 2881 C CA . LYS A 1 348 ? 1.572 17.558 17.413 1.00 91.25 348 LYS A CA 1
ATOM 2882 C C . LYS A 1 348 ? 2.461 18.656 17.997 1.00 91.25 348 LYS A C 1
ATOM 2884 O O . LYS A 1 348 ? 3.684 18.557 17.910 1.00 91.25 348 LYS A O 1
ATOM 2889 N N . GLU A 1 349 ? 1.851 19.670 18.609 1.00 88.62 349 GLU A N 1
ATOM 2890 C CA . GLU A 1 349 ? 2.564 20.775 19.256 1.00 88.62 349 GLU A CA 1
ATOM 2891 C C . GLU A 1 349 ? 3.379 20.285 20.463 1.00 88.62 349 GLU A C 1
ATOM 2893 O O . GLU A 1 349 ? 4.551 20.643 20.595 1.00 88.62 349 GLU A O 1
ATOM 2898 N N . GLU A 1 350 ? 2.819 19.386 21.282 1.00 88.00 350 GLU A N 1
ATOM 2899 C CA . GLU A 1 350 ? 3.544 18.744 22.392 1.00 88.00 350 GLU A CA 1
ATOM 2900 C C . GLU A 1 350 ? 4.773 17.953 21.896 1.00 88.00 350 GLU A C 1
ATOM 2902 O O . GLU A 1 350 ? 5.869 18.052 22.457 1.00 88.00 350 GLU A O 1
ATOM 2907 N N . LEU A 1 351 ? 4.615 17.179 20.817 1.00 86.44 351 LEU A N 1
ATOM 2908 C CA . LEU A 1 351 ? 5.675 16.352 20.232 1.00 86.44 351 LEU A CA 1
ATOM 2909 C C . LEU A 1 351 ? 6.767 17.175 19.540 1.00 86.44 351 LEU A C 1
ATOM 2911 O O . LEU A 1 351 ? 7.907 16.712 19.446 1.00 86.44 351 LEU A O 1
ATOM 2915 N N . ALA A 1 352 ? 6.460 18.381 19.055 1.00 85.31 352 ALA A N 1
ATOM 2916 C CA . ALA A 1 352 ? 7.431 19.227 18.359 1.00 85.31 352 ALA A CA 1
ATOM 2917 C C . ALA A 1 352 ? 8.648 19.548 19.245 1.00 85.31 352 ALA A C 1
ATOM 2919 O O . ALA A 1 352 ? 9.788 19.545 18.769 1.00 85.31 352 ALA A O 1
ATOM 2920 N N . ILE A 1 353 ? 8.405 19.730 20.545 1.00 83.31 353 ILE A N 1
ATOM 2921 C CA . ILE A 1 353 ? 9.402 20.108 21.556 1.00 83.31 353 ILE A CA 1
ATOM 2922 C C . ILE A 1 353 ? 10.188 18.883 22.064 1.00 83.31 353 ILE A C 1
ATOM 2924 O O . ILE A 1 353 ? 11.298 19.014 22.578 1.00 83.31 353 ILE A O 1
ATOM 2928 N N . LEU A 1 354 ? 9.648 17.673 21.894 1.00 80.12 354 LEU A N 1
ATOM 2929 C CA . LEU A 1 354 ? 10.239 16.440 22.410 1.00 80.12 354 LEU A CA 1
ATOM 2930 C C . LEU A 1 354 ? 11.383 15.917 21.529 1.00 80.12 354 LEU A C 1
ATOM 2932 O O . LEU A 1 354 ? 11.342 15.990 20.296 1.00 80.12 354 LEU A O 1
ATOM 2936 N N . ASN A 1 355 ? 12.400 15.335 22.170 1.00 76.25 355 ASN A N 1
ATOM 2937 C CA . ASN A 1 355 ? 13.417 14.548 21.478 1.00 76.25 355 ASN A CA 1
ATOM 2938 C C . ASN A 1 355 ? 12.938 13.093 21.348 1.00 76.25 355 ASN A C 1
ATOM 2940 O O . ASN A 1 355 ? 12.728 12.424 22.360 1.00 76.25 355 ASN A O 1
ATOM 2944 N N . PHE A 1 356 ? 12.786 12.615 20.109 1.00 73.44 356 PHE A N 1
ATOM 2945 C CA . PHE A 1 356 ? 12.288 11.269 19.814 1.00 73.44 356 PHE A CA 1
ATOM 2946 C C . PHE A 1 356 ? 13.250 10.172 20.298 1.00 73.44 356 PHE A C 1
ATOM 2948 O O . PHE A 1 356 ? 12.803 9.072 20.614 1.00 73.44 356 PHE A O 1
ATOM 2955 N N . ASP A 1 357 ? 14.537 10.493 20.461 1.00 68.50 357 ASP A N 1
ATOM 2956 C CA . ASP A 1 357 ? 15.549 9.556 20.963 1.00 68.50 357 ASP A CA 1
ATOM 2957 C C . ASP A 1 357 ? 15.375 9.215 22.454 1.00 68.50 357 ASP A C 1
ATOM 2959 O O . ASP A 1 357 ? 15.873 8.193 22.920 1.00 68.50 357 ASP A O 1
ATOM 2963 N N . ASN A 1 358 ? 14.651 10.052 23.206 1.00 70.94 358 ASN A N 1
ATOM 2964 C CA . ASN A 1 358 ? 14.509 9.943 24.661 1.00 70.94 358 ASN A CA 1
ATOM 2965 C C . ASN A 1 358 ? 13.055 9.728 25.101 1.00 70.94 358 ASN A C 1
ATOM 2967 O O . ASN A 1 358 ? 12.676 10.126 26.205 1.00 70.94 358 ASN A O 1
ATOM 2971 N N . ILE A 1 359 ? 12.220 9.133 24.246 1.00 73.31 359 ILE A N 1
ATOM 2972 C CA . ILE A 1 359 ? 10.814 8.906 24.583 1.00 73.31 359 ILE A CA 1
ATOM 2973 C C . ILE A 1 359 ? 10.721 7.850 25.691 1.00 73.31 359 ILE A C 1
ATOM 2975 O O . ILE A 1 359 ? 11.147 6.708 25.490 1.00 73.31 359 ILE A O 1
ATOM 2979 N N . PRO A 1 360 ? 10.158 8.199 26.862 1.00 68.75 360 PRO A N 1
ATOM 2980 C CA . PRO A 1 360 ? 10.009 7.246 27.942 1.00 68.75 360 PRO A CA 1
ATOM 2981 C C . PRO A 1 360 ? 9.015 6.160 27.534 1.00 68.75 360 PRO A C 1
ATOM 2983 O O . PRO A 1 360 ? 7.968 6.435 26.945 1.00 68.75 360 PRO A O 1
ATOM 2986 N N . MET A 1 361 ? 9.331 4.915 27.884 1.00 70.00 361 MET A N 1
ATOM 2987 C CA . MET A 1 361 ? 8.364 3.833 27.784 1.00 70.00 361 MET A CA 1
ATOM 2988 C C . MET A 1 361 ? 7.247 4.097 28.793 1.00 70.00 361 MET A C 1
ATOM 2990 O O . MET A 1 361 ? 7.497 4.187 29.999 1.00 70.00 361 MET A O 1
ATOM 2994 N N . LEU A 1 362 ? 6.019 4.222 28.303 1.00 67.31 362 LEU A N 1
ATOM 2995 C CA . LEU A 1 362 ? 4.850 4.299 29.156 1.00 67.31 362 LEU A CA 1
ATOM 2996 C C . LEU A 1 362 ? 4.729 2.964 29.904 1.00 67.31 362 LEU A C 1
ATOM 2998 O O . LEU A 1 362 ? 4.779 1.888 29.299 1.00 67.31 362 LEU A O 1
ATOM 3002 N N . GLN A 1 363 ? 4.598 3.018 31.231 1.00 62.88 363 GLN A N 1
ATOM 3003 C CA . GLN A 1 363 ? 4.317 1.816 32.016 1.00 62.88 363 GLN A CA 1
ATOM 3004 C C . GLN A 1 363 ? 3.005 1.180 31.540 1.00 62.88 363 GLN A C 1
ATOM 3006 O O . GLN A 1 363 ? 2.146 1.872 31.001 1.00 62.88 363 GLN A O 1
ATOM 3011 N N . LEU A 1 364 ? 2.859 -0.135 31.743 1.00 62.91 364 LEU A N 1
ATOM 3012 C CA . LEU A 1 364 ? 1.673 -0.925 31.387 1.00 62.91 364 LEU A CA 1
ATOM 3013 C C . LEU A 1 364 ? 0.389 -0.313 31.980 1.00 62.91 364 LEU A C 1
ATOM 3015 O O . LEU A 1 364 ? -0.057 -0.690 33.065 1.00 62.91 364 LEU A O 1
ATOM 3019 N N . LEU A 1 365 ? -0.211 0.639 31.268 1.00 67.56 365 LEU A N 1
ATOM 3020 C CA . LEU A 1 365 ? -1.492 1.214 31.631 1.00 67.56 365 LEU A CA 1
ATOM 3021 C C . LEU A 1 365 ? -2.586 0.201 31.312 1.00 67.56 365 LEU A C 1
ATOM 3023 O O . LEU A 1 365 ? -2.642 -0.390 30.234 1.00 67.56 365 LEU A O 1
ATOM 3027 N N . GLN A 1 366 ? -3.480 0.007 32.273 1.00 78.81 366 GLN A N 1
ATOM 3028 C CA . GLN A 1 366 ? -4.718 -0.710 32.021 1.00 78.81 366 GLN A CA 1
ATOM 3029 C C . GLN A 1 366 ? -5.606 0.169 31.145 1.00 78.81 366 GLN A C 1
ATOM 3031 O O . GLN A 1 366 ? -5.843 1.329 31.478 1.00 78.81 366 GLN A O 1
ATOM 3036 N N . ARG A 1 367 ? -6.131 -0.400 30.058 1.00 81.06 367 ARG A N 1
ATOM 3037 C CA . ARG A 1 367 ? -7.024 0.278 29.108 1.00 81.06 367 ARG A CA 1
ATOM 3038 C C . ARG A 1 367 ? -8.163 1.028 29.801 1.00 81.06 367 ARG A C 1
ATOM 3040 O O . ARG A 1 367 ? -8.437 2.171 29.458 1.00 81.06 367 ARG A O 1
ATOM 3047 N N . GLN A 1 368 ? -8.761 0.418 30.822 1.00 83.25 368 GLN A N 1
ATOM 3048 C CA . GLN A 1 368 ? -9.850 1.028 31.581 1.00 83.25 368 GLN A CA 1
ATOM 3049 C C . GLN A 1 368 ? -9.451 2.370 32.216 1.00 83.25 368 GLN A C 1
ATOM 3051 O O . GLN A 1 368 ? -10.210 3.327 32.140 1.00 83.25 368 GLN A O 1
ATOM 3056 N N . LYS A 1 369 ? -8.222 2.486 32.737 1.00 84.69 369 LYS A N 1
ATOM 3057 C CA . LYS A 1 369 ? -7.714 3.737 33.322 1.00 84.69 369 LYS A CA 1
ATOM 3058 C C . LYS A 1 369 ? -7.528 4.842 32.285 1.00 84.69 369 LYS A C 1
ATOM 3060 O O . LYS A 1 369 ? -7.682 6.009 32.616 1.00 84.69 369 LYS A O 1
ATOM 3065 N N . VAL A 1 370 ? -7.182 4.480 31.048 1.00 85.19 370 VAL A N 1
ATOM 3066 C CA . VAL A 1 370 ? -7.061 5.441 29.941 1.00 85.19 370 VAL A CA 1
ATOM 3067 C C . VAL A 1 370 ? -8.438 5.963 29.540 1.00 85.19 370 VAL A C 1
ATOM 3069 O O . VAL A 1 370 ? -8.605 7.167 29.366 1.00 85.19 370 VAL A O 1
ATOM 3072 N N . ILE A 1 371 ? -9.424 5.069 29.438 1.00 85.75 371 ILE A N 1
ATOM 3073 C CA . ILE A 1 371 ? -10.805 5.417 29.073 1.00 85.75 371 ILE A CA 1
ATOM 3074 C C . ILE A 1 371 ? -11.455 6.303 30.146 1.00 85.75 371 ILE A C 1
ATOM 3076 O O . ILE A 1 371 ? -12.174 7.239 29.814 1.00 85.75 371 ILE A O 1
ATOM 3080 N N . GLU A 1 372 ? -11.193 6.024 31.424 1.00 86.38 372 GLU A N 1
ATOM 3081 C CA . GLU A 1 372 ? -11.757 6.761 32.564 1.00 86.38 372 GLU A CA 1
ATOM 3082 C C . GLU A 1 372 ? -11.048 8.095 32.859 1.00 86.38 372 GLU A C 1
ATOM 3084 O O . GLU A 1 372 ? -11.498 8.840 33.728 1.00 86.38 372 GLU A O 1
ATOM 3089 N N . ASN A 1 373 ? -9.954 8.415 32.159 1.00 85.50 373 ASN A N 1
ATOM 3090 C CA . ASN A 1 373 ? -9.232 9.670 32.352 1.00 85.50 373 ASN A CA 1
ATOM 3091 C C . ASN A 1 373 ? -10.083 10.870 31.894 1.00 85.50 373 ASN A C 1
ATOM 3093 O O . ASN A 1 373 ? -10.603 10.880 30.777 1.00 85.50 373 ASN A O 1
ATOM 3097 N N . GLU A 1 374 ? -10.180 11.908 32.730 1.00 84.94 374 GLU A N 1
ATOM 3098 C CA . GLU A 1 374 ? -10.929 13.136 32.436 1.00 84.94 374 GLU A CA 1
ATOM 3099 C C . GLU A 1 374 ? -10.450 13.832 31.152 1.00 84.94 374 GLU A C 1
ATOM 3101 O O . GLU A 1 374 ? -11.273 14.349 30.396 1.00 84.94 374 GLU A O 1
ATOM 3106 N N . GLU A 1 375 ? -9.149 13.775 30.839 1.00 83.75 375 GLU A N 1
ATOM 3107 C CA . GLU A 1 375 ? -8.603 14.332 29.588 1.00 83.75 375 GLU A CA 1
ATOM 3108 C C . GLU A 1 375 ? -9.162 13.644 28.331 1.00 83.75 375 GLU A C 1
ATOM 3110 O O . GLU A 1 375 ? -9.198 14.237 27.252 1.00 83.75 375 GLU A O 1
ATOM 3115 N N . ASN A 1 376 ? -9.644 12.408 28.475 1.00 88.00 376 ASN A N 1
ATOM 3116 C CA . ASN A 1 376 ? -10.209 11.603 27.398 1.00 88.00 376 ASN A CA 1
ATOM 3117 C C . ASN A 1 376 ? -11.744 11.638 27.360 1.00 88.00 376 ASN A C 1
ATOM 3119 O O . ASN A 1 376 ? -12.350 10.935 26.549 1.00 88.00 376 ASN A O 1
ATOM 3123 N N . ALA A 1 377 ? -12.394 12.485 28.170 1.00 89.88 377 ALA A N 1
ATOM 3124 C CA . ALA A 1 377 ? -13.853 12.606 28.200 1.00 89.88 377 ALA A CA 1
ATOM 3125 C C . ALA A 1 377 ? -14.456 12.974 26.829 1.00 89.88 377 ALA A C 1
ATOM 3127 O O . ALA A 1 377 ? -15.554 12.527 26.497 1.00 89.88 377 ALA A O 1
ATOM 3128 N N . ILE A 1 378 ? -13.716 13.716 25.995 1.00 92.62 378 ILE A N 1
ATOM 3129 C CA . ILE A 1 378 ? -14.111 14.065 24.617 1.00 92.62 378 ILE A CA 1
ATOM 3130 C C . ILE A 1 378 ? -14.275 12.843 23.695 1.00 92.62 378 ILE A C 1
ATOM 3132 O O . ILE A 1 378 ? -14.922 12.935 22.650 1.00 92.62 378 ILE A O 1
ATOM 3136 N N . PHE A 1 379 ? -13.698 11.701 24.077 1.00 94.94 379 PHE A N 1
ATOM 3137 C CA . PHE A 1 379 ? -13.733 10.443 23.333 1.00 94.94 379 PHE A CA 1
ATOM 3138 C C . PHE A 1 379 ? -14.706 9.424 23.919 1.00 94.94 379 PHE A C 1
ATOM 3140 O O . PHE A 1 379 ? -14.760 8.298 23.432 1.00 94.94 379 PHE A O 1
ATOM 3147 N N . LYS A 1 380 ? -15.494 9.788 24.938 1.00 93.44 380 LYS A N 1
ATOM 3148 C CA . LYS A 1 380 ? -16.430 8.866 25.592 1.00 93.44 380 LYS A CA 1
ATOM 3149 C C . LYS A 1 380 ? -17.342 8.153 24.588 1.00 93.44 380 LYS A C 1
ATOM 3151 O O . LYS A 1 380 ? -17.385 6.926 24.568 1.00 93.44 380 LYS A O 1
ATOM 3156 N N . ASP A 1 381 ? -17.984 8.913 23.704 1.00 94.44 381 ASP A N 1
ATOM 3157 C CA . ASP A 1 381 ? -18.869 8.359 22.675 1.00 94.44 381 ASP A CA 1
ATOM 3158 C C . ASP A 1 381 ? -18.114 7.439 21.702 1.00 94.44 381 ASP A C 1
ATOM 3160 O O . ASP A 1 381 ? -18.657 6.427 21.264 1.00 94.44 381 ASP A O 1
ATOM 3164 N N . LEU A 1 382 ? -16.857 7.762 21.372 1.00 95.50 382 LEU A N 1
ATOM 3165 C CA . LEU A 1 382 ? -16.014 6.916 20.525 1.00 95.50 382 LEU A CA 1
ATOM 3166 C C . LEU A 1 382 ? -15.704 5.587 21.221 1.00 95.50 382 LEU A C 1
ATOM 3168 O O . LEU A 1 382 ? -15.812 4.542 20.585 1.00 95.50 382 LEU A O 1
ATOM 3172 N N . TYR A 1 383 ? -15.355 5.605 22.510 1.00 93.81 383 TYR A N 1
ATOM 3173 C CA . TYR A 1 383 ? -15.089 4.384 23.274 1.00 93.81 383 TYR A CA 1
ATOM 3174 C C . TYR A 1 383 ? -16.330 3.492 23.390 1.00 93.81 383 TYR A C 1
ATOM 3176 O O . TYR A 1 383 ? -16.215 2.273 23.253 1.00 93.81 383 TYR A O 1
ATOM 3184 N N . GLU A 1 384 ? -17.508 4.082 23.608 1.00 92.25 384 GLU A N 1
ATOM 3185 C CA . GLU A 1 384 ? -18.780 3.355 23.679 1.00 92.25 384 GLU A CA 1
ATOM 3186 C C . GLU A 1 384 ? -19.170 2.738 22.328 1.00 92.25 384 GLU A C 1
ATOM 3188 O O . GLU A 1 384 ? -19.563 1.569 22.267 1.00 92.25 384 GLU A O 1
ATOM 3193 N N . ASP A 1 385 ? -19.025 3.494 21.237 1.00 93.12 385 ASP A N 1
ATOM 3194 C CA . ASP A 1 385 ? -19.317 3.016 19.882 1.00 93.12 385 ASP A CA 1
ATOM 3195 C C . ASP A 1 385 ? -18.362 1.911 19.459 1.00 93.12 385 ASP A C 1
ATOM 3197 O O . ASP A 1 385 ? -18.779 0.867 18.948 1.00 93.12 385 ASP A O 1
ATOM 3201 N N . PHE A 1 386 ? -17.074 2.135 19.713 1.00 92.38 386 PHE A N 1
ATOM 3202 C CA . PHE A 1 386 ? -16.032 1.160 19.476 1.00 92.38 386 PHE A CA 1
ATOM 3203 C C . PHE A 1 386 ? -16.326 -0.134 20.229 1.00 92.38 386 PHE A C 1
ATOM 3205 O O . PHE A 1 386 ? -16.329 -1.190 19.607 1.00 92.38 386 PHE A O 1
ATOM 3212 N N . ALA A 1 387 ? -16.625 -0.069 21.531 1.00 91.06 387 ALA A N 1
ATOM 3213 C CA . ALA A 1 387 ? -16.904 -1.253 22.339 1.00 91.06 387 ALA A CA 1
ATOM 3214 C C . ALA A 1 387 ? -18.060 -2.087 21.765 1.00 91.06 387 ALA A C 1
ATOM 3216 O O . ALA A 1 387 ? -17.917 -3.301 21.620 1.00 91.06 387 ALA A O 1
ATOM 3217 N N . GLN A 1 388 ? -19.166 -1.445 21.374 1.00 90.06 388 GLN A N 1
ATOM 3218 C CA . GLN A 1 388 ? -20.328 -2.129 20.794 1.00 90.06 388 GLN A CA 1
ATOM 3219 C C . GLN A 1 388 ? -20.000 -2.804 19.457 1.00 90.06 388 GLN A C 1
ATOM 3221 O O . GLN A 1 388 ? -20.244 -3.998 19.276 1.00 90.06 388 GLN A O 1
ATOM 3226 N N . VAL A 1 389 ? -19.421 -2.051 18.518 1.00 88.75 389 VAL A N 1
ATOM 3227 C CA . VAL A 1 389 ? -19.101 -2.546 17.167 1.00 88.75 389 VAL A CA 1
ATOM 3228 C C . VAL A 1 389 ? -18.051 -3.647 17.233 1.00 88.75 389 VAL A C 1
ATOM 3230 O O . VAL A 1 389 ? -18.154 -4.668 16.553 1.00 88.75 389 VAL A O 1
ATOM 3233 N N . ARG A 1 390 ? -17.030 -3.451 18.061 1.00 89.31 390 ARG A N 1
ATOM 3234 C CA . ARG A 1 390 ? -15.932 -4.392 18.228 1.00 89.31 390 ARG A CA 1
ATOM 3235 C C . ARG A 1 390 ? -16.399 -5.695 18.865 1.00 89.31 390 ARG A C 1
ATOM 3237 O O . ARG A 1 390 ? -15.988 -6.753 18.392 1.00 89.31 390 ARG A O 1
ATOM 3244 N N . ASP A 1 391 ? -17.253 -5.645 19.885 1.00 89.62 391 ASP A N 1
ATOM 3245 C CA . ASP A 1 391 ? -17.789 -6.859 20.504 1.00 89.62 391 ASP A CA 1
ATOM 3246 C C . ASP A 1 391 ? -18.610 -7.667 19.489 1.00 89.62 391 ASP A C 1
ATOM 3248 O O . ASP A 1 391 ? -18.370 -8.864 19.336 1.00 89.62 391 ASP A O 1
ATOM 3252 N N . LEU A 1 392 ? -19.486 -7.013 18.714 1.00 86.75 392 LEU A N 1
ATOM 3253 C CA . LEU A 1 392 ? -20.232 -7.660 17.626 1.0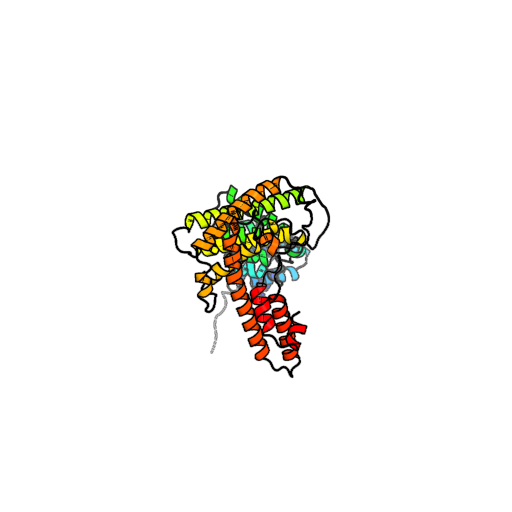0 86.75 392 LEU A CA 1
ATOM 3254 C C . LEU A 1 392 ? -19.294 -8.310 16.597 1.00 86.75 392 LEU A C 1
ATOM 3256 O O . LEU A 1 392 ? -19.431 -9.492 16.288 1.00 86.75 392 LEU A O 1
ATOM 3260 N N . TYR A 1 393 ? -18.307 -7.558 16.098 1.00 85.38 393 TYR A N 1
ATOM 3261 C CA . TYR A 1 393 ? -17.322 -8.053 15.128 1.00 85.38 393 TYR A CA 1
ATOM 3262 C C . TYR A 1 393 ? -16.528 -9.253 15.653 1.00 85.38 393 TYR A C 1
ATOM 3264 O O . TYR A 1 393 ? -16.300 -10.233 14.943 1.00 85.38 393 TYR A O 1
ATOM 3272 N N . THR A 1 394 ? -16.114 -9.187 16.914 1.00 87.62 394 THR A N 1
ATOM 3273 C CA . THR A 1 394 ? -15.304 -10.229 17.543 1.00 87.62 394 THR A CA 1
ATOM 3274 C C . THR A 1 394 ? -16.124 -11.493 17.787 1.00 87.62 394 THR A C 1
ATOM 3276 O O . THR A 1 394 ? -15.640 -12.595 17.529 1.00 87.62 394 THR A O 1
ATOM 3279 N N . LEU A 1 395 ? -17.384 -11.358 18.205 1.00 88.88 395 LEU A N 1
ATOM 3280 C CA . LEU A 1 395 ? -18.305 -12.487 18.341 1.00 88.88 395 LEU A CA 1
ATOM 3281 C C . LEU A 1 395 ? -18.596 -13.154 16.992 1.00 88.88 395 LEU A C 1
ATOM 3283 O O . LEU A 1 395 ? -18.615 -14.383 16.914 1.00 88.88 395 LEU A O 1
ATOM 3287 N N . GLU A 1 396 ? -18.761 -12.377 15.918 1.00 85.69 396 GLU A N 1
ATOM 3288 C CA . GLU A 1 396 ? -18.927 -12.925 14.568 1.00 85.69 396 GLU A CA 1
ATOM 3289 C C . GLU A 1 396 ? -17.678 -13.702 14.119 1.00 85.69 396 GLU A C 1
ATOM 3291 O O . GLU A 1 396 ? -17.787 -14.802 13.569 1.00 85.69 396 GLU A O 1
ATOM 3296 N N . ALA A 1 397 ? -16.484 -13.167 14.398 1.00 85.19 397 ALA A N 1
ATOM 3297 C CA . ALA A 1 397 ? -15.223 -13.843 14.113 1.00 85.19 397 ALA A CA 1
ATOM 3298 C C . ALA A 1 397 ? -15.080 -15.150 14.911 1.00 85.19 397 ALA A C 1
ATOM 3300 O O . ALA A 1 397 ? -14.701 -16.173 14.338 1.00 85.19 397 ALA A O 1
ATOM 3301 N N . ILE A 1 398 ? -15.420 -15.149 16.205 1.00 88.62 398 ILE A N 1
ATOM 3302 C CA . ILE A 1 398 ? -15.439 -16.363 17.034 1.00 88.62 398 ILE A CA 1
ATOM 3303 C C . ILE A 1 398 ? -16.414 -17.383 16.440 1.00 88.62 398 ILE A C 1
ATOM 3305 O O . ILE A 1 398 ? -16.021 -18.527 16.232 1.00 88.62 398 ILE A O 1
ATOM 3309 N N . ARG A 1 399 ? -17.642 -16.972 16.092 1.00 89.56 399 ARG A N 1
ATOM 3310 C CA . ARG A 1 399 ? -18.652 -17.856 15.488 1.00 89.56 399 ARG A CA 1
ATOM 3311 C C . ARG A 1 399 ? -18.132 -18.528 14.217 1.00 89.56 399 ARG A C 1
ATOM 3313 O O . ARG A 1 399 ? -18.161 -19.748 14.140 1.00 89.56 399 ARG A O 1
ATOM 3320 N N . LYS A 1 400 ? -17.577 -17.758 13.272 1.00 88.25 400 LYS A N 1
ATOM 3321 C CA . LYS A 1 400 ? -17.019 -18.301 12.015 1.00 88.25 400 LYS A CA 1
ATOM 3322 C C . LYS A 1 400 ? -15.914 -19.331 12.263 1.00 88.25 400 LYS A C 1
ATOM 3324 O O . LYS A 1 400 ? -15.841 -20.338 11.565 1.00 88.25 400 LYS A O 1
ATOM 3329 N N . ASN A 1 401 ? -15.057 -19.093 13.257 1.00 88.31 401 ASN A N 1
ATOM 3330 C CA . ASN A 1 401 ? -14.006 -20.042 13.621 1.00 88.31 401 ASN A CA 1
ATOM 3331 C C . ASN A 1 401 ? -14.577 -21.303 14.290 1.00 88.31 401 ASN A C 1
ATOM 3333 O O . ASN A 1 401 ? -14.113 -22.402 13.997 1.00 88.31 401 ASN A O 1
ATOM 3337 N N . VAL A 1 402 ? -15.604 -21.171 15.135 1.00 89.50 402 VAL A N 1
ATOM 3338 C CA . VAL A 1 402 ? -16.320 -22.320 15.711 1.00 89.50 402 VAL A CA 1
ATOM 3339 C C . VAL A 1 402 ? -16.974 -23.159 14.612 1.00 89.50 402 VAL A C 1
ATOM 3341 O O . VAL A 1 402 ? -16.776 -24.371 14.596 1.00 89.50 402 VAL A O 1
ATOM 3344 N N . ASP A 1 403 ? -17.669 -22.534 13.659 1.00 92.06 403 ASP A N 1
ATOM 3345 C CA . ASP A 1 403 ? -18.289 -23.229 12.522 1.00 92.06 403 ASP A CA 1
ATOM 3346 C C . ASP A 1 403 ? -17.243 -24.012 11.708 1.00 92.06 403 ASP A C 1
ATOM 3348 O O . ASP A 1 403 ? -17.461 -25.169 11.342 1.00 92.06 403 ASP A O 1
ATOM 3352 N N . LEU A 1 404 ? -16.062 -23.419 11.496 1.00 89.38 404 LEU A N 1
ATOM 3353 C CA . LEU A 1 404 ? -14.937 -24.077 10.833 1.00 89.38 404 LEU A CA 1
ATOM 3354 C C . LEU A 1 404 ? -14.433 -25.297 11.622 1.00 89.38 404 LEU A C 1
ATOM 3356 O O . LEU A 1 404 ? -14.230 -26.358 11.034 1.00 89.38 404 LEU A O 1
ATOM 3360 N N . ALA A 1 405 ? -14.269 -25.181 12.942 1.00 89.06 405 ALA A N 1
ATOM 3361 C CA . ALA A 1 405 ? -13.864 -26.309 13.785 1.00 89.06 405 ALA A CA 1
ATOM 3362 C C . ALA A 1 405 ? -14.909 -27.435 13.819 1.00 89.06 405 ALA A C 1
ATOM 3364 O O . ALA A 1 405 ? -14.537 -28.60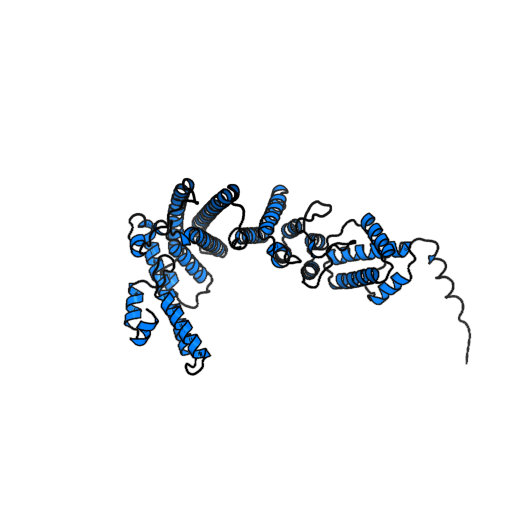3 13.881 1.00 89.06 405 ALA A O 1
ATOM 3365 N N . LEU A 1 406 ? -16.200 -27.103 13.742 1.00 90.81 406 LEU A N 1
ATOM 3366 C CA . LEU A 1 406 ? -17.283 -28.090 13.675 1.00 90.81 406 LEU A CA 1
ATOM 3367 C C . LEU A 1 406 ? -17.364 -28.797 12.314 1.00 90.81 406 LEU A C 1
ATOM 3369 O O . LEU A 1 406 ? -17.923 -29.887 12.226 1.00 90.81 406 LEU A O 1
ATOM 3373 N N . SER A 1 407 ? -16.810 -28.194 11.259 1.00 92.25 407 SER A N 1
ATOM 3374 C CA . SER A 1 407 ? -16.837 -28.749 9.899 1.00 92.25 407 SER A CA 1
ATOM 3375 C C . SER A 1 407 ? -15.771 -29.818 9.622 1.00 92.25 407 SER A C 1
ATOM 3377 O O . SER A 1 407 ? -15.810 -30.447 8.563 1.00 92.25 407 SER A O 1
ATOM 3379 N N . VAL A 1 408 ? -14.820 -30.035 10.540 1.00 93.50 408 VAL A N 1
ATOM 3380 C CA . VAL A 1 408 ? -13.688 -30.951 10.333 1.00 93.50 408 VAL A CA 1
ATOM 3381 C C . VAL A 1 408 ? -13.757 -32.224 11.166 1.00 93.50 408 VAL A C 1
ATOM 3383 O O . VAL A 1 408 ? -14.287 -32.256 12.273 1.00 93.50 408 VAL A O 1
ATOM 3386 N N . ASP A 1 409 ? -13.164 -33.289 10.629 1.00 92.06 409 ASP A N 1
ATOM 3387 C CA . ASP A 1 409 ? -13.052 -34.579 11.302 1.00 92.06 409 ASP A CA 1
ATOM 3388 C C . ASP A 1 409 ? -11.899 -34.573 12.320 1.00 92.06 409 ASP A C 1
ATOM 3390 O O . ASP A 1 409 ? -10.721 -34.612 11.959 1.00 92.06 409 ASP A O 1
ATOM 3394 N N . ALA A 1 410 ? -12.243 -34.567 13.610 1.00 90.12 410 ALA A N 1
ATOM 3395 C CA . ALA A 1 410 ? -11.288 -34.590 14.720 1.00 90.12 410 ALA A CA 1
ATOM 3396 C C . ALA A 1 410 ? -10.473 -35.897 14.830 1.00 90.12 410 ALA A C 1
ATOM 3398 O O . ALA A 1 410 ? -9.518 -35.963 15.608 1.00 90.12 410 ALA A O 1
ATOM 3399 N N . THR A 1 411 ? -10.822 -36.950 14.083 1.00 92.94 411 THR A N 1
ATOM 3400 C CA . THR A 1 411 ? -10.022 -38.185 14.027 1.00 92.94 411 THR A CA 1
ATOM 3401 C C . THR A 1 411 ? -8.823 -38.059 13.084 1.00 92.94 411 THR A C 1
ATOM 3403 O O . THR A 1 411 ? -7.834 -38.773 13.248 1.00 92.94 411 THR A O 1
ATOM 3406 N N . GLN A 1 412 ? -8.869 -37.110 12.143 1.00 94.56 412 GLN A N 1
ATOM 3407 C CA . GLN A 1 412 ? -7.782 -36.823 11.213 1.00 94.56 412 GLN A CA 1
ATOM 3408 C C . GLN A 1 412 ? -6.792 -35.831 11.825 1.00 94.56 412 GLN A C 1
ATOM 3410 O O . GLN A 1 412 ? -7.178 -34.846 12.455 1.00 94.56 412 GLN A O 1
ATOM 3415 N N . LYS A 1 413 ? -5.496 -36.040 11.572 1.00 92.94 413 LYS A N 1
ATOM 3416 C CA . LYS A 1 413 ? -4.425 -35.155 12.062 1.00 92.94 413 LYS A CA 1
ATOM 3417 C C . LYS A 1 413 ? -4.634 -33.696 11.635 1.00 92.94 413 LYS A C 1
ATOM 3419 O O . LYS A 1 413 ? -4.436 -32.788 12.438 1.00 92.94 413 LYS A O 1
ATOM 3424 N N . ASP A 1 414 ? -5.070 -33.480 10.398 1.00 89.00 414 ASP A N 1
ATOM 3425 C CA . ASP A 1 414 ? -5.311 -32.136 9.864 1.00 89.00 414 ASP A CA 1
ATOM 3426 C C . ASP A 1 414 ? -6.533 -31.476 10.517 1.00 89.00 414 ASP A C 1
ATOM 3428 O O . ASP A 1 414 ? -6.493 -30.288 10.840 1.00 89.00 414 ASP A O 1
ATOM 3432 N N . GLY A 1 415 ? -7.583 -32.254 10.808 1.00 90.25 415 GLY A N 1
ATOM 3433 C CA . GLY A 1 415 ? -8.742 -31.776 11.562 1.00 90.25 415 GLY A CA 1
ATOM 3434 C C . GLY A 1 415 ? -8.378 -31.388 12.996 1.00 90.25 415 GLY A C 1
ATOM 3435 O O . GLY A 1 415 ? -8.765 -30.317 13.461 1.00 90.25 415 GLY A O 1
ATOM 3436 N N . GLN A 1 416 ? -7.544 -32.185 13.673 1.00 90.75 416 GLN A N 1
ATOM 3437 C CA . GLN A 1 416 ? -7.024 -31.856 15.008 1.00 90.75 416 GLN A CA 1
ATOM 3438 C C . GLN A 1 416 ? -6.208 -30.560 15.007 1.00 90.75 416 GLN A C 1
ATOM 3440 O O . GLN A 1 416 ? -6.409 -29.700 15.866 1.00 90.75 416 GLN A O 1
ATOM 3445 N N . LEU A 1 417 ? -5.306 -30.393 14.033 1.00 89.88 417 LEU A N 1
ATOM 3446 C CA . LEU A 1 417 ? -4.510 -29.173 13.891 1.00 89.88 417 LEU A CA 1
ATOM 3447 C C . LEU A 1 417 ? -5.394 -27.945 13.659 1.00 89.88 417 LEU A C 1
ATOM 3449 O O . LEU A 1 417 ? -5.149 -26.901 14.267 1.00 89.88 417 LEU A O 1
ATOM 3453 N N . LEU A 1 418 ? -6.430 -28.066 12.825 1.00 89.88 418 LEU A N 1
ATOM 3454 C CA . LEU A 1 418 ? -7.352 -26.965 12.574 1.00 89.88 418 LEU A CA 1
ATOM 3455 C C . LEU A 1 418 ? -8.126 -26.571 13.836 1.00 89.88 418 LEU A C 1
ATOM 3457 O O . LEU A 1 418 ? -8.200 -25.385 14.148 1.00 89.88 418 LEU A O 1
ATOM 3461 N N . ILE A 1 419 ? -8.631 -27.546 14.598 1.00 88.56 419 ILE A N 1
ATOM 3462 C CA . ILE A 1 419 ? -9.331 -27.298 15.868 1.00 88.56 419 ILE A CA 1
ATOM 3463 C C . ILE A 1 419 ? -8.414 -26.569 16.859 1.00 88.56 419 ILE A C 1
ATOM 3465 O O . ILE A 1 419 ? -8.824 -25.578 17.462 1.00 88.56 419 ILE A O 1
ATOM 3469 N N . ILE A 1 420 ? -7.152 -26.997 16.989 1.00 86.81 420 ILE A N 1
ATOM 3470 C CA . ILE A 1 420 ? -6.166 -26.322 17.851 1.00 86.81 420 ILE A CA 1
ATOM 3471 C C . ILE A 1 420 ? -5.960 -24.869 17.407 1.00 86.81 420 ILE A C 1
ATOM 3473 O O . ILE A 1 420 ? -5.958 -23.964 18.242 1.00 86.81 420 ILE A O 1
ATOM 3477 N N . ARG A 1 421 ? -5.808 -24.622 16.098 1.00 85.12 421 ARG A N 1
ATOM 3478 C CA . ARG A 1 421 ? -5.649 -23.259 15.568 1.00 85.12 421 ARG A CA 1
ATOM 3479 C C . ARG A 1 421 ? -6.881 -22.399 15.815 1.00 85.12 421 ARG A C 1
ATOM 3481 O O . ARG A 1 421 ? -6.727 -21.252 16.222 1.00 85.12 421 ARG A O 1
ATOM 3488 N N . VAL A 1 422 ? -8.079 -22.951 15.643 1.00 88.50 422 VAL A N 1
ATOM 3489 C CA . VAL A 1 422 ? -9.331 -22.259 15.966 1.00 88.50 422 VAL A CA 1
ATOM 3490 C C . VAL A 1 422 ? -9.373 -21.865 17.442 1.00 88.50 422 VAL A C 1
ATOM 3492 O O . VAL A 1 422 ? -9.660 -20.711 17.743 1.00 88.50 422 VAL A O 1
ATOM 3495 N N . LEU A 1 423 ? -9.038 -22.772 18.363 1.00 85.12 423 LEU A N 1
ATOM 3496 C CA . LEU A 1 423 ? -9.042 -22.471 19.799 1.00 85.12 423 LEU A CA 1
ATOM 3497 C C . LEU A 1 423 ? -8.042 -21.364 20.163 1.00 85.12 423 LEU A C 1
ATOM 3499 O O . LEU A 1 423 ? -8.379 -20.475 20.941 1.00 85.12 423 LEU A O 1
ATOM 3503 N N . GLN A 1 424 ? -6.856 -21.356 19.544 1.00 83.81 424 GLN A N 1
ATOM 3504 C CA . GLN A 1 424 ? -5.879 -20.270 19.706 1.00 83.81 424 GLN A CA 1
ATOM 3505 C C . GLN A 1 424 ? -6.425 -18.923 19.213 1.00 83.81 424 GLN A C 1
ATOM 3507 O O . GLN A 1 424 ? -6.274 -17.907 19.891 1.00 83.81 424 GLN A O 1
ATOM 3512 N N . VAL A 1 425 ? -7.085 -18.909 18.051 1.00 83.69 425 VAL A N 1
ATOM 3513 C CA . VAL A 1 425 ? -7.721 -17.701 17.503 1.00 83.69 425 VAL A CA 1
ATOM 3514 C C . VAL A 1 425 ? -8.853 -17.221 18.412 1.00 83.69 425 VAL A C 1
ATOM 3516 O O . VAL A 1 425 ? -9.000 -16.018 18.621 1.00 83.69 425 VAL A O 1
ATOM 3519 N N . ILE A 1 426 ? -9.640 -18.135 18.983 1.00 86.31 426 ILE A N 1
ATOM 3520 C CA . ILE A 1 426 ? -10.672 -17.786 19.964 1.00 86.31 426 ILE A CA 1
ATOM 3521 C C . ILE A 1 426 ? -10.020 -17.150 21.195 1.00 86.31 426 ILE A C 1
ATOM 3523 O O . ILE A 1 426 ? -10.420 -16.049 21.550 1.00 86.31 426 ILE A O 1
ATOM 3527 N N . GLY A 1 427 ? -8.982 -17.759 21.780 1.00 84.69 427 GLY A N 1
ATOM 3528 C CA . GLY A 1 427 ? -8.253 -17.195 22.926 1.00 84.69 427 GLY A CA 1
ATOM 3529 C C . GLY A 1 427 ? -7.705 -15.786 22.675 1.00 84.69 427 GLY A C 1
ATOM 3530 O O . GLY A 1 427 ? -7.871 -14.897 23.508 1.00 84.69 427 GLY A O 1
ATOM 3531 N N . GLU A 1 428 ? -7.148 -15.527 21.488 1.00 84.31 428 GLU A N 1
ATOM 3532 C CA . GLU A 1 428 ? -6.710 -14.177 21.101 1.00 84.31 428 GLU A CA 1
ATOM 3533 C C . GLU A 1 428 ? -7.870 -13.167 21.098 1.00 84.31 428 GLU A C 1
ATOM 3535 O O . GLU A 1 428 ? -7.707 -12.030 21.534 1.00 84.31 428 GLU A O 1
ATOM 3540 N N . ASN A 1 429 ? -9.063 -13.589 20.674 1.00 86.75 429 ASN A N 1
ATOM 3541 C CA . ASN A 1 429 ? -10.260 -12.750 20.650 1.00 86.75 429 ASN A CA 1
ATOM 3542 C C . ASN A 1 429 ? -10.860 -12.471 22.044 1.00 86.75 429 ASN A C 1
ATOM 3544 O O . ASN A 1 429 ? -11.716 -11.598 22.159 1.00 86.75 429 ASN A O 1
ATOM 3548 N N . PHE A 1 430 ? -10.405 -13.139 23.109 1.00 86.12 430 PHE A N 1
ATOM 3549 C CA . PHE A 1 430 ? -10.789 -12.806 24.489 1.00 86.12 430 PHE A CA 1
ATOM 3550 C C . PHE A 1 430 ? -9.955 -11.668 25.100 1.00 86.12 430 PHE A C 1
ATOM 3552 O O . PHE A 1 430 ? -10.300 -11.168 26.171 1.00 86.12 430 PHE A O 1
ATOM 3559 N N . LYS A 1 431 ? -8.868 -11.236 24.447 1.00 83.06 431 LYS A N 1
ATOM 3560 C CA . LYS A 1 431 ? -7.992 -10.183 24.978 1.00 83.06 431 LYS A CA 1
ATOM 3561 C C . LYS A 1 431 ? -8.644 -8.799 24.907 1.00 83.06 431 LYS A C 1
ATOM 3563 O O . LYS A 1 431 ? -9.351 -8.463 23.963 1.00 83.06 431 LYS A O 1
ATOM 3568 N N . ASN A 1 432 ? -8.364 -7.964 25.904 1.00 82.75 432 ASN A N 1
ATOM 3569 C CA . ASN A 1 432 ? -8.822 -6.573 25.959 1.00 82.75 432 ASN A CA 1
ATOM 3570 C C . ASN A 1 432 ? -7.683 -5.645 26.400 1.00 82.75 432 ASN A C 1
ATOM 3572 O O . ASN A 1 432 ? -7.754 -4.972 27.430 1.00 82.75 432 ASN A O 1
ATOM 3576 N N . THR A 1 433 ? -6.579 -5.666 25.657 1.00 76.94 433 THR A N 1
ATOM 3577 C CA . THR A 1 433 ? -5.405 -4.836 25.956 1.00 76.94 433 THR A CA 1
ATOM 3578 C C . THR A 1 433 ? -5.477 -3.494 25.219 1.00 76.94 433 THR A C 1
ATOM 3580 O O . THR A 1 433 ? -6.384 -3.255 24.424 1.00 76.94 433 THR A O 1
ATOM 3583 N N . LEU A 1 434 ? -4.540 -2.580 25.499 1.00 73.06 434 LEU A N 1
ATOM 3584 C CA . LEU A 1 434 ? -4.448 -1.295 24.786 1.00 73.06 434 LEU A CA 1
ATOM 3585 C C . LEU A 1 434 ? -4.134 -1.466 23.290 1.00 73.06 434 LEU A C 1
ATOM 3587 O O . LEU A 1 434 ? -4.617 -0.692 22.480 1.00 73.06 434 LEU A O 1
ATOM 3591 N N . ASP A 1 435 ? -3.337 -2.475 22.956 1.00 66.75 435 ASP A N 1
ATOM 3592 C CA . ASP A 1 435 ? -2.811 -2.806 21.626 1.00 66.75 435 ASP A CA 1
ATOM 3593 C C . ASP A 1 435 ? -3.602 -3.909 20.902 1.00 66.75 435 ASP A C 1
ATOM 3595 O O . ASP A 1 435 ? -3.523 -4.044 19.686 1.00 66.75 435 ASP A O 1
ATOM 3599 N N . SER A 1 436 ? -4.381 -4.704 21.636 1.00 70.06 436 SER A N 1
ATOM 3600 C CA . SER A 1 436 ? -5.287 -5.714 21.082 1.00 70.06 436 SER A CA 1
ATOM 3601 C C . SER A 1 436 ? -6.629 -5.683 21.830 1.00 70.06 436 SER A C 1
ATOM 3603 O O . SER A 1 436 ? -6.969 -6.608 22.575 1.00 70.06 436 SER A O 1
ATOM 3605 N N . PRO A 1 437 ? -7.407 -4.594 21.694 1.00 78.75 437 PRO A N 1
ATOM 3606 C CA . PRO A 1 437 ? -8.755 -4.535 22.242 1.00 78.75 437 PRO A CA 1
ATOM 3607 C C . PRO A 1 437 ? -9.684 -5.421 21.393 1.00 78.75 437 PRO A C 1
ATOM 3609 O O . PRO A 1 437 ? -10.000 -5.044 20.265 1.00 78.75 437 PRO A O 1
ATOM 3612 N N . LYS A 1 438 ? -10.129 -6.583 21.907 1.00 85.62 438 LYS A N 1
ATOM 3613 C CA . LYS A 1 438 ? -11.054 -7.513 21.218 1.00 85.62 438 LYS A CA 1
ATOM 3614 C C . LYS A 1 438 ? -12.434 -7.584 21.877 1.00 85.62 438 LYS A C 1
ATOM 3616 O O . LYS A 1 438 ? -13.344 -6.926 21.400 1.00 85.62 438 LYS A O 1
ATOM 3621 N N . LEU A 1 439 ? -12.628 -8.316 22.970 1.00 87.19 439 LEU A N 1
ATOM 3622 C CA . LEU A 1 439 ? -13.915 -8.323 23.689 1.00 87.19 439 LEU A CA 1
ATOM 3623 C C . LEU A 1 439 ? -13.894 -7.359 24.872 1.00 87.19 439 LEU A C 1
ATOM 3625 O O . LEU A 1 439 ? -12.852 -7.147 25.484 1.00 87.19 439 LEU A O 1
ATOM 3629 N N . THR A 1 440 ? -15.036 -6.765 25.232 1.00 86.50 440 THR A N 1
ATOM 3630 C CA . THR A 1 440 ? -15.140 -6.070 26.524 1.00 86.50 440 THR A CA 1
ATOM 3631 C C . THR A 1 440 ? -15.038 -7.094 27.643 1.00 86.50 440 THR A C 1
ATOM 3633 O O . THR A 1 440 ? -15.474 -8.235 27.492 1.00 86.50 440 THR A O 1
ATOM 3636 N N . ASP A 1 441 ? -14.544 -6.677 28.807 1.00 86.44 441 ASP A N 1
ATOM 3637 C CA . ASP A 1 441 ? -14.480 -7.551 29.982 1.00 86.44 441 ASP A CA 1
ATOM 3638 C C . ASP A 1 441 ? -15.863 -8.117 30.349 1.00 86.44 441 ASP A C 1
ATOM 3640 O O . ASP A 1 441 ? -15.965 -9.245 30.829 1.00 86.44 441 ASP A O 1
ATOM 3644 N N . GLY A 1 442 ? -16.935 -7.351 30.112 1.00 86.50 442 GLY A N 1
ATOM 3645 C CA . GLY A 1 442 ? -18.315 -7.794 30.311 1.00 86.50 442 GLY A CA 1
ATOM 3646 C C . GLY A 1 442 ? -18.703 -8.930 29.364 1.00 86.50 442 GLY A C 1
ATOM 3647 O O . GLY A 1 442 ? -19.095 -10.006 29.820 1.00 86.50 442 GLY A O 1
ATOM 3648 N N . THR A 1 443 ? -18.541 -8.723 28.056 1.00 87.94 443 THR A N 1
ATOM 3649 C CA . THR A 1 443 ? -18.869 -9.730 27.035 1.00 87.94 443 THR A CA 1
ATOM 3650 C C . THR A 1 443 ? -17.968 -10.958 27.140 1.00 87.94 443 THR A C 1
ATOM 3652 O O . THR A 1 443 ? -18.459 -12.084 27.064 1.00 87.94 443 THR A O 1
ATOM 3655 N N . ALA A 1 444 ? -16.672 -10.769 27.403 1.00 87.50 444 ALA A N 1
ATOM 3656 C CA . ALA A 1 444 ? -15.725 -11.853 27.638 1.00 87.50 444 ALA A CA 1
ATOM 3657 C C . ALA A 1 444 ? -16.141 -12.707 28.843 1.00 87.50 444 ALA A C 1
ATOM 3659 O O . ALA A 1 444 ? -16.183 -13.928 28.731 1.00 87.50 444 ALA A O 1
ATOM 3660 N N . LYS A 1 445 ? -16.525 -12.097 29.976 1.00 88.12 445 LYS A N 1
ATOM 3661 C CA . LYS A 1 445 ? -17.020 -12.835 31.154 1.00 88.12 445 LYS A CA 1
ATOM 3662 C C . LYS A 1 445 ? -18.303 -13.606 30.859 1.00 88.12 445 LYS A C 1
ATOM 3664 O O . LYS A 1 445 ? -18.413 -14.760 31.271 1.00 88.12 445 LYS A O 1
ATOM 3669 N N . LEU A 1 446 ? -19.255 -12.998 30.147 1.00 88.25 446 LEU A N 1
ATOM 3670 C CA . LEU A 1 446 ? -20.495 -13.668 29.747 1.00 88.25 446 LEU A CA 1
ATOM 3671 C C . LEU A 1 446 ? -20.200 -14.879 28.858 1.00 88.25 446 LEU A C 1
ATOM 3673 O O . LEU A 1 446 ? -20.652 -15.983 29.163 1.00 88.25 446 LEU A O 1
ATOM 3677 N N . LEU A 1 447 ? -19.380 -14.705 27.820 1.00 86.56 447 LEU A N 1
ATOM 3678 C CA . LEU A 1 447 ? -19.008 -15.790 26.916 1.00 86.56 447 LEU A CA 1
ATOM 3679 C C . LEU A 1 447 ? -18.222 -16.884 27.647 1.00 86.56 447 LEU A C 1
ATOM 3681 O O . LEU A 1 447 ? -18.548 -18.061 27.520 1.00 86.56 447 LEU A O 1
ATOM 3685 N N . PHE A 1 448 ? -17.247 -16.504 28.478 1.00 85.81 448 PHE A N 1
ATOM 3686 C CA . PHE A 1 448 ? -16.456 -17.439 29.276 1.00 85.81 448 PHE A CA 1
ATOM 3687 C C . PHE A 1 448 ? -17.336 -18.244 30.235 1.00 85.81 448 PHE A C 1
ATOM 3689 O O . PHE A 1 448 ? -17.134 -19.445 30.391 1.00 85.81 448 PHE A O 1
ATOM 3696 N N . SER A 1 449 ? -18.351 -17.623 30.847 1.00 85.56 449 SER A N 1
ATOM 3697 C CA . SER A 1 449 ? -19.276 -18.315 31.754 1.00 85.56 449 SER A CA 1
ATOM 3698 C C . SER A 1 449 ? -20.038 -19.456 31.071 1.00 85.56 449 SER A C 1
ATOM 3700 O O . SER A 1 449 ? -20.262 -20.487 31.708 1.00 85.56 449 SER A O 1
ATOM 3702 N N . ALA A 1 450 ? -20.332 -19.315 29.774 1.00 83.62 450 ALA A N 1
ATOM 3703 C CA . ALA A 1 450 ? -21.038 -20.307 28.968 1.00 83.62 450 ALA A CA 1
ATOM 3704 C C . ALA A 1 450 ? -20.160 -21.496 28.524 1.00 83.62 450 ALA A C 1
ATOM 3706 O O . ALA A 1 450 ? -20.693 -22.512 28.079 1.00 83.62 450 ALA A O 1
ATOM 3707 N N . LEU A 1 451 ? -18.830 -21.403 28.646 1.00 82.19 451 LEU A N 1
ATOM 3708 C CA . LEU A 1 451 ? -17.908 -22.467 28.235 1.00 82.19 451 LEU A CA 1
ATOM 3709 C C . LEU A 1 451 ? -17.865 -23.631 29.243 1.00 82.19 451 LEU A C 1
ATOM 3711 O O . LEU A 1 451 ? -17.959 -23.442 30.462 1.00 82.19 451 LEU A O 1
ATOM 3715 N N . GLN A 1 452 ? -17.651 -24.848 28.738 1.00 81.31 452 GLN A N 1
ATOM 3716 C CA . GLN A 1 452 ? -17.376 -26.027 29.568 1.00 81.31 452 GLN A CA 1
ATOM 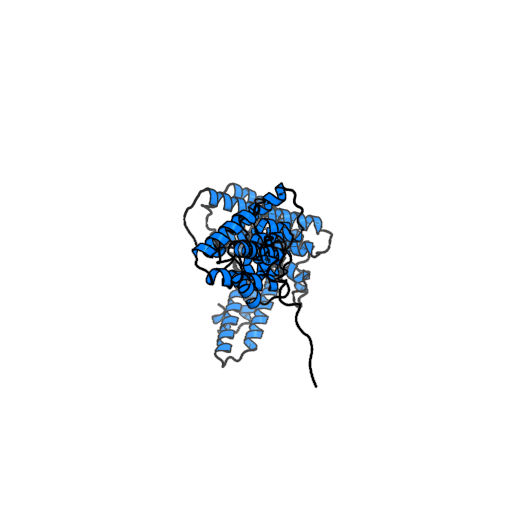3717 C C . GLN A 1 452 ? -15.986 -25.930 30.222 1.00 81.31 452 GLN A C 1
ATOM 3719 O O . GLN A 1 452 ? -15.098 -25.265 29.690 1.00 81.31 452 GLN A O 1
ATOM 3724 N N . SER A 1 453 ? -15.782 -26.598 31.365 1.00 75.56 453 SER A N 1
ATOM 3725 C CA . SER A 1 453 ? -14.537 -26.506 32.153 1.00 75.56 453 SER A CA 1
ATOM 3726 C C . SER A 1 453 ? -13.279 -26.807 31.334 1.00 75.56 453 SER A C 1
ATOM 3728 O O . SER A 1 453 ? -12.374 -25.987 31.313 1.00 75.56 453 SER A O 1
ATOM 3730 N N . GLY A 1 454 ? -13.260 -27.901 30.569 1.00 72.56 454 GLY A N 1
ATOM 3731 C CA . GLY A 1 454 ? -12.092 -28.248 29.748 1.00 72.56 454 GLY A CA 1
ATOM 3732 C C . GLY A 1 454 ? -11.793 -27.253 28.617 1.00 72.56 454 GLY A C 1
ATOM 3733 O O . GLY A 1 454 ? -10.651 -27.128 28.197 1.00 72.56 454 GLY A O 1
ATOM 3734 N N . THR A 1 455 ? -12.794 -26.513 28.128 1.00 72.56 455 THR A N 1
ATOM 3735 C CA . THR A 1 455 ? -12.601 -25.461 27.113 1.00 72.56 455 THR A CA 1
ATOM 3736 C C . THR A 1 455 ? -12.082 -24.166 27.735 1.00 72.56 455 THR A C 1
ATOM 3738 O O . THR A 1 455 ? -11.306 -23.454 27.101 1.00 72.56 455 THR A O 1
ATOM 3741 N N . LYS A 1 456 ? -12.479 -23.878 28.982 1.00 78.44 456 LYS A N 1
ATOM 3742 C CA . LYS A 1 456 ? -11.988 -22.725 29.750 1.00 78.44 456 LYS A CA 1
ATOM 3743 C C . LYS A 1 456 ? -10.476 -22.794 29.935 1.00 78.44 456 LYS A C 1
ATOM 3745 O O . LYS A 1 456 ? -9.816 -21.805 29.646 1.00 78.44 456 LYS A O 1
ATOM 3750 N N . ASP A 1 457 ? -9.959 -23.966 30.301 1.00 75.75 457 ASP A N 1
ATOM 3751 C CA . ASP A 1 457 ? -8.529 -24.193 30.561 1.00 75.75 457 ASP A CA 1
ATOM 3752 C C . ASP A 1 457 ? -7.638 -24.015 29.317 1.00 75.75 457 ASP A C 1
ATOM 3754 O O . ASP A 1 457 ? -6.439 -23.789 29.439 1.00 75.75 457 ASP A O 1
ATOM 3758 N N . ILE A 1 458 ? -8.207 -24.135 28.111 1.00 71.56 458 ILE A N 1
ATOM 3759 C CA . ILE A 1 458 ? -7.475 -23.982 26.842 1.00 71.56 458 ILE A CA 1
ATOM 3760 C C . ILE A 1 458 ? -7.476 -22.522 26.359 1.00 71.56 458 ILE A C 1
ATOM 3762 O O . ILE A 1 458 ? -6.567 -22.109 25.641 1.00 71.56 458 ILE A O 1
ATOM 3766 N N . ILE A 1 459 ? -8.518 -21.758 26.701 1.00 71.44 459 ILE A N 1
ATOM 3767 C CA . ILE A 1 459 ? -8.714 -20.369 26.254 1.00 71.44 459 ILE A CA 1
ATOM 3768 C C . ILE A 1 459 ? -8.043 -19.359 27.195 1.00 71.44 459 ILE A C 1
ATOM 3770 O O . ILE A 1 459 ? -7.641 -18.293 26.727 1.00 71.44 459 ILE A O 1
ATOM 3774 N N . SER A 1 460 ? -7.960 -19.674 28.494 1.00 60.97 460 SER A N 1
ATOM 3775 C CA . SER A 1 460 ? -7.234 -18.892 29.508 1.00 60.97 460 SER A CA 1
ATOM 3776 C C . SER A 1 460 ? -5.727 -18.949 29.303 1.00 60.97 460 SER A C 1
ATOM 3778 O O . SER A 1 460 ? -5.085 -17.885 29.446 1.00 60.97 460 SER A O 1
#